Protein AF-A0AAE2Y780-F1 (afdb_monomer)

Solvent-accessible surface area (backbone atoms only — not comparable to full-atom values): 20413 Å² total; per-residue (Å²): 128,83,78,78,75,44,78,42,80,52,49,73,45,99,86,70,53,69,44,69,44,61,33,78,68,37,69,73,63,58,59,72,58,50,35,56,76,70,69,49,67,89,67,50,60,66,87,36,58,22,50,39,41,47,52,52,51,49,52,50,26,56,48,24,39,52,44,64,75,79,37,49,68,55,46,41,69,64,52,47,92,59,67,55,44,78,48,58,49,70,59,24,28,37,65,66,53,31,46,38,64,75,13,64,49,31,46,41,84,92,36,41,35,38,67,88,59,62,58,54,43,39,35,26,44,53,87,44,41,68,27,53,56,47,43,44,45,34,33,16,81,74,40,22,57,58,40,32,30,49,69,56,72,70,30,52,55,52,21,58,76,40,74,49,48,32,41,47,39,30,32,53,33,48,65,48,100,86,73,44,62,37,64,43,82,31,50,37,36,22,41,44,53,79,54,39,44,79,45,80,43,49,74,53,72,74,44,71,43,75,83,37,77,34,24,60,34,63,55,50,51,47,49,68,39,30,37,42,64,51,76,45,59,53,82,50,54,63,56,32,51,77,73,67,48,56,68,28,54,39,89,62,44,89,50,32,46,84,66,39,41,42,35,38,44,52,72,70,39,48,27,50,48,46,25,45,38,58,69,27,56,77,46,87,51,63,91,74,25,32,26,42,65,60,49,22,60,59,34,69,78,33,64,53,55,35,40,38,34,50,46,39,47,52,34,55,67,75,26,60,71,56,46,46,72,48,57,45,48,72,70,54,50,53,47,27,45,54,45,45,53,52,43,58,71,57,30,73,86,65,89,78,78,49,65,59,86,72,55,50,78,82,64,48,68,75,76,54,55,78,73,71,131

Nearest PDB structures (foldseek):
  4kxf-assembly2_B  TM=3.502E-01  e=7.349E+00  Mus musculus
  3uhk-assembly2_D  TM=3.471E-01  e=9.894E+00  Anadara inaequivalvis
  5aj2-assembly1_B  TM=2.060E-01  e=8.115E+00  Mus musculus

pLDDT: mean 92.22, std 11.13, range [29.09, 98.81]

Structure (mmCIF, N/CA/C/O backbone):
data_AF-A0AAE2Y780-F1
#
_entry.id   AF-A0AAE2Y780-F1
#
loop_
_atom_site.group_PDB
_atom_site.id
_atom_site.type_symbol
_atom_site.label_atom_id
_atom_site.label_alt_id
_atom_site.label_comp_id
_atom_site.label_asym_id
_atom_site.label_entity_id
_atom_site.label_seq_id
_atom_site.pdbx_PDB_ins_code
_atom_site.Cartn_x
_atom_site.Cartn_y
_atom_site.Cartn_z
_atom_site.occupancy
_atom_site.B_iso_or_equiv
_atom_site.auth_seq_id
_atom_site.auth_comp_id
_atom_site.auth_asym_id
_atom_site.auth_atom_id
_atom_site.pdbx_PDB_model_num
ATOM 1 N N . MET A 1 1 ? 9.756 -29.691 -25.008 1.00 42.41 1 MET A N 1
ATOM 2 C CA . MET A 1 1 ? 9.245 -28.810 -26.083 1.00 42.41 1 MET A CA 1
ATOM 3 C C . MET A 1 1 ? 9.139 -27.413 -25.505 1.00 42.41 1 MET A C 1
ATOM 5 O O . MET A 1 1 ? 8.469 -27.276 -24.490 1.00 42.41 1 MET A O 1
ATOM 9 N N . ASN A 1 2 ? 9.800 -26.408 -26.087 1.00 49.09 2 ASN A N 1
ATOM 10 C CA . ASN A 1 2 ? 9.532 -25.021 -25.694 1.00 49.09 2 ASN A CA 1
ATOM 11 C C . ASN A 1 2 ? 8.055 -24.717 -25.989 1.00 49.09 2 ASN A C 1
ATOM 13 O O . ASN A 1 2 ? 7.596 -25.060 -27.086 1.00 49.09 2 ASN A O 1
ATOM 17 N N . PRO A 1 3 ? 7.296 -24.136 -25.044 1.00 61.78 3 PRO A N 1
ATOM 18 C CA . PRO A 1 3 ? 5.929 -23.721 -25.323 1.00 61.78 3 PRO A CA 1
ATOM 19 C C . PRO A 1 3 ? 5.949 -22.764 -26.519 1.00 61.78 3 PRO A C 1
ATOM 21 O O . PRO A 1 3 ? 6.780 -21.857 -26.574 1.00 61.78 3 PRO A O 1
ATOM 24 N N . LYS A 1 4 ? 5.083 -23.001 -27.513 1.00 75.88 4 LYS A N 1
ATOM 25 C CA . LYS A 1 4 ? 4.973 -22.115 -28.678 1.00 75.88 4 LYS A CA 1
ATOM 26 C C . LYS A 1 4 ? 4.617 -20.716 -28.182 1.00 75.88 4 LYS A C 1
ATOM 28 O O . LYS A 1 4 ? 3.551 -20.536 -27.595 1.00 75.88 4 LYS A O 1
ATOM 33 N N . THR A 1 5 ? 5.495 -19.751 -28.429 1.00 83.12 5 THR A N 1
ATOM 34 C CA . THR A 1 5 ? 5.210 -18.343 -28.172 1.00 83.12 5 THR A CA 1
ATOM 35 C C . THR A 1 5 ? 4.117 -17.869 -29.122 1.00 83.12 5 THR A C 1
ATOM 37 O O . THR A 1 5 ? 4.147 -18.142 -30.324 1.00 83.12 5 THR A O 1
ATOM 40 N N . ARG A 1 6 ? 3.121 -17.170 -28.578 1.00 90.56 6 ARG A N 1
ATOM 41 C CA . ARG A 1 6 ? 2.105 -16.459 -29.365 1.00 90.56 6 ARG A CA 1
ATOM 42 C C . ARG A 1 6 ? 1.932 -15.052 -28.819 1.00 90.56 6 ARG A C 1
ATOM 44 O O . ARG A 1 6 ? 2.054 -14.843 -27.613 1.00 90.56 6 ARG A O 1
ATOM 51 N N . LYS A 1 7 ? 1.611 -14.106 -29.698 1.00 91.62 7 LYS A N 1
ATOM 52 C CA . LYS A 1 7 ? 1.207 -12.760 -29.294 1.00 91.62 7 LYS A CA 1
ATOM 53 C C . LYS A 1 7 ? -0.273 -12.752 -28.954 1.00 91.62 7 LYS A C 1
ATOM 55 O O . LYS A 1 7 ? -1.081 -13.332 -29.679 1.00 91.62 7 LYS A O 1
ATOM 60 N N . VAL A 1 8 ? -0.607 -12.124 -27.838 1.00 92.25 8 VAL A N 1
ATOM 61 C CA . VAL A 1 8 ? -1.984 -11.898 -27.405 1.00 92.25 8 VAL A CA 1
ATOM 62 C C . VAL A 1 8 ? -2.192 -10.419 -27.146 1.00 92.25 8 VAL A C 1
ATOM 64 O O . VAL A 1 8 ? -1.278 -9.704 -26.729 1.00 92.25 8 VAL A O 1
ATOM 67 N N . ARG A 1 9 ? -3.412 -9.963 -27.398 1.00 90.81 9 ARG A N 1
ATOM 68 C CA . ARG A 1 9 ? -3.821 -8.589 -27.147 1.00 90.81 9 ARG A CA 1
ATOM 69 C C . ARG A 1 9 ? -3.967 -8.363 -25.644 1.00 90.81 9 ARG A C 1
ATOM 71 O O . ARG A 1 9 ? -4.771 -9.035 -25.009 1.00 90.81 9 ARG A O 1
ATOM 78 N N . LEU A 1 10 ? -3.210 -7.415 -25.100 1.00 89.62 10 LEU A N 1
ATOM 79 C CA . LEU A 1 10 ? -3.259 -7.037 -23.688 1.00 89.62 10 LEU A CA 1
ATOM 80 C C . LEU A 1 10 ? -4.244 -5.890 -23.445 1.00 89.62 10 LEU A C 1
ATOM 82 O O . LEU A 1 10 ? -5.013 -5.928 -22.489 1.00 8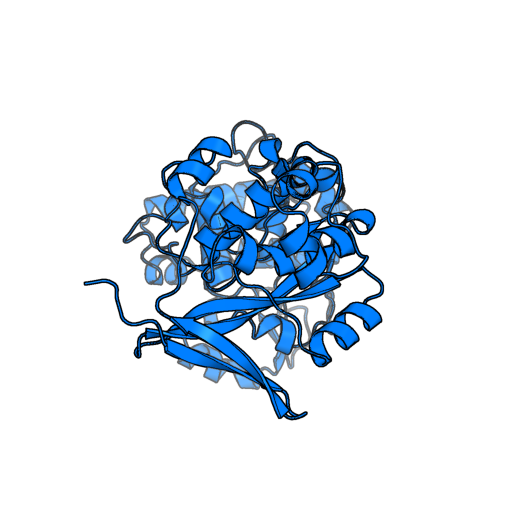9.62 10 LEU A O 1
ATOM 86 N N . CYS A 1 11 ? -4.241 -4.870 -24.308 1.00 86.88 11 CYS A N 1
ATOM 87 C CA . CYS A 1 11 ? -5.245 -3.807 -24.275 1.00 86.88 11 CYS A CA 1
ATOM 88 C C . CYS A 1 11 ? -5.369 -3.068 -25.617 1.00 86.88 11 CYS A C 1
ATOM 90 O O . CYS A 1 11 ? -4.497 -3.156 -26.484 1.00 86.88 11 CYS A O 1
ATOM 92 N N . GLU A 1 12 ? -6.467 -2.328 -25.764 1.00 84.81 12 GLU A N 1
ATOM 93 C CA . GLU A 1 12 ? -6.729 -1.401 -26.866 1.00 84.81 12 GLU A CA 1
ATOM 94 C C . GLU A 1 12 ? -7.148 -0.040 -26.302 1.00 84.81 12 GLU A C 1
ATOM 96 O O . GLU A 1 12 ? -8.020 0.040 -25.437 1.00 84.81 12 GLU A O 1
ATOM 101 N N . GLU A 1 13 ? -6.521 1.033 -26.780 1.00 83.31 13 GLU A N 1
ATOM 102 C CA . GLU A 1 13 ? -6.951 2.404 -26.502 1.00 83.31 13 GLU A CA 1
ATOM 103 C C . GLU A 1 13 ? -8.038 2.832 -27.499 1.00 83.31 13 GLU A C 1
ATOM 105 O O . GLU A 1 13 ? -8.017 2.415 -28.654 1.00 83.31 13 GLU A O 1
ATOM 110 N N . LEU A 1 14 ? -8.936 3.742 -27.099 1.00 74.25 14 LEU A N 1
ATOM 111 C CA . LEU A 1 14 ? -9.996 4.295 -27.965 1.00 74.25 14 LEU A CA 1
ATOM 112 C C . LEU A 1 14 ? -9.475 4.880 -29.297 1.00 74.25 14 LEU A C 1
ATOM 114 O O . LEU A 1 14 ? -10.229 4.978 -30.258 1.00 74.25 14 LEU A O 1
ATOM 118 N N . GLY A 1 15 ? -8.192 5.256 -29.363 1.00 72.94 15 GLY A N 1
ATOM 119 C CA . GLY A 1 15 ? -7.512 5.718 -30.579 1.00 72.94 15 GLY A CA 1
ATOM 120 C C . GLY A 1 15 ? -6.953 4.611 -31.486 1.00 72.94 15 GLY A C 1
ATOM 121 O O . GLY A 1 15 ? -6.216 4.927 -32.415 1.00 72.94 15 GLY A O 1
ATOM 122 N N . GLY A 1 16 ? -7.241 3.335 -31.210 1.00 79.56 16 GLY A N 1
ATOM 123 C CA . GLY A 1 16 ? -6.791 2.180 -31.996 1.00 79.56 16 GLY A CA 1
ATOM 124 C C . GLY A 1 16 ? -5.385 1.672 -31.657 1.00 79.56 16 GLY A C 1
ATOM 125 O O . GLY A 1 16 ? -4.906 0.734 -32.290 1.00 79.56 16 GLY A O 1
ATOM 126 N N . THR A 1 17 ? -4.704 2.255 -30.664 1.00 84.50 17 THR A N 1
ATOM 127 C CA . THR A 1 17 ? -3.414 1.738 -30.181 1.00 84.50 17 THR A CA 1
ATOM 128 C C . THR A 1 17 ? -3.626 0.372 -29.540 1.00 84.50 17 THR A C 1
ATOM 130 O O . THR A 1 17 ? -4.341 0.265 -28.544 1.00 84.50 17 THR A O 1
ATOM 133 N N . ILE A 1 18 ? -2.971 -0.659 -30.073 1.00 87.88 18 ILE A N 1
ATOM 134 C CA . ILE A 1 18 ? -3.025 -2.021 -29.539 1.00 87.88 18 ILE A CA 1
ATOM 135 C C . ILE A 1 18 ? -1.717 -2.330 -28.820 1.00 87.88 18 ILE A C 1
ATOM 137 O O . ILE A 1 18 ? -0.641 -2.182 -29.397 1.00 87.88 18 ILE A O 1
ATOM 141 N N . ILE A 1 19 ? -1.814 -2.789 -27.574 1.00 90.69 19 ILE A N 1
ATOM 142 C CA . ILE A 1 19 ? -0.683 -3.360 -26.846 1.00 90.69 19 ILE A CA 1
ATOM 143 C C . ILE A 1 19 ? -0.800 -4.875 -26.914 1.00 90.69 19 ILE A C 1
ATOM 145 O O . ILE A 1 19 ? -1.806 -5.451 -26.496 1.00 90.69 19 ILE A O 1
ATOM 149 N N . GLU A 1 20 ? 0.236 -5.513 -27.440 1.00 93.12 20 GLU A N 1
ATOM 150 C CA . GLU A 1 20 ? 0.359 -6.965 -27.509 1.00 93.12 20 GLU A CA 1
ATOM 151 C C . GLU A 1 20 ? 1.481 -7.443 -26.596 1.00 93.12 20 GLU A C 1
ATOM 153 O O . GLU A 1 20 ? 2.453 -6.726 -26.351 1.00 93.12 20 GLU A O 1
ATOM 158 N N . ILE A 1 21 ? 1.362 -8.677 -26.118 1.00 93.31 21 ILE A N 1
ATOM 159 C CA . ILE A 1 21 ? 2.390 -9.323 -25.313 1.00 93.31 21 ILE A CA 1
ATOM 160 C C . ILE A 1 21 ? 2.555 -10.788 -25.702 1.00 93.31 21 ILE A C 1
ATOM 162 O O . ILE A 1 21 ? 1.606 -11.451 -26.121 1.00 93.31 21 ILE A O 1
ATOM 166 N N . GLU A 1 22 ? 3.777 -11.296 -25.578 1.00 91.88 22 GLU A N 1
ATOM 167 C CA . GLU A 1 22 ? 4.079 -12.703 -25.819 1.00 91.88 22 GLU A CA 1
ATOM 168 C C . GLU A 1 22 ? 3.744 -13.558 -24.595 1.00 91.88 22 GLU A C 1
ATOM 170 O O . GLU A 1 22 ? 4.115 -13.227 -23.466 1.00 91.88 22 GLU A O 1
ATOM 175 N N . VAL A 1 23 ? 3.056 -14.677 -24.843 1.00 91.12 23 VAL A N 1
ATOM 176 C CA . VAL A 1 23 ? 2.746 -15.703 -23.839 1.00 91.12 23 VAL A CA 1
ATOM 177 C C . VAL A 1 23 ? 3.379 -17.055 -24.210 1.00 91.12 23 VAL A C 1
ATOM 179 O O . VAL A 1 23 ? 3.476 -17.357 -25.406 1.00 91.12 23 VAL A O 1
ATOM 182 N N . PRO A 1 24 ? 3.778 -17.888 -23.223 1.00 91.94 24 PRO A N 1
ATOM 183 C CA . PRO A 1 24 ? 3.653 -17.662 -21.774 1.00 91.94 24 PRO A CA 1
ATOM 184 C C . PRO A 1 24 ? 4.544 -16.515 -21.278 1.00 91.94 24 PRO A C 1
ATOM 186 O O . PRO A 1 24 ? 5.571 -16.222 -21.884 1.00 91.94 24 PRO A O 1
ATOM 189 N N . LEU A 1 25 ? 4.130 -15.849 -20.193 1.00 93.31 25 LEU A N 1
ATOM 190 C CA . LEU A 1 25 ? 4.943 -14.795 -19.586 1.00 93.31 25 LEU A CA 1
ATOM 191 C C . LEU A 1 25 ? 6.262 -15.387 -19.087 1.00 93.31 25 LEU A C 1
ATOM 193 O O . LEU A 1 25 ? 6.276 -16.446 -18.459 1.00 93.31 25 LEU A O 1
ATOM 197 N N . VAL A 1 26 ? 7.361 -14.686 -19.347 1.00 94.56 26 VAL A N 1
ATOM 198 C CA . VAL A 1 26 ? 8.708 -15.139 -18.998 1.00 94.56 26 VAL A CA 1
ATOM 199 C C . VAL A 1 26 ? 9.280 -14.235 -17.917 1.00 94.56 26 VAL A C 1
ATOM 201 O O . VAL A 1 26 ? 9.163 -13.012 -18.002 1.00 94.56 26 VAL A O 1
ATOM 204 N N . SER A 1 27 ? 9.935 -14.847 -16.933 1.00 96.44 27 SER A N 1
ATOM 205 C CA . SER A 1 27 ? 10.874 -14.173 -16.041 1.00 96.44 27 SER A CA 1
ATOM 206 C C . SER A 1 27 ? 12.295 -14.596 -16.403 1.00 96.44 27 SER A C 1
ATOM 208 O O . SER A 1 27 ? 12.549 -15.783 -16.600 1.00 96.44 27 SER A O 1
ATOM 210 N N . ARG A 1 28 ? 13.214 -13.635 -16.507 1.00 97.50 28 ARG A N 1
ATOM 211 C CA . ARG A 1 28 ? 14.658 -13.860 -16.714 1.00 97.50 28 ARG A CA 1
ATOM 212 C C . ARG A 1 28 ? 15.471 -13.693 -15.431 1.00 97.50 28 ARG A C 1
ATOM 214 O O . ARG A 1 28 ? 16.690 -13.791 -15.468 1.00 97.50 28 ARG A O 1
ATOM 221 N N . VAL A 1 29 ? 14.791 -13.424 -14.325 1.00 97.50 29 VAL A N 1
ATOM 222 C CA . VAL A 1 29 ? 15.350 -13.333 -12.976 1.00 97.50 29 VAL A CA 1
ATOM 223 C C . VAL A 1 29 ? 14.570 -14.264 -12.055 1.00 97.50 29 VAL A C 1
ATOM 225 O O . VAL A 1 29 ? 13.416 -14.593 -12.347 1.00 97.50 29 VAL A O 1
ATOM 228 N N . ASP A 1 30 ? 15.169 -14.689 -10.949 1.00 97.88 30 ASP A N 1
ATOM 229 C CA . ASP A 1 30 ? 14.465 -15.464 -9.929 1.00 97.88 30 ASP A CA 1
ATOM 230 C C . ASP A 1 30 ? 13.981 -14.538 -8.794 1.00 97.88 30 ASP A C 1
ATOM 232 O O . ASP A 1 30 ? 14.798 -14.007 -8.037 1.00 97.88 30 ASP A O 1
ATOM 236 N N . PRO A 1 31 ? 12.657 -14.338 -8.622 1.00 97.31 31 PRO A N 1
ATOM 237 C CA . PRO A 1 31 ? 12.116 -13.578 -7.498 1.00 97.31 31 PRO A CA 1
ATOM 238 C C . PRO A 1 31 ? 12.545 -14.104 -6.124 1.00 97.31 31 PRO A C 1
ATOM 240 O O . PRO A 1 31 ? 12.631 -13.317 -5.183 1.00 97.31 31 PRO A O 1
ATOM 243 N N . ALA A 1 32 ? 12.805 -15.408 -5.983 1.00 97.88 32 ALA A N 1
ATOM 244 C CA . ALA A 1 32 ? 13.245 -15.992 -4.721 1.00 97.88 32 ALA A CA 1
ATOM 245 C C . ALA A 1 32 ? 14.692 -15.608 -4.384 1.00 97.88 32 ALA A C 1
ATOM 247 O O . ALA A 1 32 ? 14.994 -15.363 -3.213 1.00 97.88 32 ALA A O 1
ATOM 248 N N . GLU A 1 33 ? 15.571 -15.517 -5.386 1.00 98.38 33 GLU A N 1
ATOM 249 C CA . GLU A 1 33 ? 16.935 -14.999 -5.227 1.00 98.38 33 GLU A CA 1
ATOM 250 C C . GLU A 1 33 ? 16.911 -13.499 -4.931 1.00 98.38 33 GLU A C 1
ATOM 252 O O . GLU A 1 33 ? 17.485 -13.069 -3.933 1.00 98.38 33 GLU A O 1
ATOM 257 N N . ILE A 1 34 ? 16.133 -12.723 -5.693 1.00 98.44 34 ILE A N 1
ATOM 258 C CA . ILE A 1 34 ? 15.969 -11.280 -5.466 1.00 98.44 34 ILE A CA 1
ATOM 259 C C . ILE A 1 34 ? 15.474 -10.984 -4.048 1.00 98.44 34 ILE A C 1
ATOM 261 O O . ILE A 1 34 ? 15.984 -10.085 -3.383 1.00 98.44 34 ILE A O 1
ATOM 265 N N . ARG A 1 35 ? 14.497 -11.748 -3.549 1.00 98.31 35 ARG A N 1
ATOM 266 C CA . ARG A 1 35 ? 14.010 -11.602 -2.173 1.00 98.31 35 ARG A CA 1
ATOM 267 C C . ARG A 1 35 ? 15.135 -11.773 -1.148 1.00 98.31 35 ARG A C 1
ATOM 269 O O . ARG A 1 35 ? 15.194 -11.007 -0.190 1.00 98.31 35 ARG A O 1
ATOM 276 N N . LYS A 1 36 ? 16.020 -12.758 -1.353 1.00 98.12 36 LYS A N 1
ATOM 277 C CA . LYS A 1 36 ? 17.185 -12.990 -0.484 1.00 98.12 36 LYS A CA 1
ATOM 278 C C . LYS A 1 36 ? 18.184 -11.838 -0.577 1.00 98.12 36 LYS A C 1
ATOM 280 O O . LYS A 1 36 ? 18.655 -11.387 0.457 1.00 98.12 36 LYS A O 1
ATOM 285 N N . GLU A 1 37 ? 18.465 -11.330 -1.777 1.00 97.94 37 GLU A N 1
ATOM 286 C CA . GLU A 1 37 ? 19.360 -10.178 -1.975 1.00 97.94 37 GLU A CA 1
ATOM 287 C C . GLU A 1 37 ? 18.838 -8.899 -1.309 1.00 97.94 37 GLU A C 1
ATOM 289 O O . GLU A 1 37 ? 19.612 -8.121 -0.753 1.00 97.94 37 GLU A O 1
ATOM 294 N N . LEU A 1 38 ? 17.518 -8.704 -1.315 1.00 97.62 38 LEU A N 1
ATOM 295 C CA . LEU A 1 38 ? 16.847 -7.620 -0.597 1.00 97.62 38 LEU A CA 1
ATOM 296 C C . LEU A 1 38 ? 16.755 -7.865 0.921 1.00 97.62 38 LEU A C 1
ATOM 298 O O . LEU A 1 38 ? 16.251 -7.008 1.637 1.00 97.62 38 LEU A O 1
ATOM 302 N N . ASN A 1 39 ? 17.231 -9.007 1.431 1.00 97.19 39 ASN A N 1
ATOM 303 C CA . ASN A 1 39 ? 17.102 -9.421 2.834 1.00 97.19 39 ASN A CA 1
ATOM 304 C C . ASN A 1 39 ? 15.648 -9.402 3.340 1.00 97.19 39 ASN A C 1
ATOM 306 O O . ASN A 1 39 ? 15.380 -9.043 4.486 1.00 97.19 39 ASN A O 1
ATOM 310 N N . LEU A 1 40 ? 14.701 -9.770 2.475 1.00 97.44 40 LEU A N 1
ATOM 311 C CA . LEU A 1 40 ? 13.283 -9.807 2.815 1.00 97.44 40 LEU A CA 1
ATOM 312 C C . LEU A 1 40 ? 12.873 -11.170 3.407 1.00 97.44 40 LEU A C 1
ATOM 314 O O . LEU A 1 40 ? 13.459 -12.194 3.036 1.00 97.44 40 LEU A O 1
ATOM 318 N N . PRO A 1 41 ? 11.853 -11.209 4.288 1.00 96.69 41 PRO A N 1
ATOM 319 C CA . PRO A 1 41 ? 11.448 -12.431 4.978 1.00 96.69 41 PRO A CA 1
ATOM 320 C C . PRO A 1 41 ? 11.068 -13.602 4.066 1.00 96.69 41 PRO A C 1
ATOM 322 O O . PRO A 1 41 ? 10.501 -13.440 2.981 1.00 96.69 41 PRO A O 1
ATOM 325 N N . ASP A 1 42 ? 11.336 -14.819 4.538 1.00 96.81 42 ASP A N 1
ATOM 326 C CA . ASP A 1 42 ? 11.153 -16.044 3.762 1.00 96.81 42 ASP A CA 1
ATOM 327 C C . ASP A 1 42 ? 9.698 -16.532 3.657 1.00 96.81 42 ASP A C 1
ATOM 329 O O . ASP A 1 42 ? 9.389 -17.356 2.791 1.00 96.81 42 ASP A O 1
ATOM 333 N N . TYR A 1 43 ? 8.799 -15.968 4.463 1.00 96.00 43 TYR A N 1
ATOM 334 C CA . TYR A 1 43 ? 7.365 -16.245 4.428 1.00 96.00 43 TYR A CA 1
ATOM 335 C C . TYR A 1 43 ? 6.615 -15.507 3.312 1.00 96.00 43 TYR A C 1
ATOM 337 O O . TYR A 1 43 ? 5.444 -15.809 3.080 1.00 96.00 43 TYR A O 1
ATOM 345 N N . ILE A 1 44 ? 7.234 -14.524 2.640 1.00 96.38 44 ILE A N 1
ATOM 346 C CA . ILE A 1 44 ? 6.562 -13.761 1.578 1.00 96.38 44 ILE A CA 1
ATOM 347 C C . ILE A 1 44 ? 6.137 -14.725 0.474 1.00 96.38 44 ILE A C 1
ATOM 349 O O . ILE A 1 44 ? 6.984 -15.369 -0.153 1.00 96.38 44 ILE A O 1
ATOM 353 N N . ASN A 1 45 ? 4.831 -14.790 0.218 1.00 93.06 45 ASN A N 1
ATOM 354 C CA . ASN A 1 45 ? 4.274 -15.655 -0.806 1.00 93.06 45 ASN A CA 1
ATOM 355 C C . ASN A 1 45 ? 4.562 -15.076 -2.202 1.00 93.06 45 ASN A C 1
ATOM 357 O O . ASN A 1 45 ? 4.063 -14.011 -2.579 1.00 93.06 45 ASN A O 1
ATOM 361 N N . LEU A 1 46 ? 5.364 -15.808 -2.975 1.00 94.25 46 LEU A N 1
ATOM 362 C CA . LEU A 1 46 ? 5.770 -15.429 -4.323 1.00 94.25 46 LEU A CA 1
ATOM 363 C C . LEU A 1 46 ? 4.811 -15.924 -5.405 1.00 94.25 46 LEU A C 1
ATOM 365 O O . LEU A 1 46 ? 5.071 -15.647 -6.565 1.00 94.25 46 LEU A O 1
ATOM 369 N N . ASP A 1 47 ? 3.704 -16.593 -5.093 1.00 91.56 47 ASP A N 1
ATOM 370 C CA . ASP A 1 47 ? 2.728 -17.027 -6.103 1.00 91.56 47 ASP A CA 1
ATOM 371 C C . ASP A 1 47 ? 1.973 -15.846 -6.726 1.00 91.56 47 ASP A C 1
ATOM 373 O O . ASP A 1 47 ? 1.515 -15.916 -7.869 1.00 91.56 47 ASP A O 1
ATOM 377 N N . TYR A 1 48 ? 1.900 -14.717 -6.015 1.00 91.69 48 TYR A N 1
ATOM 378 C CA . TYR A 1 48 ? 1.288 -13.497 -6.527 1.00 91.69 48 TYR A CA 1
ATOM 379 C C . TYR A 1 48 ? 2.185 -12.826 -7.570 1.00 91.69 48 TYR A C 1
ATOM 381 O O . TYR A 1 48 ? 3.286 -12.352 -7.273 1.00 91.69 48 TYR A O 1
ATOM 389 N N . LEU A 1 49 ? 1.668 -12.695 -8.793 1.00 93.81 49 LEU A N 1
ATOM 390 C CA . LEU A 1 49 ? 2.321 -11.943 -9.863 1.00 93.81 49 LEU A CA 1
ATOM 391 C C . LEU A 1 49 ? 2.652 -10.487 -9.453 1.00 93.81 49 LEU A C 1
ATOM 393 O O . LEU A 1 49 ? 3.794 -10.067 -9.679 1.00 93.81 49 LEU A O 1
ATOM 397 N N . PRO A 1 50 ? 1.749 -9.736 -8.784 1.00 95.06 50 PRO A N 1
ATOM 398 C CA . PRO A 1 50 ? 2.077 -8.414 -8.249 1.00 95.06 50 PRO A CA 1
ATOM 399 C C . PRO A 1 50 ? 3.244 -8.428 -7.256 1.00 95.06 50 PRO A C 1
ATOM 401 O O . PRO A 1 50 ? 4.098 -7.547 -7.319 1.00 95.06 50 PRO A O 1
ATOM 404 N N . MET A 1 51 ? 3.353 -9.448 -6.397 1.00 96.38 51 MET A N 1
ATOM 405 C CA . MET A 1 51 ? 4.460 -9.542 -5.441 1.00 96.38 51 MET A CA 1
ATOM 406 C C . MET A 1 51 ? 5.800 -9.757 -6.153 1.00 96.38 51 MET A C 1
ATOM 408 O O . MET A 1 51 ? 6.754 -9.023 -5.898 1.00 96.38 51 MET A O 1
ATOM 412 N N . LYS A 1 52 ? 5.872 -10.683 -7.123 1.00 96.94 52 LYS A N 1
ATOM 413 C CA . LYS A 1 52 ? 7.085 -10.868 -7.948 1.00 96.94 52 LYS A CA 1
ATOM 414 C C . LYS A 1 52 ? 7.513 -9.554 -8.604 1.00 96.94 52 LYS A C 1
ATOM 416 O O . LYS A 1 52 ? 8.694 -9.214 -8.604 1.00 96.94 52 LYS A O 1
ATOM 421 N N . ARG A 1 53 ? 6.553 -8.802 -9.150 1.00 96.88 53 ARG A N 1
ATOM 422 C CA . ARG A 1 53 ? 6.802 -7.505 -9.789 1.00 96.88 53 ARG A CA 1
ATOM 423 C C . ARG A 1 53 ? 7.282 -6.447 -8.798 1.00 96.88 53 ARG A C 1
ATOM 425 O O . ARG A 1 53 ? 8.194 -5.694 -9.138 1.00 96.88 53 ARG A O 1
ATOM 432 N N . ALA A 1 54 ? 6.705 -6.391 -7.601 1.00 97.38 54 ALA A N 1
ATOM 433 C CA . ALA A 1 54 ? 7.130 -5.478 -6.545 1.00 97.38 54 ALA A CA 1
ATOM 434 C C . ALA A 1 54 ? 8.604 -5.706 -6.176 1.00 97.38 54 ALA A C 1
ATOM 436 O O . ALA A 1 54 ? 9.388 -4.757 -6.183 1.00 97.38 54 ALA A O 1
ATOM 437 N N . LEU A 1 55 ? 9.000 -6.967 -5.971 1.00 98.25 55 LEU A N 1
ATOM 438 C CA . LEU A 1 55 ? 10.381 -7.338 -5.653 1.00 98.25 55 LEU A CA 1
ATOM 439 C C . LEU A 1 55 ? 11.366 -6.943 -6.756 1.00 98.25 55 LEU A C 1
ATOM 441 O O . LEU A 1 55 ? 12.367 -6.288 -6.476 1.00 98.25 55 LEU A O 1
ATOM 445 N N . VAL A 1 56 ? 11.060 -7.271 -8.017 1.00 98.31 56 VAL A N 1
ATOM 446 C CA . VAL A 1 56 ? 11.913 -6.885 -9.156 1.00 98.31 56 VAL A CA 1
ATOM 447 C C . VAL A 1 56 ? 11.996 -5.369 -9.303 1.00 98.31 56 VAL A C 1
ATOM 449 O O . VAL A 1 56 ? 13.066 -4.846 -9.601 1.00 98.31 56 VAL A O 1
ATOM 452 N N . SER A 1 57 ? 10.902 -4.646 -9.052 1.00 98.19 57 SER A N 1
ATOM 453 C CA . SER A 1 57 ? 10.895 -3.181 -9.114 1.00 98.19 57 SER A CA 1
ATOM 454 C C . SER A 1 57 ? 11.810 -2.566 -8.054 1.00 98.19 57 SER A C 1
ATOM 456 O O . SER A 1 57 ? 12.591 -1.672 -8.378 1.00 98.19 57 SER A O 1
ATOM 458 N N . ILE A 1 58 ? 11.755 -3.059 -6.810 1.00 98.38 58 ILE A N 1
ATOM 459 C CA . ILE A 1 58 ? 12.628 -2.610 -5.713 1.00 98.38 58 ILE A CA 1
ATOM 460 C C . ILE A 1 58 ? 14.083 -2.933 -6.031 1.00 98.38 58 ILE A C 1
ATOM 462 O O . ILE A 1 58 ? 14.942 -2.055 -5.981 1.00 98.38 58 ILE A O 1
ATOM 466 N N . TRP A 1 59 ? 14.364 -4.175 -6.409 1.00 98.44 59 TRP A N 1
ATOM 467 C CA . TRP A 1 59 ? 15.717 -4.624 -6.710 1.00 98.44 59 TRP A CA 1
ATOM 468 C C . TRP A 1 59 ? 16.344 -3.861 -7.877 1.00 98.44 59 TRP A C 1
ATOM 470 O O . TRP A 1 59 ? 17.457 -3.349 -7.758 1.00 98.44 59 TRP A O 1
ATOM 480 N N . ALA A 1 60 ? 15.609 -3.675 -8.972 1.00 98.06 60 ALA A N 1
ATOM 481 C CA . ALA A 1 60 ? 16.087 -2.885 -10.100 1.00 98.06 60 ALA A CA 1
ATOM 482 C C . ALA A 1 60 ? 16.271 -1.402 -9.726 1.00 98.06 60 ALA A C 1
ATOM 484 O O . ALA A 1 60 ? 17.198 -0.754 -10.210 1.00 98.06 60 ALA A O 1
ATOM 485 N N . ALA A 1 61 ? 15.440 -0.856 -8.829 1.00 97.81 61 ALA A N 1
ATOM 486 C CA . ALA A 1 61 ? 15.612 0.499 -8.310 1.00 97.81 61 ALA A CA 1
ATOM 487 C C . ALA A 1 61 ? 16.899 0.636 -7.481 1.00 97.81 61 ALA A C 1
ATOM 489 O O . ALA A 1 61 ? 17.631 1.615 -7.650 1.00 97.81 61 ALA A O 1
ATOM 490 N N . ARG A 1 62 ? 17.236 -0.358 -6.649 1.00 97.06 62 ARG A N 1
ATOM 491 C CA . ARG A 1 62 ? 18.501 -0.387 -5.894 1.00 97.06 62 ARG A CA 1
ATOM 492 C C . ARG A 1 62 ? 19.717 -0.482 -6.814 1.00 97.06 62 ARG A C 1
ATOM 494 O O . ARG A 1 62 ? 20.695 0.229 -6.584 1.00 97.06 62 ARG A O 1
ATOM 501 N N . ASN A 1 63 ? 19.609 -1.246 -7.896 1.00 96.19 63 ASN A N 1
ATOM 502 C CA . ASN A 1 63 ? 20.675 -1.447 -8.880 1.00 96.19 63 ASN A CA 1
ATOM 503 C C . ASN A 1 63 ? 20.661 -0.435 -10.044 1.00 96.19 63 ASN A C 1
ATOM 505 O O . ASN A 1 63 ? 21.453 -0.549 -10.979 1.00 96.19 63 ASN A O 1
ATOM 509 N N . ALA A 1 64 ? 19.812 0.601 -9.982 1.00 95.50 64 ALA A N 1
ATOM 510 C CA . ALA A 1 64 ? 19.577 1.534 -11.088 1.00 95.50 64 ALA A CA 1
ATOM 511 C C . ALA A 1 64 ? 20.858 2.155 -11.669 1.00 95.50 64 ALA A C 1
ATOM 513 O O . ALA A 1 64 ? 20.947 2.364 -12.880 1.00 95.50 64 ALA A O 1
ATOM 514 N N . GLY A 1 65 ? 21.862 2.400 -10.820 1.00 92.12 65 GLY A N 1
ATOM 515 C CA . GLY A 1 65 ? 23.132 2.993 -11.228 1.00 92.12 65 GLY A CA 1
ATOM 516 C C . GLY A 1 65 ? 23.951 2.158 -12.215 1.00 92.12 65 GLY A C 1
ATOM 517 O O . GLY A 1 65 ? 24.744 2.733 -12.953 1.00 92.12 65 GLY A O 1
ATOM 518 N N . GLN A 1 66 ? 23.740 0.841 -12.294 1.00 93.19 66 GLN A N 1
ATOM 519 C CA . GLN A 1 66 ? 24.504 -0.056 -13.176 1.00 93.19 66 GLN A CA 1
ATOM 520 C C . GLN A 1 66 ? 23.749 -0.410 -14.468 1.00 93.19 66 GLN A C 1
ATOM 522 O O . GLN A 1 66 ? 24.362 -0.776 -15.471 1.00 93.19 66 GLN A O 1
ATOM 527 N N . LEU A 1 67 ? 22.432 -0.176 -14.513 1.00 93.44 67 LEU A N 1
ATOM 528 C CA . LEU A 1 67 ? 21.573 -0.591 -15.632 1.00 93.44 67 LEU A CA 1
ATOM 529 C C . LEU A 1 67 ? 21.960 0.023 -16.982 1.00 93.44 67 LEU A C 1
ATOM 531 O O . LEU A 1 67 ? 21.721 -0.575 -18.026 1.00 93.44 67 LEU A O 1
ATOM 535 N N . HIS A 1 68 ? 22.553 1.219 -16.991 1.00 88.88 68 HIS A N 1
ATOM 536 C CA . HIS A 1 68 ? 23.002 1.864 -18.229 1.00 88.88 68 HIS A CA 1
ATOM 537 C C . HIS A 1 68 ? 24.225 1.186 -18.860 1.00 88.88 68 HIS A C 1
ATOM 539 O O . HIS A 1 68 ? 24.431 1.327 -20.066 1.00 88.88 68 HIS A O 1
ATOM 545 N N . LEU A 1 69 ? 25.015 0.464 -18.060 1.00 90.44 69 LEU A N 1
ATOM 546 C CA . LEU A 1 69 ? 26.145 -0.341 -18.520 1.00 90.44 69 LEU A CA 1
ATOM 547 C C . LEU A 1 69 ? 25.661 -1.707 -19.011 1.00 90.44 69 LEU A C 1
ATOM 549 O O . LEU A 1 69 ? 26.097 -2.171 -20.060 1.00 90.44 69 LEU A O 1
ATOM 553 N N . GLU A 1 70 ? 24.724 -2.313 -18.283 1.00 94.25 70 GLU A N 1
ATOM 554 C CA . GLU A 1 70 ? 24.192 -3.648 -18.581 1.00 94.25 70 GLU A CA 1
ATOM 555 C C . GLU A 1 70 ? 23.224 -3.653 -19.774 1.00 94.25 70 GLU A C 1
ATOM 557 O O . GLU A 1 70 ? 23.266 -4.547 -20.619 1.00 94.25 70 GLU A O 1
ATOM 562 N N . PHE A 1 71 ? 22.367 -2.632 -19.882 1.00 95.19 71 PHE A N 1
ATOM 563 C CA . PHE A 1 71 ? 21.242 -2.601 -20.821 1.00 95.19 71 PHE A CA 1
ATOM 564 C C . PHE A 1 71 ? 21.157 -1.308 -21.665 1.00 95.19 71 PHE A C 1
ATOM 566 O O . PHE A 1 71 ? 20.066 -0.743 -21.822 1.00 95.19 71 PHE A O 1
ATOM 573 N N . PRO A 1 72 ? 22.255 -0.818 -22.278 1.00 93.62 72 PRO A N 1
ATOM 574 C CA . PRO A 1 72 ? 22.261 0.471 -22.978 1.00 93.62 72 PRO A CA 1
ATOM 575 C C . PRO A 1 72 ? 21.262 0.528 -24.146 1.00 93.62 72 PRO A C 1
ATOM 577 O O . PRO A 1 72 ? 20.576 1.534 -24.343 1.00 93.62 72 PRO A O 1
ATOM 580 N N . ASN A 1 73 ? 21.143 -0.565 -24.906 1.00 95.56 73 ASN A N 1
ATOM 581 C CA . ASN A 1 73 ? 20.245 -0.641 -26.060 1.00 95.56 73 ASN A CA 1
ATOM 582 C C . ASN A 1 73 ? 18.772 -0.731 -25.647 1.00 95.56 73 ASN A C 1
ATOM 584 O O . ASN A 1 73 ? 17.933 -0.082 -26.270 1.00 95.56 73 ASN A O 1
ATOM 588 N N . VAL A 1 74 ? 18.467 -1.478 -24.580 1.00 95.00 74 VAL A N 1
ATOM 589 C CA . VAL A 1 74 ? 17.100 -1.600 -24.048 1.00 95.00 74 VAL A CA 1
ATOM 590 C C . VAL A 1 74 ? 16.617 -0.247 -23.541 1.00 95.00 74 VAL A C 1
ATOM 592 O O . VAL A 1 74 ? 15.557 0.216 -23.947 1.00 95.00 74 VAL A O 1
ATOM 595 N N . ILE A 1 75 ? 17.430 0.448 -22.740 1.00 94.50 75 ILE A N 1
ATOM 596 C CA . ILE A 1 75 ? 17.087 1.777 -22.217 1.00 94.50 75 ILE A CA 1
ATOM 597 C C . ILE A 1 75 ? 16.832 2.758 -23.367 1.00 94.50 75 ILE A C 1
ATOM 599 O O . ILE A 1 75 ? 15.809 3.445 -23.385 1.00 94.50 75 ILE A O 1
ATOM 603 N N . LYS A 1 76 ? 17.717 2.791 -24.372 1.00 94.25 76 LYS A N 1
ATOM 604 C CA . LYS A 1 76 ? 17.528 3.640 -25.556 1.00 94.25 76 LYS A CA 1
ATOM 605 C C . LYS A 1 76 ? 16.247 3.290 -26.324 1.00 94.25 76 LYS A C 1
ATOM 607 O O . LYS A 1 76 ? 15.589 4.198 -26.826 1.00 94.25 76 LYS A O 1
ATOM 612 N N . GLY A 1 77 ? 15.889 2.008 -26.414 1.00 94.31 77 GLY A N 1
ATOM 613 C CA . GLY A 1 77 ? 14.668 1.539 -27.073 1.00 94.31 77 GLY A CA 1
ATOM 614 C C . GLY A 1 77 ? 13.388 1.916 -26.322 1.00 94.31 77 GLY A C 1
ATOM 615 O O . GLY A 1 77 ? 12.460 2.446 -26.928 1.00 94.31 77 GLY A O 1
ATOM 616 N N . CYS A 1 78 ? 13.351 1.706 -25.006 1.00 93.00 78 CYS A N 1
ATOM 617 C CA . CYS A 1 78 ? 12.160 1.922 -24.181 1.00 93.00 78 CYS A CA 1
ATOM 618 C C . CYS A 1 78 ? 11.879 3.405 -23.899 1.00 93.00 78 CYS A C 1
ATOM 620 O O . CYS A 1 78 ? 10.725 3.834 -23.914 1.00 93.00 78 CYS A O 1
ATOM 622 N N . ILE A 1 79 ? 12.920 4.200 -23.618 1.00 93.31 79 ILE A N 1
ATOM 623 C CA . ILE A 1 79 ? 12.769 5.585 -23.129 1.00 93.31 79 ILE A CA 1
ATOM 624 C C . ILE A 1 79 ? 13.537 6.629 -23.960 1.00 93.31 79 ILE A C 1
ATOM 626 O O . ILE A 1 79 ? 13.606 7.808 -23.593 1.00 93.31 79 ILE A O 1
ATOM 630 N N . GLY A 1 80 ? 14.088 6.240 -25.113 1.00 92.19 80 GLY A N 1
ATOM 631 C CA . GLY A 1 80 ? 14.715 7.156 -26.065 1.00 92.19 80 GLY A CA 1
ATOM 632 C C . GLY A 1 80 ? 15.945 7.865 -25.492 1.00 92.19 80 GLY A C 1
ATOM 633 O O . GLY A 1 80 ? 16.924 7.237 -25.104 1.00 92.19 80 GLY A O 1
ATOM 634 N N . LYS A 1 81 ? 15.909 9.205 -25.468 1.00 88.50 81 LYS A N 1
ATOM 635 C CA . LYS A 1 81 ? 16.989 10.048 -24.913 1.00 88.50 81 LYS A CA 1
ATOM 636 C C . LYS A 1 81 ? 16.904 10.232 -23.391 1.00 88.50 81 LYS A C 1
ATOM 638 O O . LYS A 1 81 ? 17.792 10.854 -22.811 1.00 88.50 81 LYS A O 1
ATOM 643 N N . SER A 1 82 ? 15.829 9.763 -22.753 1.00 89.06 82 SER A N 1
ATOM 644 C CA . SER A 1 82 ? 15.704 9.817 -21.295 1.00 89.06 82 SER A CA 1
ATOM 645 C C . SER A 1 82 ? 16.650 8.830 -20.617 1.00 89.06 82 SER A C 1
ATOM 647 O O . SER A 1 82 ? 17.161 7.902 -21.238 1.00 89.06 82 SER A O 1
ATOM 649 N N . LYS A 1 83 ? 16.884 9.044 -19.323 1.00 86.06 83 LYS A N 1
ATOM 650 C CA . LYS A 1 83 ? 17.713 8.177 -18.485 1.00 86.06 83 LYS A CA 1
ATOM 651 C C . LYS A 1 83 ? 16.884 7.617 -17.331 1.00 86.06 83 LYS A C 1
ATOM 653 O O . LYS A 1 83 ? 15.855 8.195 -16.967 1.00 86.06 83 LYS A O 1
ATOM 658 N N . ILE A 1 84 ? 17.347 6.499 -16.776 1.00 89.50 84 ILE A N 1
ATOM 659 C CA . ILE A 1 84 ? 16.868 5.982 -15.494 1.00 89.50 84 ILE A CA 1
ATOM 660 C C . ILE A 1 84 ? 17.576 6.770 -14.391 1.00 89.50 84 ILE A C 1
ATOM 662 O O . ILE A 1 84 ? 17.065 7.789 -13.952 1.00 89.50 84 ILE A O 1
ATOM 666 N N . SER A 1 85 ? 18.776 6.373 -13.989 1.00 89.94 85 SER A N 1
ATOM 667 C CA . SER A 1 85 ? 19.572 7.058 -12.974 1.00 89.94 85 SER A CA 1
ATOM 668 C C . SER A 1 85 ? 20.990 6.494 -13.002 1.00 89.94 85 SER A C 1
ATOM 670 O O . SER A 1 85 ? 21.179 5.359 -13.425 1.00 89.94 85 SER A O 1
ATOM 672 N N . ASN A 1 86 ? 21.972 7.273 -12.553 1.00 89.06 86 ASN A N 1
ATOM 673 C CA . ASN A 1 86 ? 23.323 6.765 -12.277 1.00 89.06 86 ASN A CA 1
ATOM 674 C C . ASN A 1 86 ? 23.489 6.360 -10.800 1.00 89.06 86 ASN A C 1
ATOM 676 O O . ASN A 1 86 ? 24.534 5.858 -10.406 1.00 89.06 86 ASN A O 1
ATOM 680 N N . GLU A 1 87 ? 22.455 6.580 -9.993 1.00 92.31 87 GLU A N 1
ATOM 681 C CA . GLU A 1 87 ? 22.392 6.277 -8.565 1.00 92.31 87 GLU A CA 1
ATOM 682 C C . GLU A 1 87 ? 21.176 5.392 -8.281 1.00 92.31 87 GLU A C 1
ATOM 684 O O . GLU A 1 87 ? 20.213 5.384 -9.058 1.00 92.31 87 GLU A O 1
ATOM 689 N N . SER A 1 88 ? 21.185 4.690 -7.149 1.00 94.81 88 SER A N 1
ATOM 690 C CA . SER A 1 88 ? 20.018 3.950 -6.670 1.00 94.81 88 SER A CA 1
ATOM 691 C C . SER A 1 88 ? 18.795 4.865 -6.531 1.00 94.81 88 SER A C 1
ATOM 693 O O . SER A 1 88 ? 18.882 6.008 -6.074 1.00 94.81 88 SER A O 1
ATOM 695 N N . LEU A 1 89 ? 17.632 4.347 -6.906 1.00 96.31 89 LEU A N 1
ATOM 696 C CA . LEU A 1 89 ? 16.344 5.007 -6.733 1.00 96.31 89 LEU A CA 1
ATOM 697 C C . LEU A 1 89 ? 15.719 4.557 -5.413 1.00 96.31 89 LEU A C 1
ATOM 699 O O . LEU A 1 89 ? 15.782 3.375 -5.073 1.00 96.31 89 LEU A O 1
ATOM 703 N N . ASN A 1 90 ? 15.117 5.492 -4.674 1.00 95.38 90 ASN A N 1
ATOM 704 C CA . ASN A 1 90 ? 14.388 5.158 -3.458 1.00 95.38 90 ASN A CA 1
ATOM 705 C C . ASN A 1 90 ? 12.901 5.007 -3.785 1.00 95.38 90 ASN A C 1
ATOM 707 O O . ASN A 1 90 ? 12.224 5.993 -4.094 1.00 95.38 90 ASN A O 1
ATOM 711 N N . ILE A 1 91 ? 12.411 3.772 -3.755 1.00 97.31 91 ILE A N 1
ATOM 712 C CA . ILE A 1 91 ? 10.992 3.456 -3.903 1.00 97.31 91 ILE A CA 1
ATOM 713 C C . ILE A 1 91 ? 10.542 2.681 -2.674 1.00 97.31 91 ILE A C 1
ATOM 715 O O . ILE A 1 91 ? 11.264 1.804 -2.202 1.00 97.31 91 ILE A O 1
ATOM 719 N N . LEU A 1 92 ? 9.356 3.011 -2.178 1.00 98.44 92 LEU A N 1
ATOM 720 C CA . LEU A 1 92 ? 8.736 2.347 -1.043 1.00 98.44 92 LEU A CA 1
ATOM 721 C C . LEU A 1 92 ? 7.382 1.782 -1.463 1.00 98.44 92 LEU A C 1
ATOM 723 O O . LEU A 1 92 ? 6.633 2.424 -2.203 1.00 98.44 92 LEU A O 1
ATOM 727 N N . LEU A 1 93 ? 7.067 0.588 -0.979 1.00 97.94 93 LEU A N 1
ATOM 728 C CA . LEU A 1 93 ? 5.750 -0.015 -1.091 1.00 97.94 93 LEU A CA 1
ATOM 729 C C . LEU A 1 93 ? 4.803 0.554 -0.038 1.00 97.94 93 LEU A C 1
ATOM 731 O O . LEU A 1 93 ? 5.180 0.817 1.105 1.00 97.94 93 LEU A O 1
ATOM 735 N N . PHE A 1 94 ? 3.540 0.671 -0.416 1.00 96.19 94 PHE A N 1
ATOM 736 C CA . PHE A 1 94 ? 2.431 0.786 0.522 1.00 96.19 94 PHE A CA 1
ATOM 737 C C . PHE A 1 94 ? 1.320 -0.187 0.110 1.00 96.19 94 PHE A C 1
ATOM 739 O O . PHE A 1 94 ? 1.542 -1.065 -0.727 1.00 96.19 94 PHE A O 1
ATOM 746 N N . GLY A 1 95 ? 0.149 -0.101 0.740 1.00 94.12 95 GLY A N 1
ATOM 747 C CA . GLY A 1 95 ? -0.971 -0.977 0.398 1.00 94.12 95 GLY A CA 1
ATOM 748 C C . GLY A 1 95 ? -0.660 -2.458 0.643 1.00 94.12 95 GLY A C 1
ATOM 749 O O . GLY A 1 95 ? 0.169 -2.803 1.484 1.00 94.12 95 GLY A O 1
ATOM 750 N N . GLY A 1 96 ? -1.335 -3.353 -0.084 1.00 94.31 96 GLY A N 1
ATOM 751 C CA . GLY A 1 96 ? -1.299 -4.797 0.201 1.00 94.31 96 GLY A CA 1
ATOM 752 C C . GLY A 1 96 ? 0.091 -5.436 0.125 1.00 94.31 96 GLY A C 1
ATOM 753 O O . GLY A 1 96 ? 0.371 -6.368 0.875 1.00 94.31 96 GLY A O 1
ATOM 754 N N . GLY A 1 97 ? 0.973 -4.921 -0.737 1.00 95.75 97 GLY A N 1
ATOM 755 C CA . GLY A 1 97 ? 2.351 -5.406 -0.843 1.00 95.75 97 GLY A CA 1
ATOM 756 C C . GLY A 1 97 ? 3.164 -5.167 0.430 1.00 95.75 97 GLY A C 1
ATOM 757 O O . GLY A 1 97 ? 3.913 -6.047 0.841 1.00 95.75 97 GLY A O 1
ATOM 758 N N . ALA A 1 98 ? 2.967 -4.024 1.092 1.00 97.38 98 ALA A N 1
ATOM 759 C CA . ALA A 1 98 ? 3.655 -3.710 2.341 1.00 97.38 98 ALA A CA 1
ATOM 760 C C . ALA A 1 98 ? 3.202 -4.627 3.492 1.00 97.38 98 ALA A C 1
ATOM 762 O O . ALA A 1 98 ? 4.038 -5.184 4.197 1.00 97.38 98 ALA A O 1
ATOM 763 N N . PHE A 1 99 ? 1.893 -4.884 3.618 1.00 97.75 99 PHE A N 1
ATOM 764 C CA . PHE A 1 99 ? 1.366 -5.835 4.610 1.00 97.75 99 PHE A CA 1
ATOM 765 C C . PHE A 1 99 ? 1.878 -7.260 4.371 1.00 97.75 99 PHE A C 1
ATOM 767 O O . PHE A 1 99 ? 2.258 -7.946 5.313 1.00 97.75 99 PHE A O 1
ATOM 774 N N . LYS A 1 100 ? 1.982 -7.690 3.108 1.00 97.25 100 LYS A N 1
ATOM 775 C CA . LYS A 1 100 ? 2.579 -8.989 2.762 1.00 97.25 100 LYS A CA 1
ATOM 776 C C . LYS A 1 100 ? 4.069 -9.080 3.102 1.00 97.25 100 LYS A C 1
ATOM 778 O O . LYS A 1 100 ? 4.550 -10.189 3.310 1.00 97.25 100 LYS A O 1
ATOM 783 N N . ILE A 1 101 ? 4.794 -7.962 3.153 1.00 97.44 101 ILE A N 1
ATOM 784 C CA . ILE A 1 101 ? 6.210 -7.940 3.543 1.00 97.44 101 ILE A CA 1
ATOM 785 C C . ILE A 1 101 ? 6.389 -8.015 5.056 1.00 97.44 101 ILE A C 1
ATOM 787 O O . ILE A 1 101 ? 7.294 -8.718 5.484 1.00 97.44 101 ILE A O 1
ATOM 791 N N . HIS A 1 102 ? 5.570 -7.303 5.833 1.00 97.62 102 HIS A N 1
ATOM 792 C CA . HIS A 1 102 ? 5.744 -7.193 7.286 1.00 97.62 102 HIS A CA 1
ATOM 793 C C . HIS A 1 102 ? 4.992 -8.265 8.084 1.00 97.62 102 HIS A C 1
ATOM 795 O O . HIS A 1 102 ? 5.458 -8.677 9.142 1.00 97.62 102 HIS A O 1
ATOM 801 N N . CYS A 1 103 ? 3.847 -8.738 7.584 1.00 97.56 103 CYS A N 1
ATOM 802 C CA . CYS A 1 103 ? 2.903 -9.524 8.375 1.00 97.56 103 CYS A CA 1
ATOM 803 C C . CYS A 1 103 ? 2.833 -10.986 7.883 1.00 97.56 103 CYS A C 1
ATOM 805 O O . CYS A 1 103 ? 2.169 -11.264 6.868 1.00 97.56 103 CYS A O 1
ATOM 807 N N . PRO A 1 104 ? 3.458 -11.961 8.581 1.00 96.88 104 PRO A N 1
ATOM 808 C CA . PRO A 1 104 ? 3.343 -13.387 8.266 1.00 96.88 104 PRO A CA 1
ATOM 809 C C . PRO A 1 104 ? 1.892 -13.874 8.171 1.00 96.88 104 PRO A C 1
ATOM 811 O O . PRO A 1 104 ? 1.565 -14.691 7.303 1.00 96.88 104 PRO A O 1
ATOM 814 N N . SER A 1 105 ? 0.999 -13.342 9.013 1.00 97.06 105 SER A N 1
ATOM 815 C CA . SER A 1 105 ? -0.419 -13.710 9.033 1.00 97.06 105 SER A CA 1
ATOM 816 C C . SER A 1 105 ? -1.148 -13.343 7.738 1.00 97.06 105 SER A C 1
ATOM 818 O O . SER A 1 105 ? -2.161 -13.960 7.413 1.00 97.06 105 SER A O 1
ATOM 820 N N . THR A 1 106 ? -0.626 -12.416 6.931 1.00 96.50 106 THR A N 1
ATOM 821 C CA . THR A 1 106 ? -1.193 -12.135 5.605 1.00 96.50 106 THR A CA 1
ATOM 822 C C . THR A 1 106 ? -0.720 -13.110 4.535 1.00 96.50 106 THR A C 1
ATOM 824 O O . THR A 1 106 ? -1.322 -13.146 3.469 1.00 96.50 106 THR A O 1
ATOM 827 N N . ASN A 1 107 ? 0.322 -13.911 4.771 1.00 95.31 107 ASN A N 1
ATOM 828 C CA . ASN A 1 107 ? 0.869 -14.856 3.791 1.00 95.31 107 ASN A CA 1
ATOM 829 C C . ASN A 1 107 ? 0.438 -16.301 4.050 1.00 95.31 107 ASN A C 1
ATOM 831 O O . ASN A 1 107 ? 0.274 -17.062 3.096 1.00 95.31 107 ASN A O 1
ATOM 835 N N . ALA A 1 108 ? 0.250 -16.669 5.319 1.00 91.94 108 ALA A N 1
ATOM 836 C CA . ALA A 1 108 ? -0.046 -18.036 5.724 1.00 91.94 108 ALA A CA 1
ATOM 837 C C . ALA A 1 108 ? -1.364 -18.556 5.126 1.00 91.94 108 ALA A C 1
ATOM 839 O O . ALA A 1 108 ? -2.411 -17.903 5.191 1.00 91.94 108 ALA A O 1
ATOM 840 N N . GLU A 1 109 ? -1.323 -19.754 4.546 1.00 89.56 109 GLU A N 1
ATOM 841 C CA . GLU A 1 109 ? -2.522 -20.446 4.078 1.00 89.56 109 GLU A CA 1
ATOM 842 C C . GLU A 1 109 ? -3.468 -20.726 5.258 1.00 89.56 109 GLU A C 1
ATOM 844 O O . GLU A 1 109 ? -3.036 -21.087 6.353 1.00 89.56 109 GLU A O 1
ATOM 849 N N . GLY A 1 110 ? -4.769 -20.503 5.057 1.00 90.44 110 GLY A N 1
ATOM 850 C CA . GLY A 1 110 ? -5.784 -20.681 6.101 1.00 90.44 110 GLY A CA 1
ATOM 851 C C . GLY A 1 110 ? -5.803 -19.603 7.195 1.00 90.44 110 GLY A C 1
ATOM 852 O O . GLY A 1 110 ? -6.654 -19.670 8.080 1.00 90.44 110 GLY A O 1
ATOM 853 N N . SER A 1 111 ? -4.917 -18.602 7.146 1.00 95.44 111 SER A N 1
ATOM 854 C CA . SER A 1 111 ? -5.010 -17.434 8.027 1.00 95.44 111 SER A CA 1
ATOM 855 C C . SER A 1 111 ? -6.238 -16.584 7.697 1.00 95.44 111 SER A C 1
ATOM 857 O O . SER A 1 111 ? -6.536 -16.328 6.527 1.00 95.44 111 SER A O 1
ATOM 859 N N . ALA A 1 112 ? -6.895 -16.066 8.737 1.00 96.69 112 ALA A N 1
ATOM 860 C CA . ALA A 1 112 ? -8.062 -15.191 8.621 1.00 96.69 112 ALA A CA 1
ATOM 861 C C . ALA A 1 112 ? -7.780 -13.885 7.860 1.00 96.69 112 ALA A C 1
ATOM 863 O O . ALA A 1 112 ? -8.670 -13.285 7.247 1.00 96.69 112 ALA A O 1
ATOM 864 N N . PHE A 1 113 ? -6.522 -13.445 7.898 1.00 97.06 113 PHE A N 1
ATOM 865 C CA . PHE A 1 113 ? -6.085 -12.167 7.345 1.00 97.06 113 PHE A CA 1
ATOM 866 C C . PHE A 1 113 ? -5.318 -12.315 6.028 1.00 97.06 113 PHE A C 1
ATOM 868 O O . PHE A 1 113 ? -4.898 -11.322 5.436 1.00 97.06 113 PHE A O 1
ATOM 875 N N . ASN A 1 114 ? -5.182 -13.541 5.513 1.00 94.94 114 ASN A N 1
ATOM 876 C CA . ASN A 1 114 ? -4.640 -13.751 4.181 1.00 94.94 114 ASN A CA 1
ATOM 877 C C . ASN A 1 114 ? -5.668 -13.331 3.119 1.00 94.94 114 ASN A C 1
ATOM 879 O O . ASN A 1 114 ? -6.811 -13.793 3.095 1.00 94.94 114 ASN A O 1
ATOM 883 N N . ARG A 1 115 ? -5.253 -12.436 2.221 1.00 90.62 115 ARG A N 1
ATOM 884 C CA . ARG A 1 115 ? -6.023 -12.022 1.043 1.00 90.62 115 ARG A CA 1
ATOM 885 C C . ARG A 1 115 ? -5.150 -11.990 -0.201 1.00 90.62 115 ARG A C 1
ATOM 887 O O . ARG A 1 115 ? -3.930 -11.851 -0.114 1.00 90.62 115 ARG A O 1
ATOM 894 N N . VAL A 1 116 ? -5.781 -12.059 -1.369 1.00 88.69 116 VAL A N 1
ATOM 895 C CA . VAL A 1 116 ? -5.085 -11.922 -2.652 1.00 88.69 116 VAL A CA 1
ATOM 896 C C . VAL A 1 116 ? -4.528 -10.502 -2.794 1.00 88.69 116 VAL A C 1
ATOM 898 O O . VAL A 1 116 ? -5.217 -9.513 -2.525 1.00 88.69 116 VAL A O 1
ATOM 901 N N . MET A 1 117 ? -3.264 -10.411 -3.209 1.00 89.94 117 MET A N 1
ATOM 902 C CA . MET A 1 117 ? -2.650 -9.158 -3.640 1.00 89.94 117 MET A CA 1
ATOM 903 C C . MET A 1 117 ? -3.009 -8.927 -5.108 1.00 89.94 117 MET A C 1
ATOM 905 O O . MET A 1 117 ? -2.702 -9.772 -5.947 1.00 89.94 117 MET A O 1
ATOM 909 N N . LYS A 1 118 ? -3.682 -7.812 -5.397 1.00 87.19 118 LYS A N 1
ATOM 910 C CA . LYS A 1 118 ? -4.208 -7.501 -6.736 1.00 87.19 118 LYS A CA 1
ATOM 911 C C . LYS A 1 118 ? -3.282 -6.583 -7.524 1.00 87.19 118 LYS A C 1
ATOM 913 O O . LYS A 1 118 ? -3.141 -6.745 -8.727 1.00 87.19 118 LYS A O 1
ATOM 918 N N . ASP A 1 119 ? -2.626 -5.661 -6.837 1.00 88.62 119 ASP A N 1
ATOM 919 C CA . ASP A 1 119 ? -1.851 -4.576 -7.419 1.00 88.62 119 ASP A CA 1
ATOM 920 C C . ASP A 1 119 ? -0.577 -4.283 -6.613 1.00 88.62 119 ASP A C 1
ATOM 922 O O . ASP A 1 119 ? -0.308 -4.886 -5.572 1.00 88.62 119 ASP A O 1
ATOM 926 N N . VAL A 1 120 ? 0.252 -3.385 -7.154 1.00 92.88 120 VAL A N 1
ATOM 927 C CA . VAL A 1 120 ? 1.468 -2.877 -6.510 1.00 92.88 120 VAL A CA 1
ATOM 928 C C . VAL A 1 120 ? 1.322 -1.374 -6.347 1.00 92.88 120 VAL A C 1
ATOM 930 O O . VAL A 1 120 ? 1.153 -0.658 -7.331 1.00 92.88 120 VAL A O 1
ATOM 933 N N . ASP A 1 121 ? 1.465 -0.909 -5.116 1.00 94.06 121 ASP A N 1
ATOM 934 C CA . ASP A 1 121 ? 1.383 0.496 -4.741 1.00 94.06 121 ASP A CA 1
ATOM 935 C C . ASP A 1 121 ? 2.787 1.024 -4.424 1.00 94.06 121 ASP A C 1
ATOM 937 O O . ASP A 1 121 ? 3.438 0.540 -3.495 1.00 94.06 121 ASP A O 1
ATOM 941 N N . LEU A 1 122 ? 3.270 2.008 -5.194 1.00 96.94 122 LEU A N 1
ATOM 942 C CA . LEU A 1 122 ? 4.605 2.590 -5.013 1.00 96.94 122 LEU A CA 1
ATOM 943 C C . LEU A 1 122 ? 4.557 4.073 -4.673 1.00 96.94 122 LEU A C 1
ATOM 945 O O . LEU A 1 122 ? 3.789 4.846 -5.249 1.00 96.94 122 LEU A O 1
ATOM 949 N N . ILE A 1 123 ? 5.479 4.486 -3.810 1.00 98.19 123 ILE A N 1
ATOM 950 C CA . ILE A 1 123 ? 5.754 5.886 -3.522 1.00 98.19 123 ILE A CA 1
ATOM 951 C C . ILE A 1 123 ? 7.254 6.180 -3.602 1.00 98.19 123 ILE A C 1
ATOM 953 O O . ILE A 1 123 ? 8.096 5.350 -3.263 1.00 98.19 123 ILE A O 1
ATOM 957 N N . THR A 1 124 ? 7.607 7.362 -4.102 1.00 98.19 124 THR A N 1
ATOM 958 C CA . THR A 1 124 ? 9.001 7.817 -4.233 1.00 98.19 124 THR A CA 1
ATOM 959 C C . THR A 1 124 ? 9.116 9.323 -3.971 1.00 98.19 124 THR A C 1
ATOM 961 O O . THR A 1 124 ? 8.129 9.996 -3.681 1.00 98.19 124 THR A O 1
ATOM 964 N N . SER A 1 125 ? 10.316 9.894 -4.057 1.00 97.19 125 SER A N 1
ATOM 965 C CA . SER A 1 125 ? 10.483 11.350 -4.009 1.00 97.19 125 SER A CA 1
ATOM 966 C C . SER A 1 125 ? 9.995 12.005 -5.305 1.00 97.19 125 SER A C 1
ATOM 968 O O . SER A 1 125 ? 10.143 11.447 -6.396 1.00 97.19 125 SER A O 1
ATOM 970 N N . LYS A 1 126 ? 9.489 13.243 -5.235 1.00 96.31 126 LYS A N 1
ATOM 971 C CA . LYS A 1 126 ? 9.039 13.978 -6.433 1.00 96.31 126 LYS A CA 1
ATOM 972 C C . LYS A 1 126 ? 10.159 14.144 -7.466 1.00 96.31 126 LYS A C 1
ATOM 974 O O . LYS A 1 126 ? 9.918 14.061 -8.669 1.00 96.31 126 LYS A O 1
ATOM 979 N N . LYS A 1 127 ? 11.402 14.293 -6.992 1.00 95.06 127 LYS A N 1
ATOM 980 C CA . LYS A 1 127 ? 12.620 14.355 -7.818 1.00 95.06 127 LYS A CA 1
ATOM 981 C C . LYS A 1 127 ? 12.868 13.061 -8.609 1.00 95.06 127 LYS A C 1
ATOM 983 O O . LYS A 1 127 ? 13.355 13.135 -9.733 1.00 95.06 127 LYS A O 1
ATOM 988 N N . GLN A 1 128 ? 12.546 11.899 -8.038 1.00 95.81 128 GLN A N 1
ATOM 989 C CA . GLN A 1 128 ? 12.772 10.586 -8.654 1.00 95.81 128 GLN A CA 1
ATOM 990 C C . GLN A 1 128 ? 11.542 10.030 -9.390 1.00 95.81 128 GLN A C 1
ATOM 992 O O . GLN A 1 128 ? 11.669 9.068 -10.138 1.00 95.81 128 GLN A O 1
ATOM 997 N N . GLY A 1 129 ? 10.355 10.632 -9.266 1.00 96.00 129 GLY A N 1
ATOM 998 C CA . GLY A 1 129 ? 9.132 10.095 -9.885 1.00 96.00 129 GLY A CA 1
ATOM 999 C C . GLY A 1 129 ? 9.253 9.818 -11.392 1.00 96.00 129 GLY A C 1
ATOM 1000 O O . GLY A 1 129 ? 8.891 8.740 -11.867 1.00 96.00 129 GLY A O 1
ATOM 1001 N N . ALA A 1 130 ? 9.852 10.743 -12.150 1.00 95.25 130 ALA A N 1
ATOM 1002 C CA . ALA A 1 130 ? 10.058 10.562 -13.589 1.00 95.25 130 ALA A CA 1
ATOM 1003 C C . ALA A 1 130 ? 11.041 9.422 -13.914 1.00 95.25 130 ALA A C 1
ATOM 1005 O O . ALA A 1 130 ? 10.832 8.691 -14.887 1.00 95.25 130 ALA A O 1
ATOM 1006 N N . THR A 1 131 ? 12.103 9.270 -13.118 1.00 96.44 131 THR A N 1
ATOM 1007 C CA . THR A 1 131 ? 13.146 8.256 -13.319 1.00 96.44 131 THR A CA 1
ATOM 1008 C C . THR A 1 131 ? 12.683 6.869 -12.886 1.00 96.44 131 THR A C 1
ATOM 1010 O O . THR A 1 131 ? 12.960 5.902 -13.589 1.00 96.44 131 THR A O 1
ATOM 1013 N N . VAL A 1 132 ? 11.892 6.771 -11.815 1.00 97.62 132 VAL A N 1
ATOM 1014 C CA . VAL A 1 132 ? 11.209 5.536 -11.399 1.00 97.62 132 VAL A CA 1
ATOM 1015 C C . VAL A 1 132 ? 10.225 5.086 -12.473 1.00 97.62 132 VAL A C 1
ATOM 1017 O O . VAL A 1 132 ? 10.283 3.946 -12.919 1.00 97.62 132 VAL A O 1
ATOM 1020 N N . LYS A 1 133 ? 9.385 5.991 -12.990 1.00 97.12 133 LYS A N 1
ATOM 1021 C CA . LYS A 1 133 ? 8.503 5.679 -14.123 1.00 97.12 133 LYS A CA 1
ATOM 1022 C C . LYS A 1 133 ? 9.300 5.182 -15.339 1.00 97.12 133 LYS A C 1
ATOM 1024 O O . LYS A 1 133 ? 8.891 4.224 -15.982 1.00 97.12 133 LYS A O 1
ATOM 1029 N N . ASN A 1 134 ? 10.442 5.800 -15.655 1.00 97.00 134 ASN A N 1
ATOM 1030 C CA . ASN A 1 134 ? 11.312 5.340 -16.745 1.00 97.00 134 ASN A CA 1
ATOM 1031 C C . ASN A 1 134 ? 11.899 3.943 -16.485 1.00 97.00 134 ASN A C 1
ATOM 1033 O O . ASN A 1 134 ? 11.968 3.154 -17.419 1.00 97.00 134 ASN A O 1
ATOM 1037 N N . LEU A 1 135 ? 12.307 3.639 -15.247 1.00 98.00 135 LEU A N 1
ATOM 1038 C CA . LEU A 1 135 ? 12.785 2.310 -14.859 1.00 98.00 135 LEU A CA 1
ATOM 1039 C C . LEU A 1 135 ? 11.717 1.248 -15.124 1.00 98.00 135 LEU A C 1
ATOM 1041 O O . LEU A 1 135 ? 11.999 0.270 -15.810 1.00 98.00 135 LEU A O 1
ATOM 1045 N N . LEU A 1 136 ? 10.493 1.463 -14.627 1.00 97.94 136 LEU A N 1
ATOM 1046 C CA . LEU A 1 136 ? 9.400 0.494 -14.749 1.00 97.94 136 LEU A CA 1
ATOM 1047 C C . LEU A 1 136 ? 9.115 0.132 -16.214 1.00 97.94 136 LEU A C 1
ATOM 1049 O O . LEU A 1 136 ? 8.977 -1.046 -16.541 1.00 97.94 136 LEU A O 1
ATOM 1053 N N . LEU A 1 137 ? 9.110 1.128 -17.110 1.00 97.50 137 LEU A N 1
ATOM 1054 C CA . LEU A 1 137 ? 8.903 0.936 -18.554 1.00 97.50 137 LEU A CA 1
ATOM 1055 C C . LEU A 1 137 ? 9.972 0.062 -19.231 1.00 97.50 137 LEU A C 1
ATOM 1057 O O . LEU A 1 137 ? 9.735 -0.445 -20.324 1.00 97.50 137 LEU A O 1
ATOM 1061 N N . CYS A 1 138 ? 11.137 -0.117 -18.607 1.00 97.75 138 CYS A N 1
ATOM 1062 C CA . CYS A 1 138 ? 12.223 -0.940 -19.134 1.00 97.75 138 CYS A CA 1
ATOM 1063 C C . CYS A 1 138 ? 12.236 -2.369 -18.564 1.00 97.75 138 CYS A C 1
ATOM 1065 O O . CYS A 1 138 ? 12.875 -3.240 -19.153 1.00 97.75 138 CYS A O 1
ATOM 1067 N N . LEU A 1 139 ? 11.554 -2.635 -17.441 1.00 97.81 139 LEU A N 1
ATOM 1068 C CA . LEU A 1 139 ? 11.692 -3.907 -16.714 1.00 97.81 139 LEU A CA 1
ATOM 1069 C C . LEU A 1 139 ? 11.264 -5.125 -17.538 1.00 97.81 139 LEU A C 1
ATOM 1071 O O . LEU A 1 139 ? 11.905 -6.168 -17.439 1.00 97.81 139 LEU A O 1
ATOM 1075 N N . GLY A 1 140 ? 10.231 -4.991 -18.375 1.00 96.88 140 GLY A N 1
ATOM 1076 C CA . GLY A 1 140 ? 9.767 -6.080 -19.242 1.00 96.88 140 GLY A CA 1
ATOM 1077 C C . GLY A 1 140 ? 10.837 -6.548 -20.232 1.00 96.88 140 GLY A C 1
ATOM 1078 O O . GLY A 1 140 ? 11.081 -7.743 -20.397 1.00 96.88 140 GLY A O 1
ATOM 1079 N N . GLU A 1 141 ? 11.536 -5.594 -20.844 1.00 96.56 141 GLU A N 1
ATOM 1080 C CA . GLU A 1 141 ? 12.596 -5.873 -21.814 1.00 96.56 141 GLU A CA 1
ATOM 1081 C C . GLU A 1 141 ? 13.905 -6.311 -21.151 1.00 96.56 141 GLU A C 1
ATOM 1083 O O . GLU A 1 141 ? 14.637 -7.111 -21.730 1.00 96.56 141 GLU A O 1
ATOM 1088 N N . MET A 1 142 ? 14.198 -5.839 -19.936 1.00 97.06 142 MET A N 1
ATOM 1089 C CA . MET A 1 142 ? 15.385 -6.251 -19.176 1.00 97.06 142 MET A CA 1
ATOM 1090 C C . MET A 1 142 ? 15.204 -7.655 -18.589 1.00 97.06 142 MET A C 1
ATOM 1092 O O . MET A 1 142 ? 15.979 -8.570 -18.872 1.00 97.06 142 MET A O 1
ATOM 1096 N N . TYR A 1 143 ? 14.128 -7.855 -17.831 1.00 97.75 143 TYR A N 1
ATOM 1097 C CA . TYR A 1 143 ? 13.975 -8.990 -16.921 1.00 97.75 143 TYR A CA 1
ATOM 1098 C C . TYR A 1 143 ? 12.835 -9.942 -17.295 1.00 97.75 143 TYR A C 1
ATOM 1100 O O . TYR A 1 143 ? 12.614 -10.929 -16.599 1.00 97.75 143 TYR A O 1
ATOM 1108 N N . GLY A 1 144 ? 12.151 -9.710 -18.418 1.00 96.62 144 GLY A N 1
ATOM 1109 C CA . GLY A 1 144 ? 11.155 -10.619 -18.983 1.00 96.62 144 GLY A CA 1
ATOM 1110 C C . GLY A 1 144 ? 9.728 -10.070 -18.956 1.00 96.62 144 GLY A C 1
ATOM 1111 O O . GLY A 1 144 ? 9.380 -9.216 -18.141 1.00 96.62 144 GLY A O 1
ATOM 1112 N N . SER A 1 145 ? 8.884 -10.592 -19.855 1.00 95.12 145 SER A N 1
ATOM 1113 C CA . SER A 1 145 ? 7.531 -10.085 -20.130 1.00 95.12 145 SER A CA 1
ATOM 1114 C C . SER A 1 145 ? 6.591 -10.092 -18.921 1.00 95.12 145 SER A C 1
ATOM 1116 O O . SER A 1 145 ? 5.610 -9.352 -18.903 1.00 95.12 145 SER A O 1
ATOM 1118 N N . MET A 1 146 ? 6.906 -10.867 -17.881 1.00 95.19 146 MET A N 1
ATOM 1119 C CA . MET A 1 146 ? 6.210 -10.835 -16.592 1.00 95.19 146 MET A CA 1
ATOM 1120 C C . MET A 1 146 ? 6.249 -9.450 -15.915 1.00 95.19 146 MET A C 1
ATOM 1122 O O . MET A 1 146 ? 5.331 -9.098 -15.176 1.00 95.19 146 MET A O 1
ATOM 1126 N N . TYR A 1 147 ? 7.291 -8.657 -16.180 1.00 96.69 147 TYR A N 1
ATOM 1127 C CA . TYR A 1 147 ? 7.543 -7.352 -15.555 1.00 96.69 147 TYR A CA 1
ATOM 1128 C C . TYR A 1 147 ? 7.265 -6.173 -16.490 1.00 96.69 147 TYR A C 1
ATOM 1130 O O . TYR A 1 147 ? 7.736 -5.056 -16.257 1.00 96.69 147 TYR A O 1
ATOM 1138 N N . THR A 1 148 ? 6.517 -6.408 -17.566 1.00 96.19 148 THR A N 1
ATOM 1139 C CA . THR A 1 148 ? 6.165 -5.369 -18.530 1.00 96.19 148 THR A CA 1
ATOM 1140 C C . THR A 1 148 ? 5.329 -4.277 -17.878 1.00 96.19 148 THR A C 1
ATOM 1142 O O . THR A 1 148 ? 4.257 -4.538 -17.327 1.00 96.19 148 THR A O 1
ATOM 1145 N N . HIS A 1 149 ? 5.804 -3.039 -18.023 1.00 96.62 149 HIS A N 1
ATOM 1146 C CA . HIS A 1 149 ? 5.018 -1.841 -17.777 1.00 96.62 149 HIS A CA 1
ATOM 1147 C C . HIS A 1 149 ? 4.915 -1.020 -19.054 1.00 96.62 149 HIS A C 1
ATOM 1149 O O . HIS A 1 149 ? 5.842 -0.980 -19.861 1.00 96.62 149 HIS A O 1
ATOM 1155 N N . PHE A 1 150 ? 3.797 -0.327 -19.224 1.00 95.12 150 PHE A N 1
ATOM 1156 C CA . PHE A 1 150 ? 3.565 0.514 -20.392 1.00 95.12 150 PHE A CA 1
ATOM 1157 C C . PHE A 1 150 ? 2.663 1.702 -20.051 1.00 95.12 150 PHE A C 1
ATOM 1159 O O . PHE A 1 150 ? 2.076 1.780 -18.972 1.00 95.12 150 PHE A O 1
ATOM 1166 N N . MET A 1 151 ? 2.577 2.659 -20.973 1.00 94.06 151 MET A N 1
ATOM 1167 C CA . MET A 1 151 ? 1.708 3.829 -20.858 1.00 94.06 151 MET A CA 1
ATOM 1168 C C . MET A 1 151 ? 0.979 4.068 -22.172 1.00 94.06 151 MET A C 1
ATOM 1170 O O . MET A 1 151 ? 1.615 4.196 -23.222 1.00 94.06 151 MET A O 1
ATOM 1174 N N . LEU A 1 152 ? -0.337 4.217 -22.086 1.00 91.69 152 LEU A N 1
ATOM 1175 C CA . LEU A 1 152 ? -1.172 4.719 -23.171 1.00 91.69 152 LEU A CA 1
ATOM 1176 C C . LEU A 1 152 ? -1.154 6.255 -23.205 1.00 91.69 152 LEU A C 1
ATOM 1178 O O . LEU A 1 152 ? -0.588 6.906 -22.315 1.00 91.69 152 LEU A O 1
ATOM 1182 N N . LEU A 1 153 ? -1.753 6.865 -24.234 1.00 90.69 153 LEU A N 1
ATOM 1183 C CA . LEU A 1 153 ? -1.824 8.325 -24.329 1.00 90.69 153 LEU A CA 1
ATOM 1184 C C . LEU A 1 153 ? -2.580 8.912 -23.130 1.00 90.69 153 LEU A C 1
ATOM 1186 O O . LEU A 1 153 ? -2.111 9.888 -22.538 1.00 90.69 153 LEU A O 1
ATOM 1190 N N . SER A 1 154 ? -3.672 8.269 -22.710 1.00 90.06 154 SER A N 1
ATOM 1191 C CA . SER A 1 154 ? -4.426 8.651 -21.509 1.00 90.06 154 SER A CA 1
ATOM 1192 C C . SER A 1 154 ? -3.548 8.741 -20.256 1.00 90.06 154 SER A C 1
ATOM 1194 O O . SER A 1 154 ? -3.688 9.665 -19.456 1.00 90.06 154 SER A O 1
ATOM 1196 N N . ASP A 1 155 ? -2.607 7.808 -20.092 1.00 92.38 155 ASP A N 1
ATOM 1197 C CA . ASP A 1 155 ? -1.748 7.720 -18.906 1.00 92.38 155 ASP A CA 1
ATOM 1198 C C . ASP A 1 155 ? -0.675 8.815 -18.914 1.00 92.38 155 ASP A C 1
ATOM 1200 O O . ASP A 1 155 ? -0.333 9.384 -17.871 1.00 92.38 155 ASP A O 1
ATOM 1204 N N . LYS A 1 156 ? -0.174 9.156 -20.109 1.00 92.50 156 LYS A N 1
ATOM 1205 C CA . LYS A 1 156 ? 0.766 10.266 -20.319 1.00 92.50 156 LYS A CA 1
ATOM 1206 C C . LYS A 1 156 ? 0.106 11.607 -20.012 1.00 92.50 156 LYS A C 1
ATOM 1208 O O . LYS A 1 156 ? 0.688 12.404 -19.277 1.00 92.50 156 LYS A O 1
ATOM 1213 N N . VAL A 1 157 ? -1.108 11.831 -20.522 1.00 91.69 157 VAL A N 1
ATOM 1214 C CA . VAL A 1 157 ? -1.892 13.048 -20.250 1.00 91.69 157 VAL A CA 1
ATOM 1215 C C . VAL A 1 157 ? -2.204 13.156 -18.758 1.00 91.69 157 VAL A C 1
ATOM 1217 O O . VAL A 1 157 ? -1.922 14.190 -18.154 1.00 91.69 157 VAL A O 1
ATOM 1220 N N . PHE A 1 158 ? -2.684 12.072 -18.138 1.00 91.56 158 PHE A N 1
ATOM 1221 C CA . PHE A 1 158 ? -2.945 12.031 -16.700 1.00 91.56 158 PHE A CA 1
ATOM 1222 C C . PHE A 1 158 ? -1.699 12.410 -15.888 1.00 91.56 158 PHE A C 1
ATOM 1224 O O . PHE A 1 158 ? -1.755 13.312 -15.055 1.00 91.56 158 PHE A O 1
ATOM 1231 N N . SER A 1 159 ? -0.558 11.768 -16.160 1.00 92.25 159 SER A N 1
ATOM 1232 C CA . SER A 1 159 ? 0.693 12.017 -15.428 1.00 92.25 159 SER A CA 1
ATOM 1233 C C . SER A 1 159 ? 1.184 13.462 -15.598 1.00 92.25 159 SER A C 1
ATOM 1235 O O . SER A 1 159 ? 1.629 14.088 -14.637 1.00 92.25 159 SER A O 1
ATOM 1237 N N . ALA A 1 160 ? 1.053 14.029 -16.803 1.00 91.81 160 ALA A N 1
ATOM 1238 C CA . ALA A 1 160 ? 1.412 15.420 -17.076 1.00 91.81 160 ALA A CA 1
ATOM 1239 C C . ALA A 1 160 ? 0.546 16.410 -16.274 1.00 91.81 160 ALA A C 1
ATOM 1241 O O . ALA A 1 160 ? 1.075 17.355 -15.684 1.00 91.81 160 ALA A O 1
ATOM 1242 N N . MET A 1 161 ? -0.767 16.165 -16.182 1.00 92.25 161 MET A N 1
ATOM 1243 C CA . MET A 1 161 ? -1.696 17.004 -15.410 1.00 92.25 161 MET A CA 1
ATOM 1244 C C . MET A 1 161 ? -1.390 17.015 -13.907 1.00 92.25 161 MET A C 1
ATOM 1246 O O . MET A 1 161 ? -1.679 18.003 -13.236 1.00 92.25 161 MET A O 1
ATOM 1250 N N . ARG A 1 162 ? -0.771 15.952 -13.379 1.00 90.56 162 ARG A N 1
ATOM 1251 C CA . ARG A 1 162 ? -0.400 15.822 -11.960 1.00 90.56 162 ARG A CA 1
ATOM 1252 C C . ARG A 1 162 ? 0.950 16.452 -11.606 1.00 90.56 162 ARG A C 1
ATOM 1254 O O . ARG A 1 162 ? 1.353 16.392 -10.453 1.00 90.56 162 ARG A O 1
ATOM 1261 N N . ARG A 1 163 ? 1.666 17.058 -12.565 1.00 90.56 163 ARG A N 1
ATOM 1262 C CA . ARG A 1 163 ? 2.882 17.872 -12.322 1.00 90.56 163 ARG A CA 1
ATOM 1263 C C . ARG A 1 163 ? 3.921 17.192 -11.410 1.00 90.56 163 ARG A C 1
ATOM 1265 O O . ARG A 1 163 ? 4.537 17.825 -10.550 1.00 90.56 163 ARG A O 1
ATOM 1272 N N . GLY A 1 164 ? 4.107 15.887 -11.611 1.00 91.38 164 GLY A N 1
ATOM 1273 C CA . GLY A 1 164 ? 5.069 15.066 -10.878 1.00 91.38 164 GLY A CA 1
ATOM 1274 C C . GLY A 1 164 ? 4.611 14.574 -9.505 1.00 91.38 164 GLY A C 1
ATOM 1275 O O . GLY A 1 164 ? 5.380 13.855 -8.888 1.00 91.38 164 GLY A O 1
ATOM 1276 N N . GLU A 1 165 ? 3.402 14.914 -9.047 1.00 91.19 165 GLU A N 1
ATOM 1277 C CA . GLU A 1 165 ? 2.831 14.428 -7.773 1.00 91.19 165 GLU A CA 1
ATOM 1278 C C . GLU A 1 165 ? 2.357 12.973 -7.851 1.00 91.19 165 GLU A C 1
ATOM 1280 O O . GLU A 1 165 ? 2.283 12.262 -6.849 1.00 91.19 165 GLU A O 1
ATOM 1285 N N . ARG A 1 166 ? 2.014 12.532 -9.064 1.00 93.69 166 ARG A N 1
ATOM 1286 C CA . ARG A 1 166 ? 1.573 11.173 -9.354 1.00 93.69 166 ARG A CA 1
ATOM 1287 C C . ARG A 1 166 ? 1.887 10.819 -10.794 1.00 93.69 166 ARG A C 1
ATOM 1289 O O . ARG A 1 166 ? 1.612 11.598 -11.707 1.00 93.69 166 ARG A O 1
ATOM 1296 N N . TRP A 1 167 ? 2.406 9.619 -10.986 1.00 95.19 167 TRP A N 1
ATOM 1297 C CA . TRP A 1 167 ? 2.619 9.022 -12.298 1.00 95.19 167 TRP A CA 1
ATOM 1298 C C . TRP A 1 167 ? 1.728 7.801 -12.437 1.00 95.19 167 TRP A C 1
ATOM 1300 O O . TRP A 1 167 ? 1.508 7.084 -11.466 1.00 95.19 167 TRP A O 1
ATOM 1310 N N . ARG A 1 168 ? 1.223 7.561 -13.642 1.00 94.31 168 ARG A N 1
ATOM 1311 C CA . ARG A 1 168 ? 0.408 6.387 -13.943 1.00 94.31 168 ARG A CA 1
ATOM 1312 C C . ARG A 1 168 ? 1.089 5.539 -14.994 1.00 94.31 168 ARG A C 1
ATOM 1314 O O . ARG A 1 168 ? 1.405 6.030 -16.074 1.00 94.31 168 ARG A O 1
ATOM 1321 N N . VAL A 1 169 ? 1.270 4.268 -14.677 1.00 95.19 169 VAL A N 1
ATOM 1322 C CA . VAL A 1 169 ? 1.682 3.230 -15.620 1.00 95.19 169 VAL A CA 1
ATOM 1323 C C . VAL A 1 169 ? 0.656 2.102 -15.589 1.00 95.19 169 VAL A C 1
ATOM 1325 O O . VAL A 1 169 ? -0.244 2.072 -14.748 1.00 95.19 169 VAL A O 1
ATOM 1328 N N . ARG A 1 170 ? 0.763 1.180 -16.536 1.00 94.81 170 ARG A N 1
ATOM 1329 C CA . ARG A 1 170 ? 0.003 -0.067 -16.556 1.00 94.81 170 ARG A CA 1
ATOM 1330 C C . ARG A 1 170 ? 0.955 -1.232 -16.409 1.00 94.81 170 ARG A C 1
ATOM 1332 O O . ARG A 1 170 ? 2.082 -1.145 -16.890 1.00 94.81 170 ARG A O 1
ATOM 1339 N N . ALA A 1 171 ? 0.494 -2.292 -15.766 1.00 95.00 171 ALA A N 1
ATOM 1340 C CA . ALA A 1 171 ? 1.237 -3.528 -15.566 1.00 95.00 171 ALA A CA 1
ATOM 1341 C C . ALA A 1 171 ? 0.290 -4.724 -15.690 1.00 95.00 171 ALA A C 1
ATOM 1343 O O . ALA A 1 171 ? -0.928 -4.554 -15.706 1.00 95.00 171 ALA A O 1
ATOM 1344 N N . ILE A 1 172 ? 0.847 -5.929 -15.789 1.00 93.19 172 ILE A N 1
ATOM 1345 C CA . ILE A 1 172 ? 0.066 -7.169 -15.784 1.00 93.19 172 ILE A CA 1
ATOM 1346 C C . ILE A 1 172 ? -0.260 -7.527 -14.337 1.00 93.19 172 ILE A C 1
ATOM 1348 O O . ILE A 1 172 ? 0.630 -7.935 -13.595 1.00 93.19 172 ILE A O 1
ATOM 1352 N N . ASP A 1 173 ? -1.513 -7.387 -13.929 1.00 88.50 173 ASP A N 1
ATOM 1353 C CA . ASP A 1 173 ? -1.920 -7.616 -12.539 1.00 88.50 173 ASP A CA 1
ATOM 1354 C C . ASP A 1 173 ? -2.283 -9.074 -12.275 1.00 88.50 173 ASP A C 1
ATOM 1356 O O . ASP A 1 173 ? -1.969 -9.614 -11.214 1.00 88.50 173 ASP A O 1
ATOM 1360 N N . SER A 1 174 ? -2.870 -9.750 -13.261 1.00 90.75 174 SER A N 1
ATOM 1361 C CA . SER A 1 174 ? -3.296 -11.138 -13.117 1.00 90.75 174 SER A CA 1
ATOM 1362 C C . SER A 1 174 ? -3.252 -11.907 -14.436 1.00 90.75 174 SER A C 1
ATOM 1364 O O . SER A 1 174 ? -2.962 -11.364 -15.504 1.00 90.75 174 SER A O 1
ATOM 1366 N N . ILE A 1 175 ? -3.517 -13.208 -14.340 1.00 90.56 175 ILE A N 1
ATOM 1367 C CA . ILE A 1 175 ? -3.753 -14.101 -15.470 1.00 90.56 175 ILE A CA 1
ATOM 1368 C C . ILE A 1 175 ? -5.183 -14.621 -15.309 1.00 90.56 175 ILE A C 1
ATOM 1370 O O . ILE A 1 175 ? -5.537 -15.113 -14.238 1.00 90.56 175 ILE A O 1
ATOM 1374 N N . ASN A 1 176 ? -6.016 -14.476 -16.338 1.00 89.25 176 ASN A N 1
ATOM 1375 C CA . ASN A 1 176 ? -7.408 -14.920 -16.294 1.00 89.25 176 ASN A CA 1
ATOM 1376 C C . ASN A 1 176 ? -7.530 -16.454 -16.441 1.00 89.25 176 ASN A C 1
ATOM 1378 O O . ASN A 1 176 ? -6.547 -17.153 -16.690 1.00 89.25 176 ASN A O 1
ATOM 1382 N N . GLY A 1 177 ? -8.754 -16.983 -16.330 1.00 84.50 177 GLY A N 1
ATOM 1383 C CA . GLY A 1 177 ? -9.026 -18.425 -16.438 1.00 84.50 177 GLY A CA 1
ATOM 1384 C C . GLY A 1 177 ? -8.653 -19.067 -17.785 1.00 84.50 177 GLY A C 1
ATOM 1385 O O . GLY A 1 177 ? -8.533 -20.285 -17.863 1.00 84.50 177 GLY A O 1
ATOM 1386 N N . GLU A 1 178 ? -8.419 -18.268 -18.829 1.00 84.88 178 GLU A N 1
ATOM 1387 C CA . GLU A 1 178 ? -7.960 -18.720 -20.152 1.00 84.88 178 GLU A CA 1
ATOM 1388 C C . GLU A 1 178 ? -6.426 -18.684 -20.294 1.00 84.88 178 GLU A C 1
ATOM 1390 O O . GLU A 1 178 ? -5.882 -18.937 -21.373 1.00 84.88 178 GLU A O 1
ATOM 1395 N N . GLY A 1 179 ? -5.706 -18.343 -19.221 1.00 84.44 179 GLY A N 1
ATOM 1396 C CA . GLY A 1 179 ? -4.255 -18.191 -19.241 1.00 84.44 179 GLY A CA 1
ATOM 1397 C C . GLY A 1 179 ? -3.782 -16.898 -19.913 1.00 84.44 179 GLY A C 1
ATOM 1398 O O . GLY A 1 179 ? -2.618 -16.818 -20.314 1.00 84.44 179 GLY A O 1
ATOM 1399 N N . LEU A 1 180 ? -4.657 -15.899 -20.077 1.00 89.69 180 LEU A N 1
ATOM 1400 C CA . LEU A 1 180 ? -4.324 -14.618 -20.700 1.00 89.69 180 LEU A CA 1
ATOM 1401 C C . LEU A 1 180 ? -3.993 -13.546 -19.650 1.00 89.69 180 LEU A C 1
ATOM 1403 O O . LEU A 1 180 ? -4.694 -13.439 -18.642 1.00 89.69 180 LEU A O 1
ATOM 1407 N N . PRO A 1 181 ? -2.946 -12.731 -19.875 1.00 93.06 181 PRO A N 1
ATOM 1408 C CA . PRO A 1 181 ? -2.588 -11.642 -18.978 1.00 93.06 181 PRO A CA 1
ATOM 1409 C C . PRO A 1 181 ? -3.654 -10.543 -18.987 1.00 93.06 181 PRO A C 1
ATOM 1411 O O . PRO A 1 181 ? -4.140 -10.143 -20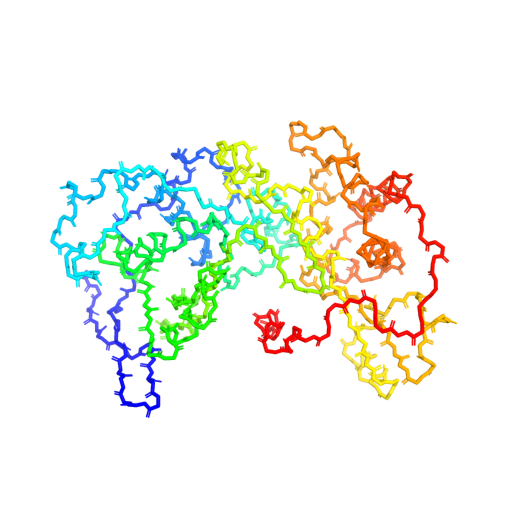.044 1.00 93.06 181 PRO A O 1
ATOM 1414 N N . VAL A 1 182 ? -3.963 -10.018 -17.804 1.00 91.88 182 VAL A N 1
ATOM 1415 C CA . VAL A 1 182 ? -4.874 -8.889 -17.607 1.00 91.88 182 VAL A CA 1
ATOM 1416 C C . VAL A 1 182 ? -4.063 -7.695 -17.127 1.00 91.88 182 VAL A C 1
ATOM 1418 O O . VAL A 1 182 ? -3.368 -7.770 -16.112 1.00 91.88 182 VAL A O 1
ATOM 1421 N N . ALA A 1 183 ? -4.131 -6.593 -17.873 1.00 91.69 183 ALA A N 1
ATOM 1422 C CA . ALA A 1 183 ? -3.484 -5.352 -17.477 1.00 91.69 183 ALA A CA 1
ATOM 1423 C C . ALA A 1 183 ? -4.376 -4.528 -16.549 1.00 91.69 183 ALA A C 1
ATOM 1425 O O . ALA A 1 183 ? -5.562 -4.347 -16.822 1.00 91.69 183 ALA A O 1
ATOM 1426 N N . GLY A 1 184 ? -3.773 -3.941 -15.523 1.00 90.56 184 GLY A N 1
ATOM 1427 C CA . GLY A 1 184 ? -4.406 -2.921 -14.701 1.00 90.56 184 GLY A CA 1
ATOM 1428 C C . GLY A 1 184 ? -3.519 -1.697 -14.532 1.00 90.56 184 GLY A C 1
ATOM 1429 O O . GLY A 1 184 ? -2.524 -1.501 -15.240 1.00 90.56 184 GLY A O 1
ATOM 1430 N N . TYR A 1 185 ? -3.956 -0.799 -13.655 1.00 90.38 185 TYR A N 1
ATOM 1431 C CA . TYR A 1 185 ? -3.320 0.493 -13.442 1.00 90.38 185 TYR A CA 1
ATOM 1432 C C . TYR A 1 185 ? -2.456 0.466 -12.197 1.00 90.38 185 TYR A C 1
ATOM 1434 O O . TYR A 1 185 ? -2.949 0.185 -11.112 1.00 90.38 185 TYR A O 1
ATOM 1442 N N . MET A 1 186 ? -1.237 0.960 -12.331 1.00 92.00 186 MET A N 1
ATOM 1443 C CA . MET A 1 186 ? -0.312 1.140 -11.230 1.00 92.00 186 MET A CA 1
ATOM 1444 C C . MET A 1 186 ? 0.035 2.623 -11.108 1.00 92.00 186 MET A C 1
ATOM 1446 O O . MET A 1 186 ? 0.532 3.249 -12.050 1.00 92.00 186 MET A O 1
ATOM 1450 N N . ASP A 1 187 ? -0.277 3.204 -9.954 1.00 90.75 187 ASP A N 1
ATOM 1451 C CA . ASP A 1 187 ? 0.062 4.589 -9.657 1.00 90.75 187 ASP A CA 1
ATOM 1452 C C . ASP A 1 187 ? 1.357 4.650 -8.838 1.00 90.75 187 ASP A C 1
ATOM 1454 O O . ASP A 1 187 ? 1.582 3.863 -7.924 1.00 90.75 187 ASP A O 1
ATOM 1458 N N . ILE A 1 188 ? 2.210 5.611 -9.182 1.00 95.69 188 ILE A N 1
ATOM 1459 C CA . ILE A 1 188 ? 3.428 5.944 -8.450 1.00 95.69 188 ILE A CA 1
ATOM 1460 C C . ILE A 1 188 ? 3.162 7.294 -7.800 1.00 95.69 188 ILE A C 1
ATOM 1462 O O . ILE A 1 188 ? 3.144 8.327 -8.481 1.00 95.69 188 ILE A O 1
ATOM 1466 N N . LEU A 1 189 ? 2.894 7.279 -6.500 1.00 96.69 189 LEU A N 1
ATOM 1467 C CA . LEU A 1 189 ? 2.719 8.493 -5.714 1.00 96.69 189 LEU A CA 1
ATOM 1468 C C . LEU A 1 189 ? 4.079 9.130 -5.423 1.00 96.69 189 LEU A C 1
ATOM 1470 O O . LEU A 1 189 ? 5.124 8.474 -5.506 1.00 96.69 189 LEU A O 1
ATOM 1474 N N . THR A 1 190 ? 4.085 10.414 -5.067 1.00 97.06 190 THR A N 1
ATOM 1475 C CA . THR A 1 190 ? 5.315 11.068 -4.618 1.00 97.06 190 THR A CA 1
ATOM 1476 C C . THR A 1 190 ? 5.133 11.818 -3.314 1.00 97.06 190 THR A C 1
ATOM 1478 O O . THR A 1 190 ? 4.227 12.641 -3.223 1.00 97.06 190 THR A O 1
ATOM 1481 N N . GLU A 1 191 ? 6.054 11.596 -2.373 1.00 95.69 191 GLU A N 1
ATOM 1482 C CA . GLU A 1 191 ? 6.205 12.284 -1.076 1.00 95.69 191 GLU A CA 1
ATOM 1483 C C . GLU A 1 191 ? 5.059 12.125 -0.073 1.00 95.69 191 GLU A C 1
ATOM 1485 O O . GLU A 1 191 ? 5.310 12.060 1.126 1.00 95.69 191 GLU A O 1
ATOM 1490 N N . GLU A 1 192 ? 3.816 12.086 -0.538 1.00 95.50 192 GLU A N 1
ATOM 1491 C CA . GLU A 1 192 ? 2.620 12.113 0.288 1.00 95.50 192 GLU A CA 1
ATOM 1492 C C . GLU A 1 192 ? 1.545 11.198 -0.306 1.00 95.50 192 GLU A C 1
ATOM 1494 O O . GLU A 1 192 ? 1.350 11.134 -1.523 1.00 95.50 192 GLU A O 1
ATOM 1499 N N . ILE A 1 193 ? 0.804 10.523 0.568 1.00 94.94 193 ILE A N 1
ATOM 1500 C CA . ILE A 1 193 ? -0.391 9.763 0.210 1.00 94.94 193 ILE A CA 1
ATOM 1501 C C . ILE A 1 193 ? -1.588 10.660 0.511 1.00 94.94 193 ILE A C 1
ATOM 1503 O O . ILE A 1 193 ? -1.934 10.885 1.670 1.00 94.94 193 ILE A O 1
ATOM 1507 N N . ASN A 1 194 ? -2.188 11.214 -0.542 1.00 91.19 194 ASN A N 1
ATOM 1508 C CA . ASN A 1 194 ? -3.325 12.124 -0.446 1.00 91.19 194 ASN A CA 1
ATOM 1509 C C . ASN A 1 194 ? -4.610 11.400 -0.867 1.00 91.19 194 ASN A C 1
ATOM 1511 O O . ASN A 1 194 ? -4.922 11.326 -2.056 1.00 91.19 194 ASN A O 1
ATOM 1515 N N . MET A 1 195 ? -5.314 10.834 0.115 1.00 90.75 195 MET A N 1
ATOM 1516 C CA . MET A 1 195 ? -6.620 10.199 -0.067 1.00 90.75 195 MET A CA 1
ATOM 1517 C C . MET A 1 195 ? -7.659 10.947 0.783 1.00 90.75 195 MET A C 1
ATOM 1519 O O . MET A 1 195 ? -7.801 12.164 0.651 1.00 90.75 195 MET A O 1
ATOM 1523 N N . ARG A 1 196 ? -8.413 10.251 1.645 1.00 94.12 196 ARG A N 1
ATOM 1524 C CA . ARG A 1 196 ? -9.388 10.880 2.552 1.00 94.12 196 ARG A CA 1
ATOM 1525 C C . ARG A 1 196 ? -8.701 11.821 3.542 1.00 94.12 196 ARG A C 1
ATOM 1527 O O . ARG A 1 196 ? -9.265 12.863 3.876 1.00 94.12 196 ARG A O 1
ATOM 1534 N N . HIS A 1 197 ? -7.482 11.468 3.941 1.00 96.12 197 HIS A N 1
ATOM 1535 C CA . HIS A 1 197 ? -6.557 12.300 4.698 1.00 96.12 197 HIS A CA 1
ATOM 1536 C C . HIS A 1 197 ? -5.194 12.315 4.002 1.00 96.12 197 HIS A C 1
ATOM 1538 O O . HIS A 1 197 ? -4.957 11.611 3.018 1.00 96.12 197 HIS A O 1
ATOM 1544 N N . LYS A 1 198 ? -4.301 13.168 4.496 1.00 95.38 198 LYS A N 1
ATOM 1545 C CA . LYS A 1 198 ? -2.963 13.340 3.940 1.00 95.38 198 LYS A CA 1
ATOM 1546 C C . LYS A 1 198 ? -1.933 12.707 4.869 1.00 95.38 198 LYS A C 1
ATOM 1548 O O . LYS A 1 198 ? -1.857 13.075 6.037 1.00 95.38 198 LYS A O 1
ATOM 1553 N N . ILE A 1 199 ? -1.121 11.804 4.332 1.00 96.62 199 ILE A N 1
ATOM 1554 C CA . ILE A 1 199 ? -0.028 11.145 5.056 1.00 96.62 199 ILE A CA 1
ATOM 1555 C C . ILE A 1 199 ? 1.289 11.545 4.397 1.00 96.62 199 ILE A C 1
ATOM 1557 O O . ILE A 1 199 ? 1.472 11.326 3.202 1.00 96.62 199 ILE A O 1
ATOM 1561 N N . ASP A 1 200 ? 2.186 12.163 5.164 1.00 96.88 200 ASP A N 1
ATOM 1562 C CA . ASP A 1 200 ? 3.521 12.554 4.702 1.00 96.88 200 ASP A CA 1
ATOM 1563 C C . ASP A 1 200 ? 4.503 11.400 4.913 1.00 96.88 200 ASP A C 1
ATOM 1565 O O . ASP A 1 200 ? 4.689 10.957 6.044 1.00 96.88 200 ASP A O 1
ATOM 1569 N N . VAL A 1 201 ? 5.128 10.934 3.830 1.00 97.19 201 VAL A N 1
ATOM 1570 C CA . VAL A 1 201 ? 6.108 9.834 3.852 1.00 97.19 201 VAL A CA 1
ATOM 1571 C C . VAL A 1 201 ? 7.524 10.307 3.510 1.00 97.19 201 VAL A C 1
ATOM 1573 O O . VAL A 1 201 ? 8.434 9.499 3.309 1.00 97.19 201 VAL A O 1
ATOM 1576 N N . ARG A 1 202 ? 7.755 11.627 3.419 1.00 97.44 202 ARG A N 1
ATOM 1577 C CA . ARG A 1 202 ? 9.111 12.176 3.247 1.00 97.44 202 ARG A CA 1
ATOM 1578 C C . ARG A 1 202 ? 10.100 11.692 4.315 1.00 97.44 202 ARG A C 1
ATOM 1580 O O . ARG A 1 202 ? 11.246 11.441 3.936 1.00 97.44 202 ARG A O 1
ATOM 1587 N N . PRO A 1 203 ? 9.727 11.544 5.605 1.00 96.00 203 PRO A N 1
ATOM 1588 C CA . PRO A 1 203 ? 10.643 11.017 6.612 1.00 96.00 203 PRO A CA 1
ATOM 1589 C C . PRO A 1 203 ? 11.188 9.630 6.255 1.00 96.00 203 PRO A C 1
ATOM 1591 O O . PRO A 1 203 ? 12.394 9.412 6.359 1.00 96.00 203 PRO A O 1
ATOM 1594 N N . GLU A 1 204 ? 10.341 8.721 5.779 1.00 96.06 204 GLU A N 1
ATOM 1595 C CA . GLU A 1 204 ? 10.736 7.375 5.360 1.00 96.06 204 GLU A CA 1
ATOM 1596 C C . GLU A 1 204 ? 11.541 7.404 4.056 1.00 96.06 204 GLU A C 1
ATOM 1598 O O . GLU A 1 204 ? 12.592 6.774 3.963 1.00 96.06 204 GLU A O 1
ATOM 1603 N N . LEU A 1 205 ? 11.142 8.233 3.086 1.00 96.88 205 LEU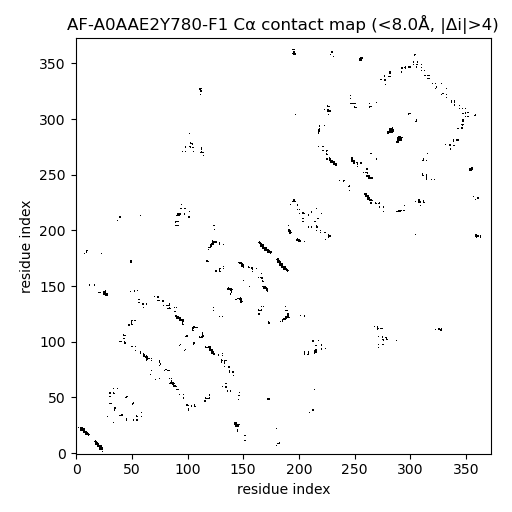 A N 1
ATOM 1604 C CA . LEU A 1 205 ? 11.897 8.427 1.839 1.00 96.88 205 LEU A CA 1
ATOM 1605 C C . LEU A 1 205 ? 13.289 9.052 2.049 1.00 96.88 205 LEU A C 1
ATOM 1607 O O . LEU A 1 205 ? 14.149 8.950 1.171 1.00 96.88 205 LEU A O 1
ATOM 1611 N N . SER A 1 206 ? 13.520 9.722 3.181 1.00 95.56 206 SER A N 1
ATOM 1612 C CA . SER A 1 206 ? 14.821 10.308 3.535 1.00 95.56 206 SER A CA 1
ATOM 1613 C C . SER A 1 206 ? 15.801 9.312 4.164 1.00 95.56 206 SER A C 1
ATOM 1615 O O . SER A 1 206 ? 16.969 9.646 4.371 1.00 95.56 206 SER A O 1
ATOM 1617 N N . GLN A 1 207 ? 15.345 8.096 4.472 1.00 93.75 207 GLN A N 1
ATOM 1618 C CA . GLN A 1 207 ? 16.146 7.054 5.104 1.00 93.75 207 GLN A CA 1
ATOM 1619 C C . GLN A 1 207 ? 16.511 5.949 4.103 1.00 93.75 207 GLN A C 1
ATOM 1621 O O . GLN A 1 207 ? 15.851 5.807 3.070 1.00 93.75 207 GLN A O 1
ATOM 1626 N N . PRO A 1 208 ? 17.559 5.149 4.387 1.00 94.00 208 PRO A N 1
ATOM 1627 C CA . PRO A 1 208 ? 17.804 3.921 3.640 1.00 94.00 208 PRO A CA 1
ATOM 1628 C C . PRO A 1 208 ? 16.553 3.029 3.676 1.00 94.00 208 PRO A C 1
ATOM 1630 O O . PRO A 1 208 ? 16.079 2.733 4.778 1.00 94.00 208 PRO A O 1
ATOM 1633 N N . PRO A 1 209 ? 16.008 2.613 2.519 1.00 95.25 209 PRO A N 1
ATOM 1634 C CA . PRO A 1 209 ? 14.736 1.895 2.467 1.00 95.25 209 PRO A CA 1
ATOM 1635 C C . PRO A 1 209 ? 14.783 0.525 3.154 1.00 95.25 209 PRO A C 1
ATOM 1637 O O . PRO A 1 209 ? 13.755 0.027 3.593 1.00 95.25 209 PRO A O 1
ATOM 1640 N N . GLU A 1 210 ? 15.971 -0.059 3.326 1.00 94.88 210 GLU A N 1
ATOM 1641 C CA . GLU A 1 210 ? 16.186 -1.293 4.091 1.00 94.88 210 GLU A CA 1
ATOM 1642 C C . GLU A 1 210 ? 15.640 -1.202 5.523 1.00 94.88 210 GLU A C 1
ATOM 1644 O O . GLU A 1 210 ? 15.179 -2.200 6.070 1.00 94.88 210 GLU A O 1
ATOM 1649 N N . LYS A 1 211 ? 15.668 -0.007 6.134 1.00 93.44 211 LYS A N 1
ATOM 1650 C CA . LYS A 1 211 ? 15.206 0.200 7.516 1.00 93.44 211 LYS A CA 1
ATOM 1651 C C . LYS A 1 211 ? 13.714 -0.052 7.705 1.00 93.44 211 LYS A C 1
ATOM 1653 O O . LYS A 1 211 ? 13.293 -0.299 8.827 1.00 93.44 211 LYS A O 1
ATOM 1658 N N . THR A 1 212 ? 12.936 0.057 6.635 1.00 94.75 212 THR A N 1
ATOM 1659 C CA . THR A 1 212 ? 11.486 -0.160 6.632 1.00 94.75 212 THR A CA 1
ATOM 1660 C C . THR A 1 212 ? 11.108 -1.295 5.687 1.00 94.75 212 THR A C 1
ATOM 1662 O O . THR A 1 212 ? 10.001 -1.306 5.164 1.00 94.75 212 THR A O 1
ATOM 1665 N N . LEU A 1 213 ? 12.038 -2.217 5.401 1.00 96.62 213 LEU A N 1
ATOM 1666 C CA . LEU A 1 213 ? 11.834 -3.320 4.453 1.00 96.62 213 LEU A CA 1
ATOM 1667 C C . LEU A 1 213 ? 11.274 -2.848 3.098 1.00 96.62 213 LEU A C 1
ATOM 1669 O O . LEU A 1 213 ? 10.448 -3.512 2.474 1.00 96.62 213 LEU A O 1
ATOM 1673 N N . TYR A 1 214 ? 11.742 -1.687 2.634 1.00 97.88 214 TYR A N 1
ATOM 1674 C CA . TYR A 1 214 ? 11.306 -1.028 1.404 1.00 97.88 214 TYR A CA 1
ATOM 1675 C C . TYR A 1 214 ? 9.816 -0.661 1.399 1.00 97.88 214 TYR A C 1
ATOM 1677 O O . TYR A 1 214 ? 9.195 -0.617 0.338 1.00 97.88 214 TYR A O 1
ATOM 1685 N N . THR A 1 215 ? 9.231 -0.375 2.564 1.00 97.88 215 THR A N 1
ATOM 1686 C CA . THR A 1 215 ? 7.846 0.088 2.718 1.00 97.88 215 THR A CA 1
ATOM 1687 C C . THR A 1 215 ? 7.778 1.477 3.358 1.00 97.88 215 THR A C 1
ATOM 1689 O O . THR A 1 215 ? 8.787 2.047 3.777 1.00 97.88 215 THR A O 1
ATOM 1692 N N . ILE A 1 216 ? 6.575 2.043 3.454 1.00 97.75 216 ILE A N 1
ATOM 1693 C CA . ILE A 1 216 ? 6.313 3.294 4.187 1.00 97.75 216 ILE A CA 1
ATOM 1694 C C . ILE A 1 216 ? 6.386 3.150 5.722 1.00 97.75 216 ILE A C 1
ATOM 1696 O O . ILE A 1 216 ? 6.108 4.122 6.425 1.00 97.75 216 ILE A O 1
ATOM 1700 N N . GLY A 1 217 ? 6.759 1.971 6.233 1.00 96.38 217 GLY A N 1
ATOM 1701 C CA . GLY A 1 217 ? 6.850 1.653 7.658 1.00 96.38 217 GLY A CA 1
ATOM 1702 C C . GLY A 1 217 ? 5.493 1.369 8.305 1.00 96.38 217 GLY A C 1
ATOM 1703 O O . GLY A 1 217 ? 4.461 1.863 7.843 1.00 96.38 217 GLY A O 1
ATOM 1704 N N . LEU A 1 218 ? 5.515 0.607 9.403 1.00 98.00 218 LEU A N 1
ATOM 1705 C CA . LEU A 1 218 ? 4.325 0.129 10.121 1.00 98.00 218 LEU A CA 1
ATOM 1706 C C . LEU A 1 218 ? 3.348 1.270 10.458 1.00 98.00 218 LEU A C 1
ATOM 1708 O O . LEU A 1 218 ? 2.179 1.247 10.089 1.00 98.00 218 LEU A O 1
ATOM 1712 N N . GLU A 1 219 ? 3.828 2.377 11.037 1.00 97.75 219 GLU A N 1
ATOM 1713 C CA . GLU A 1 219 ? 2.911 3.452 11.447 1.00 97.75 219 GLU A CA 1
ATOM 1714 C C . GLU A 1 219 ? 2.130 4.051 10.273 1.00 97.75 219 GLU A C 1
ATOM 1716 O O . GLU A 1 219 ? 0.926 4.287 10.385 1.00 97.75 219 GLU A O 1
ATOM 1721 N N . ASN A 1 220 ? 2.793 4.298 9.139 1.00 97.94 220 ASN A N 1
ATOM 1722 C CA . ASN A 1 220 ? 2.095 4.832 7.976 1.00 97.94 220 ASN A CA 1
ATOM 1723 C C . ASN A 1 220 ? 1.270 3.748 7.272 1.00 97.94 220 ASN A C 1
ATOM 1725 O O . ASN A 1 220 ? 0.224 4.084 6.723 1.00 97.94 220 ASN A O 1
ATOM 1729 N N . MET A 1 221 ? 1.669 2.471 7.309 1.00 97.81 221 MET A N 1
ATOM 1730 C CA . MET A 1 221 ? 0.835 1.361 6.835 1.00 97.81 221 MET A CA 1
ATOM 1731 C C . MET A 1 221 ? -0.510 1.349 7.567 1.00 97.81 221 MET A C 1
ATOM 1733 O O . MET A 1 221 ? -1.548 1.501 6.913 1.00 97.81 221 MET A O 1
ATOM 1737 N N . LEU A 1 222 ? -0.498 1.322 8.901 1.00 98.38 222 LEU A N 1
ATOM 1738 C CA . LEU A 1 222 ? -1.699 1.391 9.732 1.00 98.38 222 LEU A CA 1
ATOM 1739 C C . LEU A 1 222 ? -2.542 2.635 9.405 1.00 98.38 222 LEU A C 1
ATOM 1741 O O . LEU A 1 222 ? -3.743 2.551 9.126 1.00 98.38 222 LEU A O 1
ATOM 1745 N N . LEU A 1 223 ? -1.905 3.810 9.384 1.00 98.44 223 LEU A N 1
ATOM 1746 C CA . LEU A 1 223 ? -2.564 5.085 9.100 1.00 98.44 223 LEU A CA 1
ATOM 1747 C C . LEU A 1 223 ? -3.187 5.125 7.698 1.00 98.44 223 LEU A C 1
ATOM 1749 O O . LEU A 1 223 ? -4.268 5.695 7.534 1.00 98.44 223 LEU A O 1
ATOM 1753 N N . THR A 1 224 ? -2.567 4.499 6.689 1.00 97.56 224 THR A N 1
ATOM 1754 C CA . THR A 1 224 ? -3.125 4.473 5.328 1.00 97.56 224 THR A CA 1
ATOM 1755 C C . THR A 1 224 ? -4.436 3.713 5.229 1.00 97.56 224 THR A C 1
ATOM 1757 O O . THR A 1 224 ? -5.239 4.047 4.361 1.00 97.56 224 THR A O 1
ATOM 1760 N N . LYS A 1 225 ? -4.675 2.742 6.111 1.00 97.31 225 LYS A N 1
ATOM 1761 C CA . LYS A 1 225 ? -5.914 1.960 6.162 1.00 97.31 225 LYS A CA 1
ATOM 1762 C C . LYS A 1 225 ? -6.952 2.612 7.061 1.00 97.31 225 LYS A C 1
ATOM 1764 O O . LYS A 1 225 ? -8.081 2.848 6.635 1.00 97.31 225 LYS A O 1
ATOM 1769 N N . CYS A 1 226 ? -6.533 3.043 8.248 1.00 98.25 226 CYS A N 1
ATOM 1770 C CA . CYS A 1 226 ? -7.394 3.715 9.220 1.00 98.25 226 CYS A CA 1
ATOM 1771 C C . CYS A 1 226 ? -7.894 5.100 8.768 1.00 98.25 226 CYS A C 1
ATOM 1773 O O . CYS A 1 226 ? -8.746 5.686 9.437 1.00 98.25 226 CYS A O 1
ATOM 1775 N N . GLN A 1 227 ? -7.397 5.643 7.650 1.00 96.00 227 GLN A N 1
ATOM 1776 C CA . GLN A 1 227 ? -7.916 6.879 7.061 1.00 96.00 227 GLN A CA 1
ATOM 1777 C C . GLN A 1 227 ? -9.216 6.694 6.265 1.00 96.00 227 GLN A C 1
ATOM 1779 O O . GLN A 1 227 ? -9.815 7.699 5.881 1.00 96.00 227 GLN A O 1
ATOM 1784 N N . PHE A 1 228 ? -9.624 5.457 5.949 1.00 94.81 228 PHE A N 1
ATOM 1785 C CA . PHE A 1 228 ? -10.807 5.225 5.123 1.00 94.81 228 PHE A CA 1
ATOM 1786 C C . PHE A 1 228 ? -12.060 5.741 5.831 1.00 94.81 228 PHE A C 1
ATOM 1788 O O . PHE A 1 228 ? -12.351 5.370 6.968 1.00 94.81 228 PHE A O 1
ATOM 1795 N N . ILE A 1 229 ? -12.805 6.600 5.144 1.00 95.38 229 ILE A N 1
ATOM 1796 C CA . ILE A 1 229 ? -14.068 7.143 5.625 1.00 95.38 229 ILE A CA 1
ATOM 1797 C C . ILE A 1 229 ? -14.873 7.699 4.461 1.00 95.38 229 ILE A C 1
ATOM 1799 O O . ILE A 1 229 ? -14.323 8.334 3.559 1.00 95.38 229 ILE A O 1
ATOM 1803 N N . GLU A 1 230 ? -16.178 7.489 4.499 1.00 94.06 230 GLU A N 1
ATOM 1804 C CA . GLU A 1 230 ? -17.119 8.116 3.581 1.00 94.06 230 GLU A CA 1
ATOM 1805 C C . GLU A 1 230 ? -18.515 8.195 4.185 1.00 94.06 230 GLU A C 1
ATOM 1807 O O . GLU A 1 230 ? -18.797 7.580 5.216 1.00 94.06 230 GLU A O 1
ATOM 1812 N N . ASP A 1 231 ? -19.380 8.985 3.550 1.00 94.00 231 ASP A N 1
ATOM 1813 C CA . ASP A 1 231 ? -20.783 9.070 3.917 1.00 94.00 231 ASP A CA 1
ATOM 1814 C C . ASP A 1 231 ? -21.691 8.637 2.766 1.00 94.00 231 ASP A C 1
ATOM 1816 O O . ASP A 1 231 ? -21.364 8.796 1.592 1.00 94.00 231 ASP A O 1
ATOM 1820 N N . HIS A 1 232 ? -22.843 8.080 3.126 1.00 92.75 232 HIS A N 1
ATOM 1821 C CA . HIS A 1 232 ? -23.877 7.648 2.191 1.00 92.75 232 HIS A CA 1
ATOM 1822 C C . HIS A 1 232 ? -25.259 8.053 2.707 1.00 92.75 232 HIS A C 1
ATOM 1824 O O . HIS A 1 232 ? -25.438 8.187 3.922 1.00 92.75 232 HIS A O 1
ATOM 1830 N N . PRO A 1 233 ? -26.262 8.241 1.832 1.00 93.56 233 PRO A N 1
ATOM 1831 C CA . PRO A 1 233 ? -27.647 8.414 2.265 1.00 93.56 233 PRO A CA 1
ATOM 1832 C C . PRO A 1 233 ? -28.119 7.219 3.100 1.00 93.56 233 PRO A C 1
ATOM 1834 O O . PRO A 1 233 ? -27.790 6.077 2.791 1.00 93.56 233 PRO A O 1
ATOM 1837 N N . ARG A 1 234 ? -28.955 7.440 4.122 1.00 92.50 234 ARG A N 1
ATOM 1838 C CA . ARG A 1 234 ? -29.467 6.345 4.979 1.00 92.50 234 ARG A CA 1
ATOM 1839 C C . ARG A 1 234 ? -30.224 5.247 4.235 1.00 92.50 234 ARG A C 1
ATOM 1841 O O . ARG A 1 234 ? -30.339 4.148 4.766 1.00 92.50 234 ARG A O 1
ATOM 1848 N N . SER A 1 235 ? -30.715 5.519 3.028 1.00 91.50 235 SER A N 1
ATOM 1849 C CA . SER A 1 235 ? -31.385 4.527 2.184 1.00 91.50 235 SER A CA 1
ATOM 1850 C C . SER A 1 235 ? -30.513 3.307 1.868 1.00 91.50 235 SER A C 1
ATOM 1852 O O . SER A 1 235 ? -31.063 2.253 1.580 1.00 91.50 235 SER A O 1
ATOM 1854 N N . VAL A 1 236 ? -29.180 3.407 1.960 1.00 91.81 236 VAL A N 1
ATOM 1855 C CA . VAL A 1 236 ? -28.277 2.268 1.701 1.00 91.81 236 VAL A CA 1
ATOM 1856 C C . VAL A 1 236 ? -28.183 1.279 2.873 1.00 91.81 236 VAL A C 1
ATOM 1858 O O . VAL A 1 236 ? -27.559 0.233 2.738 1.00 91.81 236 VAL A O 1
ATOM 1861 N N . LEU A 1 237 ? -28.780 1.580 4.034 1.00 90.94 237 LEU A N 1
ATOM 1862 C CA . LEU A 1 237 ? -28.680 0.737 5.235 1.00 90.94 237 LEU A CA 1
ATOM 1863 C C . LEU A 1 237 ? -29.185 -0.693 5.018 1.00 90.94 237 LEU A C 1
ATOM 1865 O O . LEU A 1 237 ? -28.572 -1.633 5.520 1.00 90.94 237 LEU A O 1
ATOM 1869 N N . GLU A 1 238 ? -30.291 -0.845 4.291 1.00 91.06 238 GLU A N 1
ATOM 1870 C CA . GLU A 1 238 ? -30.870 -2.157 3.994 1.00 91.06 238 GLU A CA 1
ATOM 1871 C C . GLU A 1 238 ? -29.953 -2.963 3.067 1.00 91.06 238 GLU A C 1
ATOM 1873 O O . GLU A 1 238 ? -29.690 -4.134 3.325 1.00 91.06 238 GLU A O 1
ATOM 1878 N N . GLN A 1 239 ? -29.382 -2.314 2.049 1.00 92.06 239 GLN A N 1
ATOM 1879 C CA . GLN A 1 239 ? -28.409 -2.939 1.156 1.00 92.06 239 GLN A CA 1
ATOM 1880 C C . GLN A 1 239 ? -27.160 -3.399 1.924 1.00 92.06 239 GLN A C 1
ATOM 1882 O O . GLN A 1 239 ? -26.745 -4.547 1.791 1.00 92.06 239 GLN A O 1
ATOM 1887 N N . LEU A 1 240 ? -26.599 -2.548 2.793 1.00 90.94 240 LEU A N 1
ATOM 1888 C CA . LEU A 1 240 ? -25.447 -2.918 3.625 1.00 90.94 240 LEU A CA 1
ATOM 1889 C C . LEU A 1 240 ? -25.750 -4.103 4.548 1.00 90.94 240 LEU A C 1
ATOM 1891 O O . LEU A 1 240 ? -24.859 -4.889 4.858 1.00 90.94 240 LEU A O 1
ATOM 1895 N N . GLU A 1 241 ? -26.987 -4.236 5.022 1.00 91.19 241 GLU A N 1
ATOM 1896 C CA . GLU A 1 241 ? -27.409 -5.390 5.813 1.00 91.19 241 GLU A CA 1
ATOM 1897 C C . GLU A 1 241 ? -27.470 -6.669 4.981 1.00 91.19 241 GLU A C 1
ATOM 1899 O O . GLU A 1 241 ? -26.926 -7.688 5.407 1.00 91.19 241 GLU A O 1
ATOM 1904 N N . GLN A 1 242 ? -28.074 -6.601 3.794 1.00 91.44 242 GLN A N 1
ATOM 1905 C CA . GLN A 1 242 ? -28.174 -7.727 2.864 1.00 91.44 242 GLN A CA 1
ATOM 1906 C C . GLN A 1 242 ? -26.793 -8.219 2.409 1.00 91.44 242 GLN A C 1
ATOM 1908 O O . GLN A 1 242 ? -26.565 -9.423 2.320 1.00 91.44 242 GLN A O 1
ATOM 1913 N N . GLU A 1 243 ? -25.853 -7.299 2.194 1.00 90.69 243 GLU A N 1
ATOM 1914 C CA . GLU A 1 243 ? -24.463 -7.600 1.832 1.00 90.69 243 GLU A CA 1
ATOM 1915 C C . GLU A 1 243 ? -23.597 -7.987 3.047 1.00 90.69 243 GLU A C 1
ATOM 1917 O O . GLU A 1 243 ? -22.430 -8.346 2.901 1.00 90.69 243 GLU A O 1
ATOM 1922 N N . GLY A 1 244 ? -24.144 -7.931 4.267 1.00 90.06 244 GLY A N 1
ATOM 1923 C CA . GLY A 1 244 ? -23.418 -8.277 5.488 1.00 90.06 244 GLY A CA 1
ATOM 1924 C C . GLY A 1 244 ? -22.320 -7.280 5.875 1.00 90.06 244 GLY A C 1
ATOM 1925 O O . GLY A 1 244 ? -21.431 -7.644 6.639 1.00 90.06 244 GLY A O 1
ATOM 1926 N N . LEU A 1 245 ? -22.401 -6.038 5.389 1.00 92.62 245 LEU A N 1
ATOM 1927 C CA . LEU A 1 245 ? -21.429 -4.950 5.551 1.00 92.62 245 LEU A CA 1
ATOM 1928 C C . LEU A 1 245 ? -21.766 -3.973 6.689 1.00 92.62 245 LEU A C 1
ATOM 1930 O O . LEU A 1 245 ? -21.103 -2.947 6.856 1.00 92.62 245 LEU A O 1
ATOM 1934 N N . LYS A 1 246 ? -22.784 -4.274 7.505 1.00 92.88 246 LYS A N 1
ATOM 1935 C CA . LYS A 1 246 ? -23.188 -3.441 8.654 1.00 92.88 246 LYS A CA 1
ATOM 1936 C C . LYS A 1 246 ? -22.056 -3.169 9.651 1.00 92.88 246 LYS A C 1
ATOM 1938 O O . LYS A 1 246 ? -22.075 -2.122 10.295 1.00 92.88 246 LYS A O 1
ATOM 1943 N N . HIS A 1 247 ? -21.065 -4.058 9.758 1.00 93.81 247 HIS A N 1
ATOM 1944 C CA . HIS A 1 247 ? -19.898 -3.872 10.632 1.00 93.81 247 HIS A CA 1
ATOM 1945 C C . HIS A 1 247 ? -19.057 -2.646 10.266 1.00 93.81 247 HIS A C 1
ATOM 1947 O O . HIS A 1 247 ? -18.317 -2.146 11.105 1.00 93.81 247 HIS A O 1
ATOM 1953 N N . ARG A 1 248 ? -19.193 -2.127 9.041 1.00 94.62 248 ARG A N 1
ATOM 1954 C CA . ARG A 1 248 ? -18.463 -0.943 8.571 1.00 94.62 248 ARG A CA 1
ATOM 1955 C C . ARG A 1 248 ? -19.046 0.380 9.071 1.00 94.62 248 ARG A C 1
ATOM 1957 O O . ARG A 1 248 ? -18.436 1.425 8.864 1.00 94.62 248 ARG A O 1
ATOM 1964 N N . ILE A 1 249 ? -20.234 0.380 9.675 1.00 94.25 249 ILE A N 1
ATOM 1965 C CA . ILE A 1 249 ? -20.901 1.608 10.122 1.00 94.25 249 ILE A CA 1
ATOM 1966 C C . ILE A 1 249 ? -20.186 2.168 11.358 1.00 94.25 249 ILE A C 1
ATOM 1968 O O . ILE A 1 249 ? -20.025 1.477 12.361 1.00 94.25 249 ILE A O 1
ATOM 1972 N N . LEU A 1 250 ? -19.798 3.446 11.308 1.00 94.56 250 LEU A N 1
ATOM 1973 C CA . LEU A 1 250 ? -19.080 4.109 12.399 1.00 94.56 250 LEU A CA 1
ATOM 1974 C C . LEU A 1 250 ? -20.031 4.677 13.468 1.00 94.56 250 LEU A C 1
ATOM 1976 O O . LEU A 1 250 ? -21.148 5.120 13.185 1.00 94.56 250 LEU A O 1
ATOM 1980 N N . SER A 1 251 ? -19.557 4.728 14.715 1.00 87.19 251 SER A N 1
ATOM 1981 C CA . SER A 1 251 ? -20.320 5.163 15.900 1.00 87.19 251 SER A CA 1
ATOM 1982 C C . SER A 1 251 ? -20.649 6.668 15.933 1.00 87.19 251 SER A C 1
ATOM 1984 O O . SER A 1 251 ? -21.469 7.115 16.734 1.00 87.19 251 SER A O 1
ATOM 1986 N N . CYS A 1 252 ? -20.058 7.474 15.047 1.00 82.38 252 CYS A N 1
ATOM 1987 C CA . CYS A 1 252 ? -20.179 8.936 15.037 1.00 82.38 252 CYS A CA 1
ATOM 1988 C C . CYS A 1 252 ? -21.509 9.484 14.489 1.00 82.38 252 CYS A C 1
ATOM 1990 O O . CYS A 1 252 ? -21.737 10.695 14.545 1.00 82.38 252 CYS A O 1
ATOM 1992 N N . ASN A 1 253 ? -22.397 8.622 13.984 1.00 69.81 253 ASN A N 1
ATOM 1993 C CA . ASN A 1 253 ? -23.626 9.024 13.293 1.00 69.81 253 ASN A CA 1
ATOM 1994 C C . ASN A 1 253 ? -24.592 9.860 14.150 1.00 69.81 253 ASN A C 1
ATOM 1996 O O . ASN A 1 253 ? -25.377 10.626 13.602 1.00 69.81 253 ASN A O 1
ATOM 2000 N N . SER A 1 254 ? -24.525 9.774 15.483 1.00 73.81 254 SER A N 1
ATOM 2001 C CA . SER A 1 254 ? -25.338 10.607 16.389 1.00 73.81 254 SER A CA 1
ATOM 2002 C C . SER A 1 254 ? -24.954 12.093 16.375 1.00 73.81 254 SER A C 1
ATOM 2004 O O . SER A 1 254 ? -25.679 12.934 16.909 1.00 73.81 254 SER A O 1
ATOM 2006 N N . HIS A 1 255 ? -23.797 12.429 15.805 1.00 81.75 255 HIS A N 1
ATOM 2007 C CA . HIS A 1 255 ? -23.258 13.786 15.753 1.00 81.75 255 HIS A CA 1
ATOM 2008 C C . HIS A 1 255 ? -23.021 14.280 14.320 1.00 81.75 255 HIS A C 1
ATOM 2010 O O . HIS A 1 255 ? -22.557 15.407 14.152 1.00 81.75 255 HIS A O 1
ATOM 2016 N N . TYR A 1 256 ? -23.359 13.458 13.322 1.00 91.25 256 TYR A N 1
ATOM 2017 C CA . TYR A 1 256 ? -23.246 13.747 11.895 1.00 91.25 256 TYR A CA 1
ATOM 2018 C C . TYR A 1 256 ? -24.615 14.076 11.274 1.00 91.25 256 TYR A C 1
ATOM 2020 O O . TYR A 1 256 ? -25.637 14.053 11.958 1.00 91.25 256 TYR A O 1
ATOM 2028 N N . ASP A 1 257 ? -24.641 14.405 9.980 1.00 90.25 257 ASP A N 1
ATOM 2029 C CA . ASP A 1 257 ? -25.878 14.606 9.218 1.00 90.25 257 ASP A CA 1
ATOM 2030 C C . ASP A 1 257 ? -26.858 13.434 9.422 1.00 90.25 257 ASP A C 1
ATOM 2032 O O . ASP A 1 257 ? -26.570 12.287 9.075 1.00 90.25 257 ASP A O 1
ATOM 2036 N N . HIS A 1 258 ? -28.036 13.745 9.971 1.00 88.88 258 HIS A N 1
ATOM 2037 C CA . HIS A 1 258 ? -29.086 12.786 10.309 1.00 88.88 258 HIS A CA 1
ATOM 2038 C C . HIS A 1 258 ? -29.678 12.060 9.098 1.00 88.88 258 HIS A C 1
ATOM 2040 O O . HIS A 1 258 ? -30.332 11.039 9.290 1.00 88.88 258 HIS A O 1
ATOM 2046 N N . ASN A 1 259 ? -29.461 12.551 7.874 1.00 91.88 259 ASN A N 1
ATOM 2047 C CA . ASN A 1 259 ? -29.904 11.900 6.637 1.00 91.88 259 ASN A CA 1
ATOM 2048 C C . ASN A 1 259 ? -28.857 10.957 6.045 1.00 91.88 259 ASN A C 1
ATOM 2050 O O . ASN A 1 259 ? -29.117 10.287 5.040 1.00 91.88 259 ASN A O 1
ATOM 2054 N N . LYS A 1 260 ? -27.683 10.878 6.672 1.00 93.75 260 LYS A N 1
ATOM 2055 C CA . LYS A 1 260 ? -26.570 10.062 6.212 1.00 93.75 260 LYS A CA 1
ATOM 2056 C C . LYS A 1 260 ? -26.146 9.024 7.243 1.00 93.75 260 LYS A C 1
ATOM 2058 O O . LYS A 1 260 ? -26.555 9.041 8.407 1.00 93.75 260 LYS A O 1
ATOM 2063 N N . ILE A 1 261 ? -25.329 8.098 6.770 1.00 93.31 261 ILE A N 1
ATOM 2064 C CA . ILE A 1 261 ? -24.500 7.216 7.579 1.00 93.31 261 ILE A CA 1
ATOM 2065 C C . ILE A 1 261 ? -23.049 7.425 7.184 1.00 93.31 261 ILE A C 1
ATOM 2067 O O . ILE A 1 261 ? -22.754 7.663 6.015 1.00 93.31 261 ILE A O 1
ATOM 2071 N N . VAL A 1 262 ? -22.158 7.318 8.156 1.00 95.06 262 VAL A N 1
ATOM 2072 C CA . VAL A 1 262 ? -20.718 7.295 7.943 1.00 95.06 262 VAL A CA 1
ATOM 2073 C C . VAL A 1 262 ? -20.243 5.850 8.034 1.00 95.06 262 VAL A C 1
ATOM 2075 O O . VAL A 1 262 ? -20.585 5.139 8.987 1.00 95.06 262 VAL A O 1
ATOM 2078 N N . ILE A 1 263 ? -19.457 5.427 7.048 1.00 95.19 263 ILE A N 1
ATOM 2079 C CA . ILE A 1 263 ? -18.851 4.098 7.002 1.00 95.19 263 ILE A CA 1
ATOM 2080 C C . ILE A 1 263 ? -17.324 4.191 6.952 1.00 95.19 263 ILE A C 1
ATOM 2082 O O . ILE A 1 263 ? -16.758 5.149 6.420 1.00 95.19 263 ILE A O 1
ATOM 2086 N N . GLY A 1 264 ? -16.677 3.203 7.564 1.00 95.62 264 GLY A N 1
ATOM 2087 C CA . GLY A 1 264 ? -15.232 3.062 7.677 1.00 95.62 264 GLY A CA 1
ATOM 2088 C C . GLY A 1 264 ? -14.667 1.997 6.742 1.00 95.62 264 GLY A C 1
ATOM 2089 O O . GLY A 1 264 ? -15.223 1.716 5.673 1.00 95.62 264 GLY A O 1
ATOM 2090 N N . MET A 1 265 ? -13.531 1.436 7.157 1.00 96.12 265 MET A N 1
ATOM 2091 C CA . MET A 1 265 ? -12.704 0.503 6.383 1.00 96.12 265 MET A CA 1
ATOM 2092 C C . MET A 1 265 ? -13.495 -0.610 5.680 1.00 96.12 265 MET A C 1
ATOM 2094 O O . MET A 1 265 ? -14.488 -1.125 6.195 1.00 96.12 265 MET A O 1
ATOM 2098 N N . GLU A 1 266 ? -13.028 -0.992 4.493 1.00 93.88 266 GLU A N 1
ATOM 2099 C CA . GLU A 1 266 ? -13.474 -2.192 3.780 1.00 93.88 266 GLU A CA 1
ATOM 2100 C C . GLU A 1 266 ? -12.848 -3.450 4.396 1.00 93.88 266 GLU A C 1
ATOM 2102 O O . GLU A 1 266 ? -11.828 -3.377 5.081 1.00 93.88 266 GLU A O 1
ATOM 2107 N N . ASP A 1 267 ? -13.401 -4.628 4.104 1.00 94.88 267 ASP A N 1
ATOM 2108 C CA . ASP A 1 267 ? -12.937 -5.897 4.685 1.00 94.88 267 ASP A CA 1
ATOM 2109 C C . ASP A 1 267 ? -11.445 -6.157 4.466 1.00 94.88 267 ASP A C 1
ATOM 2111 O O . ASP A 1 267 ? -10.755 -6.616 5.374 1.00 94.88 267 ASP A O 1
ATOM 2115 N N . LYS A 1 268 ? -10.910 -5.824 3.286 1.00 93.75 268 LYS A N 1
ATOM 2116 C CA . LYS A 1 268 ? -9.469 -5.950 3.010 1.00 93.75 268 LYS A CA 1
ATOM 2117 C C . LYS A 1 268 ? -8.622 -5.032 3.897 1.00 93.75 268 LYS A C 1
ATOM 2119 O O . LYS A 1 268 ? -7.522 -5.418 4.268 1.00 93.75 268 LYS A O 1
ATOM 2124 N N . ASP A 1 269 ? -9.124 -3.841 4.226 1.00 96.44 269 ASP A N 1
ATOM 2125 C CA . ASP A 1 269 ? -8.410 -2.855 5.035 1.00 96.44 269 ASP A CA 1
ATOM 2126 C C . ASP A 1 269 ? -8.504 -3.237 6.518 1.00 96.44 269 ASP A C 1
ATOM 2128 O O . ASP A 1 269 ? -7.507 -3.151 7.228 1.00 96.44 269 ASP A O 1
ATOM 2132 N N . ILE A 1 270 ? -9.651 -3.774 6.960 1.00 97.69 270 ILE A N 1
ATOM 2133 C CA . ILE A 1 270 ? -9.802 -4.388 8.288 1.00 97.69 270 ILE A CA 1
ATOM 2134 C C . ILE A 1 270 ? -8.828 -5.562 8.440 1.00 97.69 270 ILE A C 1
ATOM 2136 O O . ILE A 1 270 ? -8.151 -5.652 9.460 1.00 97.69 270 ILE A O 1
ATOM 2140 N N . LYS A 1 271 ? -8.728 -6.447 7.437 1.00 97.75 271 LYS A N 1
ATOM 2141 C CA . LYS A 1 271 ? -7.789 -7.580 7.452 1.00 97.75 271 LYS A CA 1
ATOM 2142 C C . LYS A 1 271 ? -6.334 -7.126 7.523 1.00 97.75 271 LYS A C 1
ATOM 2144 O O . LYS A 1 271 ? -5.599 -7.660 8.343 1.00 97.75 271 LYS A O 1
ATOM 2149 N N . ASP A 1 272 ? -5.947 -6.146 6.707 1.00 98.00 272 ASP A N 1
ATOM 2150 C CA . ASP A 1 272 ? -4.596 -5.575 6.708 1.00 98.00 272 ASP A CA 1
ATOM 2151 C C . ASP A 1 272 ? -4.246 -5.009 8.105 1.00 98.00 272 ASP A C 1
ATOM 2153 O O . ASP A 1 272 ? -3.241 -5.397 8.696 1.00 98.00 272 ASP A O 1
ATOM 2157 N N . VAL A 1 273 ? -5.121 -4.177 8.688 1.00 98.62 273 VAL A N 1
ATOM 2158 C CA . VAL A 1 273 ? -4.919 -3.595 10.031 1.00 98.62 273 VAL A CA 1
ATOM 2159 C C . VAL A 1 273 ? -4.885 -4.665 11.124 1.00 98.62 273 VAL A C 1
ATOM 2161 O O . VAL A 1 273 ? -4.044 -4.610 12.017 1.00 98.62 273 VAL A O 1
ATOM 2164 N N . CYS A 1 274 ? -5.781 -5.652 11.071 1.00 98.69 274 CYS A N 1
ATOM 2165 C CA . CYS A 1 274 ? -5.813 -6.734 12.054 1.00 98.69 274 CYS A CA 1
ATOM 2166 C C . CYS A 1 274 ? -4.580 -7.635 11.965 1.00 98.69 274 CYS A C 1
ATOM 2168 O O . CYS A 1 274 ? -4.105 -8.084 13.001 1.00 98.69 274 CYS A O 1
ATOM 2170 N N . ALA A 1 275 ? -4.056 -7.890 10.764 1.00 98.56 275 ALA A N 1
ATOM 2171 C CA . ALA A 1 275 ? -2.815 -8.636 10.586 1.00 98.56 275 ALA A CA 1
ATOM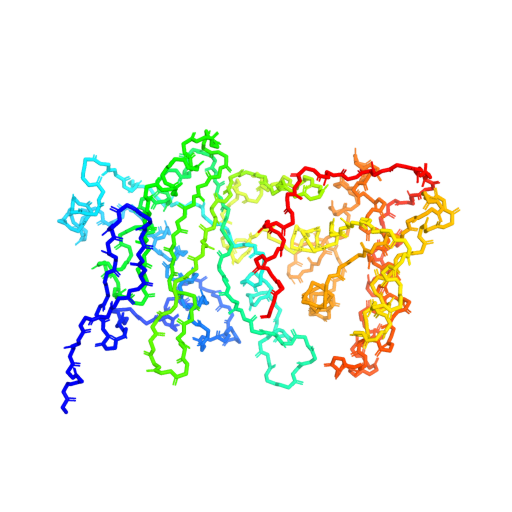 2172 C C . ALA A 1 275 ? -1.623 -7.896 11.189 1.00 98.56 275 ALA A C 1
ATOM 2174 O O . ALA A 1 275 ? -0.859 -8.479 11.953 1.00 98.56 275 ALA A O 1
ATOM 2175 N N . GLU A 1 276 ? -1.503 -6.600 10.903 1.00 98.50 276 GLU A N 1
ATOM 2176 C CA . GLU A 1 276 ? -0.441 -5.769 11.463 1.00 98.50 276 GLU A CA 1
ATOM 2177 C C . GLU A 1 276 ? -0.513 -5.741 12.996 1.00 98.50 276 GLU A C 1
ATOM 2179 O O . GLU A 1 276 ? 0.468 -6.025 13.681 1.00 98.50 276 GLU A O 1
ATOM 2184 N N . LEU A 1 277 ? -1.709 -5.529 13.547 1.00 98.69 277 LEU A N 1
ATOM 2185 C CA . LEU A 1 277 ? -1.947 -5.582 14.987 1.00 98.69 277 LEU A CA 1
ATOM 2186 C C . LEU A 1 277 ? -1.883 -6.994 15.568 1.00 98.69 277 LEU A C 1
ATOM 2188 O O . LEU A 1 277 ? -1.846 -7.111 16.784 1.00 98.69 277 LEU A O 1
ATOM 2192 N N . LEU A 1 278 ? -1.871 -8.071 14.785 1.00 98.50 278 LEU A N 1
ATOM 2193 C CA . LEU A 1 278 ? -1.649 -9.431 15.288 1.00 98.50 278 LEU A CA 1
ATOM 2194 C C . LEU A 1 278 ? -0.158 -9.776 15.311 1.00 98.50 278 LEU A C 1
ATOM 2196 O O . LEU A 1 278 ? 0.326 -10.369 16.280 1.00 98.50 278 LEU A O 1
ATOM 2200 N N . ASP A 1 279 ? 0.579 -9.346 14.297 1.00 98.19 279 ASP A N 1
ATOM 2201 C CA . ASP A 1 279 ? 1.974 -9.731 14.104 1.00 98.19 279 ASP A CA 1
ATOM 2202 C C . ASP A 1 279 ? 2.947 -8.790 14.832 1.00 98.19 279 ASP A C 1
ATOM 2204 O O . ASP A 1 279 ? 3.999 -9.241 15.285 1.00 98.19 279 ASP A O 1
ATOM 2208 N N . HIS A 1 280 ? 2.562 -7.529 15.065 1.00 98.12 280 HIS A N 1
ATOM 2209 C CA . HIS A 1 280 ? 3.442 -6.506 15.635 1.00 98.12 280 HIS A CA 1
ATOM 2210 C C . HIS A 1 280 ? 2.893 -5.931 16.953 1.00 98.12 280 HIS A C 1
ATOM 2212 O O . HIS A 1 280 ? 1.759 -5.439 16.994 1.00 98.12 280 HIS A O 1
ATOM 2218 N N . PRO A 1 281 ? 3.653 -5.987 18.065 1.00 97.62 281 PRO A N 1
ATOM 2219 C CA . PRO A 1 281 ? 3.252 -5.340 19.308 1.00 97.62 281 PRO A CA 1
ATOM 2220 C C . PRO A 1 281 ? 3.403 -3.815 19.220 1.00 97.62 281 PRO A C 1
ATOM 2222 O O . PRO A 1 281 ? 4.112 -3.288 18.361 1.00 97.62 281 PRO A O 1
ATOM 2225 N N . ILE A 1 282 ? 2.731 -3.104 20.126 1.00 97.88 282 ILE A N 1
ATOM 2226 C CA . ILE A 1 282 ? 2.896 -1.658 20.277 1.00 97.88 282 ILE A CA 1
ATOM 2227 C C . ILE A 1 282 ? 4.153 -1.401 21.112 1.00 97.88 282 ILE A C 1
ATOM 2229 O O . ILE A 1 282 ? 4.380 -2.065 22.121 1.00 97.88 282 ILE A O 1
ATOM 2233 N N . GLY A 1 283 ? 4.978 -0.449 20.685 1.00 94.50 283 GLY A N 1
ATOM 2234 C CA . GLY A 1 283 ? 6.259 -0.173 21.327 1.00 94.50 283 GLY A CA 1
ATOM 2235 C C . GLY A 1 283 ? 6.900 1.129 20.859 1.00 94.50 283 GLY A C 1
ATOM 2236 O O . GLY A 1 283 ? 6.215 2.136 20.646 1.00 94.50 283 GLY A O 1
ATOM 2237 N N . GLU A 1 284 ? 8.228 1.135 20.717 1.00 90.38 284 GLU A N 1
ATOM 2238 C CA . GLU A 1 284 ? 9.006 2.346 20.388 1.00 90.38 284 GLU A CA 1
ATOM 2239 C C . GLU A 1 284 ? 9.531 2.385 18.939 1.00 90.38 284 GLU A C 1
ATOM 2241 O O . GLU A 1 284 ? 10.257 3.311 18.567 1.00 90.38 284 GLU A O 1
ATOM 2246 N N . GLY A 1 285 ? 9.109 1.451 18.079 1.00 76.88 285 GLY A N 1
ATOM 2247 C CA . GLY A 1 285 ? 9.417 1.463 16.639 1.00 76.88 285 GLY A CA 1
ATOM 2248 C C . GLY A 1 285 ? 10.731 0.789 16.240 1.00 76.88 285 GLY A C 1
ATOM 2249 O O . GLY A 1 285 ? 11.213 1.010 15.131 1.00 76.88 285 GLY A O 1
ATOM 2250 N N . GLY A 1 286 ? 11.342 0.010 17.138 1.00 77.00 286 GLY A N 1
ATOM 2251 C CA . GLY A 1 286 ? 12.482 -0.864 16.840 1.00 77.00 286 GLY A CA 1
ATOM 2252 C C . GLY A 1 286 ? 12.068 -2.334 16.922 1.00 77.00 286 GLY A C 1
ATOM 2253 O O . GLY A 1 286 ? 11.174 -2.652 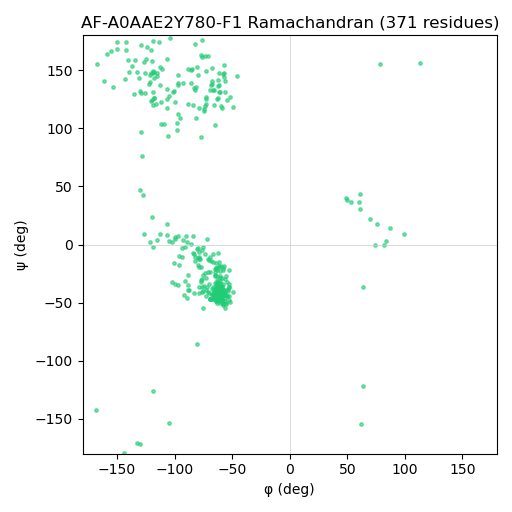17.689 1.00 77.00 286 GLY A O 1
ATOM 2254 N N . ASN A 1 287 ? 12.720 -3.223 16.162 1.00 77.56 287 ASN A N 1
ATOM 2255 C CA . ASN A 1 287 ? 12.408 -4.665 16.095 1.00 77.56 287 ASN A CA 1
ATOM 2256 C C . ASN A 1 287 ? 10.985 -5.002 15.603 1.00 77.56 287 ASN A C 1
ATOM 2258 O O . ASN A 1 287 ? 10.345 -5.884 16.167 1.00 77.56 287 ASN A O 1
ATOM 2262 N N . GLU A 1 288 ? 10.501 -4.335 14.546 1.00 91.75 288 GLU A N 1
ATOM 2263 C CA . GLU A 1 288 ? 9.162 -4.595 13.979 1.00 91.75 288 GLU A CA 1
ATOM 2264 C C . GLU A 1 288 ? 8.017 -4.359 14.992 1.00 91.75 288 GLU A C 1
ATOM 2266 O O . GLU A 1 288 ? 7.017 -5.072 15.004 1.00 91.75 288 GLU A O 1
ATOM 2271 N N . GLU A 1 289 ? 8.166 -3.347 15.852 1.00 96.44 289 GLU A N 1
ATOM 2272 C CA . GLU A 1 289 ? 7.119 -2.840 16.747 1.00 96.44 289 GLU A CA 1
ATOM 2273 C C . GLU A 1 289 ? 6.423 -1.616 16.143 1.00 96.44 289 GLU A C 1
ATOM 2275 O O . GLU A 1 289 ? 7.066 -0.765 15.528 1.00 96.44 289 GLU A O 1
ATOM 2280 N N . ILE A 1 290 ? 5.123 -1.462 16.394 1.00 98.00 290 ILE A N 1
ATOM 2281 C CA . ILE A 1 290 ? 4.363 -0.275 15.989 1.00 98.00 290 ILE A CA 1
ATOM 2282 C C . ILE A 1 290 ? 4.646 0.854 16.984 1.00 98.00 290 ILE A C 1
ATOM 2284 O O . ILE A 1 290 ? 4.293 0.758 18.163 1.00 98.00 290 ILE A O 1
ATOM 2288 N N . ASN A 1 291 ? 5.229 1.968 16.533 1.00 97.94 291 ASN A N 1
ATOM 2289 C CA . ASN A 1 291 ? 5.488 3.107 17.410 1.00 97.94 291 ASN A CA 1
ATOM 2290 C C . ASN A 1 291 ? 4.214 3.926 17.688 1.00 97.94 291 ASN A C 1
ATOM 2292 O O . ASN A 1 291 ? 3.894 4.894 16.985 1.00 97.94 291 ASN A O 1
ATOM 2296 N N . GLY A 1 292 ? 3.516 3.594 18.777 1.00 97.50 292 GLY A N 1
ATOM 2297 C CA . GLY A 1 292 ? 2.299 4.297 19.199 1.00 97.50 292 GLY A CA 1
ATOM 2298 C C . GLY A 1 292 ? 2.514 5.796 19.456 1.00 97.50 292 GLY A C 1
ATOM 2299 O O . GLY A 1 292 ? 1.665 6.618 19.102 1.00 97.50 292 GLY A O 1
ATOM 2300 N N . LYS A 1 293 ? 3.680 6.194 19.992 1.00 97.25 293 LYS A N 1
ATOM 2301 C CA . LYS A 1 293 ? 4.020 7.610 20.247 1.00 97.25 293 LYS A CA 1
ATOM 2302 C C . LYS A 1 293 ? 4.187 8.398 18.943 1.00 97.25 293 LYS A C 1
ATOM 2304 O O . LYS A 1 293 ? 3.764 9.553 18.862 1.00 97.25 293 LYS A O 1
ATOM 2309 N N . LYS A 1 294 ? 4.782 7.792 17.908 1.00 96.62 294 LYS A N 1
ATOM 2310 C CA . LYS A 1 294 ? 4.912 8.389 16.569 1.00 96.62 294 LYS A CA 1
ATOM 2311 C C . LYS A 1 294 ? 3.533 8.595 15.944 1.00 96.62 294 LYS A C 1
ATOM 2313 O O . LYS A 1 294 ? 3.263 9.700 15.475 1.00 96.62 294 LYS A O 1
ATOM 2318 N N . ILE A 1 295 ? 2.648 7.596 16.018 1.00 97.88 295 ILE A N 1
ATOM 2319 C CA . ILE A 1 295 ? 1.254 7.713 15.558 1.00 97.88 295 ILE A CA 1
ATOM 2320 C C . ILE A 1 295 ? 0.540 8.858 16.288 1.00 97.88 295 ILE A C 1
ATOM 2322 O O . ILE A 1 295 ? -0.010 9.752 15.642 1.00 97.88 295 ILE A O 1
ATOM 2326 N N . ALA A 1 296 ? 0.601 8.893 17.622 1.00 97.94 296 ALA A N 1
ATOM 2327 C CA . ALA A 1 296 ? -0.017 9.955 18.415 1.00 97.94 296 ALA A CA 1
ATOM 2328 C C . ALA A 1 296 ? 0.489 11.350 18.017 1.00 97.94 296 ALA A C 1
ATOM 2330 O O . ALA A 1 296 ? -0.319 12.254 17.819 1.00 97.94 296 ALA A O 1
ATOM 2331 N N . LYS A 1 297 ? 1.801 11.5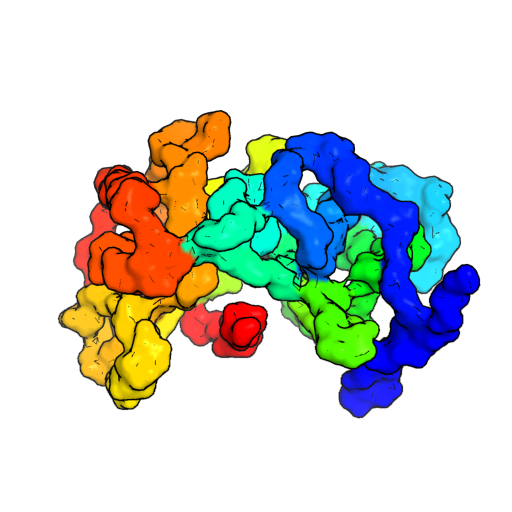15 17.805 1.00 97.12 297 LYS A N 1
ATOM 2332 C CA . LYS A 1 297 ? 2.411 12.781 17.366 1.00 97.12 297 LYS A CA 1
ATOM 2333 C C . LYS A 1 297 ? 1.958 13.220 15.969 1.00 97.12 297 LYS A C 1
ATOM 2335 O O . LYS A 1 297 ? 1.818 14.420 15.724 1.00 97.12 297 LYS A O 1
ATOM 2340 N N . ILE A 1 298 ? 1.754 12.278 15.044 1.00 96.06 298 ILE A N 1
ATOM 2341 C CA . ILE A 1 298 ? 1.195 12.569 13.713 1.00 96.06 298 ILE A CA 1
ATOM 2342 C C . ILE A 1 298 ? -0.247 13.080 13.868 1.00 96.06 298 ILE A C 1
ATOM 2344 O O . ILE A 1 298 ? -0.591 14.137 13.337 1.00 96.06 298 ILE A O 1
ATOM 2348 N N . LEU A 1 299 ? -1.066 12.376 14.653 1.00 97.81 299 LEU A N 1
ATOM 2349 C CA . LEU A 1 299 ? -2.496 12.656 14.827 1.00 97.81 299 LEU A CA 1
ATOM 2350 C C . LEU A 1 299 ? -2.802 13.842 15.758 1.00 97.81 299 LEU A C 1
ATOM 2352 O O . LEU A 1 299 ? -3.887 14.424 15.704 1.00 97.81 299 LEU A O 1
ATOM 2356 N N . GLU A 1 300 ? -1.869 14.250 16.614 1.00 96.31 300 GLU A N 1
ATOM 2357 C CA . GLU A 1 300 ? -2.020 15.432 17.468 1.00 96.31 300 GLU A CA 1
ATOM 2358 C C . GLU A 1 300 ? -2.247 16.700 16.628 1.00 96.31 300 GLU A C 1
ATOM 2360 O O . GLU A 1 300 ? -3.096 17.535 16.956 1.00 96.31 300 GLU A O 1
ATOM 2365 N N . LYS A 1 301 ? -1.543 16.794 15.495 1.00 93.12 301 LYS A N 1
ATOM 2366 C CA . LYS A 1 301 ? -1.557 17.950 14.590 1.00 93.12 301 LYS A CA 1
ATOM 2367 C C . LYS A 1 301 ? -2.779 18.006 13.675 1.00 93.12 301 LYS A C 1
ATOM 2369 O O . LYS A 1 301 ? -3.097 19.079 13.169 1.00 93.12 301 LYS A O 1
ATOM 2374 N N . ASP A 1 302 ? -3.467 16.883 13.478 1.00 96.19 302 ASP A N 1
ATOM 2375 C CA . ASP A 1 302 ? -4.629 16.783 12.598 1.00 96.19 302 ASP A CA 1
ATOM 2376 C C . ASP A 1 302 ? -5.814 16.134 13.321 1.00 96.19 302 ASP A C 1
ATOM 2378 O O . ASP A 1 302 ? -5.970 14.915 13.384 1.00 96.19 302 ASP A O 1
ATOM 2382 N N . LYS A 1 303 ? -6.701 16.987 13.843 1.00 96.94 303 LYS A N 1
ATOM 2383 C CA . LYS A 1 303 ? -7.908 16.567 14.568 1.00 96.94 303 LYS A CA 1
ATOM 2384 C C . LYS A 1 303 ? -8.867 15.754 13.690 1.00 96.94 303 LYS A C 1
ATOM 2386 O O . LYS A 1 303 ? -9.549 14.867 14.193 1.00 96.94 303 LYS A O 1
ATOM 2391 N N . LYS A 1 304 ? -8.928 16.055 12.389 1.00 97.12 304 LYS A N 1
ATOM 2392 C CA . LYS A 1 304 ? -9.827 15.395 11.434 1.00 97.12 304 LYS A CA 1
ATOM 2393 C C . LYS A 1 304 ? -9.334 13.985 11.134 1.00 97.12 304 LYS A C 1
ATOM 2395 O O . LYS A 1 304 ? -10.113 13.026 11.154 1.00 97.12 304 LYS A O 1
ATOM 2400 N N . PHE A 1 305 ? -8.031 13.853 10.909 1.00 97.69 305 PHE A N 1
ATOM 2401 C CA . PHE A 1 305 ? -7.420 12.553 10.701 1.00 97.69 305 PHE A CA 1
ATOM 2402 C C . PHE A 1 305 ? -7.479 11.712 11.980 1.00 97.69 305 PHE A C 1
ATOM 2404 O O . PHE A 1 305 ? -7.940 10.572 11.942 1.00 97.69 305 PHE A O 1
ATOM 2411 N N . ARG A 1 306 ? -7.162 12.311 13.137 1.00 98.06 306 ARG A N 1
ATOM 2412 C CA 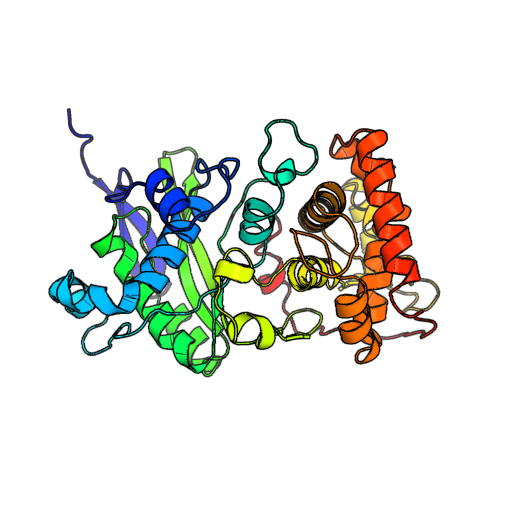. ARG A 1 306 ? -7.280 11.666 14.453 1.00 98.06 306 ARG A CA 1
ATOM 2413 C C . ARG A 1 306 ? -8.663 11.084 14.699 1.00 98.06 306 ARG A C 1
ATOM 2415 O O . ARG A 1 306 ? -8.758 9.922 15.085 1.00 98.06 306 ARG A O 1
ATOM 2422 N N . LYS A 1 307 ? -9.730 11.852 14.440 1.00 97.56 307 LYS A N 1
ATOM 2423 C CA . LYS A 1 307 ? -11.102 11.350 14.586 1.00 97.56 307 LYS A CA 1
ATOM 2424 C C . LYS A 1 307 ? -11.335 10.103 13.745 1.00 97.56 307 LYS A C 1
ATOM 2426 O O . LYS A 1 307 ? -11.899 9.132 14.232 1.00 97.56 307 LYS A O 1
ATOM 2431 N N . THR A 1 308 ? -10.901 10.147 12.491 1.00 97.81 308 THR A N 1
ATOM 2432 C CA . THR A 1 308 ? -11.103 9.058 11.530 1.00 97.81 308 THR A CA 1
ATOM 2433 C C . THR A 1 308 ? -10.381 7.789 11.963 1.00 97.81 308 THR A C 1
ATOM 2435 O O . THR A 1 308 ? -10.992 6.725 11.993 1.00 97.81 308 THR A O 1
ATOM 2438 N N . VAL A 1 309 ? -9.116 7.913 12.374 1.00 98.56 309 VAL A N 1
ATOM 2439 C CA . VAL A 1 309 ? -8.327 6.775 12.858 1.00 98.56 309 VAL A CA 1
ATOM 2440 C C . VAL A 1 309 ? -8.966 6.161 14.096 1.00 98.56 309 VAL A C 1
ATOM 2442 O O . VAL A 1 309 ? -9.173 4.953 14.129 1.00 98.56 309 VAL A O 1
ATOM 2445 N N . ARG A 1 310 ? -9.348 6.980 15.084 1.00 98.25 310 ARG A N 1
ATOM 2446 C CA . ARG A 1 310 ? -10.000 6.480 16.302 1.00 98.25 310 ARG A CA 1
ATOM 2447 C C . ARG A 1 310 ? -11.305 5.750 16.006 1.00 98.25 310 ARG A C 1
ATOM 2449 O O . ARG A 1 310 ? -11.484 4.646 16.497 1.00 98.25 310 ARG A O 1
ATOM 2456 N N . LEU A 1 311 ? -12.170 6.310 15.157 1.00 97.88 311 LEU A N 1
ATOM 2457 C CA . LEU A 1 311 ? -13.430 5.656 14.788 1.00 97.88 311 LEU A CA 1
ATOM 2458 C C . LEU A 1 311 ? -13.206 4.304 14.101 1.00 97.88 311 LEU A C 1
ATOM 2460 O O . LEU A 1 311 ? -13.933 3.359 14.384 1.00 97.88 311 LEU A O 1
ATOM 2464 N N . ASN A 1 312 ? -12.209 4.196 13.219 1.00 98.44 312 ASN A N 1
ATOM 2465 C CA . ASN A 1 312 ? -11.877 2.935 12.552 1.00 98.44 312 ASN A CA 1
ATOM 2466 C C . ASN A 1 312 ? -11.257 1.900 13.507 1.00 98.44 312 ASN A C 1
ATOM 2468 O O . ASN A 1 312 ? -11.525 0.709 13.368 1.00 98.44 312 ASN A O 1
ATOM 2472 N N . LEU A 1 313 ? -10.481 2.334 14.502 1.00 98.56 313 LEU A N 1
ATOM 2473 C CA . LEU A 1 313 ? -9.968 1.460 15.563 1.00 98.56 313 LEU A CA 1
ATOM 2474 C C . LEU A 1 313 ? -11.094 0.982 16.498 1.00 98.56 313 LEU A C 1
ATOM 2476 O O . LEU A 1 313 ? -11.235 -0.212 16.741 1.00 98.56 313 LEU A O 1
ATOM 2480 N N . GLU A 1 314 ? -11.960 1.888 16.955 1.00 97.81 314 GLU A N 1
ATOM 2481 C CA . GLU A 1 314 ? -13.159 1.557 17.740 1.00 97.81 314 GLU A CA 1
ATOM 2482 C C . GLU A 1 314 ? -14.099 0.620 16.966 1.00 97.81 314 GLU A C 1
ATOM 2484 O O . GLU A 1 314 ? -14.708 -0.281 17.542 1.00 97.81 314 GLU A O 1
ATOM 2489 N N . MET A 1 315 ? -14.205 0.795 15.646 1.00 97.00 315 MET A N 1
ATOM 2490 C CA . MET A 1 315 ? -14.954 -0.111 14.780 1.00 97.00 315 MET A CA 1
ATOM 2491 C C . MET A 1 315 ? -14.416 -1.544 14.880 1.00 97.00 315 MET A C 1
ATOM 2493 O O . MET A 1 315 ? -15.220 -2.466 14.933 1.00 97.00 315 MET A O 1
ATOM 2497 N N . ILE A 1 316 ? -13.103 -1.767 14.965 1.00 98.19 316 ILE A N 1
ATOM 2498 C CA . ILE A 1 316 ? -12.551 -3.123 15.133 1.00 98.19 316 ILE A CA 1
ATOM 2499 C C . ILE A 1 316 ? -13.018 -3.743 16.460 1.00 98.19 316 ILE A C 1
ATOM 2501 O O . ILE A 1 316 ? -13.522 -4.867 16.450 1.00 98.19 316 ILE A O 1
ATOM 2505 N N . LEU A 1 317 ? -12.935 -3.001 17.573 1.00 97.94 317 LEU A N 1
ATOM 2506 C CA . LEU A 1 317 ? -13.368 -3.477 18.900 1.00 97.94 317 LEU A CA 1
ATOM 2507 C C . LEU A 1 317 ? -14.852 -3.861 18.936 1.00 97.94 317 LEU A C 1
ATOM 2509 O O . LEU A 1 317 ? -15.239 -4.839 19.569 1.00 97.94 317 LEU A O 1
ATOM 2513 N N . ASN A 1 318 ? -15.690 -3.113 18.219 1.00 95.44 318 ASN A N 1
ATOM 2514 C CA . ASN A 1 318 ? -17.135 -3.333 18.196 1.00 95.44 318 ASN A CA 1
ATOM 2515 C C . ASN A 1 318 ? -17.578 -4.476 17.264 1.00 95.44 318 ASN A C 1
ATOM 2517 O O . ASN A 1 318 ? -18.769 -4.780 17.202 1.00 95.44 318 ASN A O 1
ATOM 2521 N N . ASN A 1 319 ? -16.657 -5.108 16.527 1.00 93.94 319 ASN A N 1
ATOM 2522 C CA . ASN A 1 319 ? -16.988 -6.032 15.440 1.00 93.94 319 ASN A CA 1
ATOM 2523 C C . ASN A 1 319 ? -16.299 -7.403 15.548 1.00 93.94 319 ASN A C 1
ATOM 2525 O O . ASN A 1 319 ? -15.892 -7.990 14.543 1.00 93.94 319 ASN A O 1
ATOM 2529 N N . GLU A 1 320 ? -16.257 -7.983 16.751 1.00 97.06 320 GLU A N 1
ATOM 2530 C CA . GLU A 1 320 ? -15.761 -9.352 16.986 1.00 97.06 320 GLU A CA 1
ATOM 2531 C C . GLU A 1 320 ? -16.384 -10.386 16.026 1.00 97.06 320 GLU A C 1
ATOM 2533 O O . GLU A 1 320 ? -15.698 -11.258 15.488 1.00 97.06 320 GLU A O 1
ATOM 2538 N N . GLY A 1 321 ? -17.691 -10.268 15.762 1.00 95.69 321 GLY A N 1
ATOM 2539 C CA . GLY A 1 321 ? -18.406 -11.157 14.846 1.00 95.69 321 GLY A CA 1
ATOM 2540 C C . GLY A 1 321 ? -17.868 -11.119 13.412 1.00 95.69 321 GLY A C 1
ATOM 2541 O O . GLY A 1 321 ? -17.837 -12.157 12.754 1.00 95.69 321 GLY A O 1
ATOM 2542 N N . ALA A 1 322 ? -17.403 -9.961 12.932 1.00 94.50 322 ALA A N 1
ATOM 2543 C CA . ALA A 1 322 ? -16.785 -9.844 11.612 1.00 94.50 322 ALA A CA 1
ATOM 2544 C C . ALA A 1 322 ? -15.416 -10.542 11.576 1.00 94.50 322 ALA A C 1
ATOM 2546 O O . ALA A 1 322 ? -15.145 -11.306 10.652 1.00 94.50 322 ALA A O 1
ATOM 2547 N N . LEU A 1 323 ? -14.597 -10.385 12.624 1.00 97.69 323 LEU A N 1
ATOM 2548 C CA . LEU A 1 323 ? -13.307 -11.081 12.720 1.00 97.69 323 LEU A CA 1
ATOM 2549 C C . LEU A 1 323 ? -13.485 -12.606 12.761 1.00 97.69 323 LEU A C 1
ATOM 2551 O O . LEU A 1 323 ? -12.768 -13.334 12.075 1.00 97.69 323 LEU A O 1
ATOM 2555 N N . LYS A 1 324 ? -14.502 -13.099 13.478 1.00 97.62 324 LYS A N 1
ATOM 2556 C CA . LYS A 1 324 ? -14.871 -14.524 13.467 1.00 97.62 324 LYS A CA 1
ATOM 2557 C C . LYS A 1 324 ? -15.311 -15.005 12.084 1.00 97.62 324 LYS A C 1
ATOM 2559 O O . LYS A 1 324 ? -14.920 -16.097 11.683 1.00 97.62 324 LYS A O 1
ATOM 2564 N N . LYS A 1 325 ? -16.070 -14.199 11.329 1.00 95.31 325 LYS A N 1
ATOM 2565 C CA . LYS A 1 325 ? -16.441 -14.513 9.933 1.00 95.31 325 LYS A CA 1
ATOM 2566 C C . LYS A 1 325 ? -15.227 -14.581 9.006 1.00 95.31 325 LYS A C 1
ATOM 2568 O O . LYS A 1 325 ? -15.231 -15.384 8.080 1.00 95.31 325 LYS A O 1
ATOM 2573 N N . PHE A 1 326 ? -14.187 -13.787 9.262 1.00 95.69 326 PHE A N 1
ATOM 2574 C CA . PHE A 1 326 ? -12.915 -13.909 8.544 1.00 95.69 326 PHE A CA 1
ATOM 2575 C C . PHE A 1 326 ? -12.137 -15.180 8.913 1.00 95.69 326 PHE A C 1
ATOM 2577 O O . PHE A 1 326 ? -11.212 -15.536 8.194 1.00 95.69 326 PHE A O 1
ATOM 2584 N N . GLY A 1 327 ? -12.520 -15.879 9.986 1.00 97.25 327 GLY A N 1
ATOM 2585 C CA . GLY A 1 327 ? -11.867 -17.097 10.467 1.00 97.25 327 GLY A CA 1
ATOM 2586 C C . GLY A 1 327 ? -10.900 -16.870 11.631 1.00 97.25 327 GLY A C 1
ATOM 2587 O O . GLY A 1 327 ? -10.170 -17.794 11.989 1.00 97.25 327 GLY A O 1
ATOM 2588 N N . ALA A 1 328 ? -10.870 -15.669 12.221 1.00 97.94 328 ALA A N 1
ATOM 2589 C CA . ALA A 1 328 ? -9.959 -15.360 13.319 1.00 97.94 328 ALA A CA 1
ATOM 2590 C C . ALA A 1 328 ? -10.342 -16.132 14.589 1.00 97.94 328 ALA A C 1
ATOM 2592 O O . ALA A 1 328 ? -11.514 -16.227 14.969 1.00 97.94 328 ALA A O 1
ATOM 2593 N N . LYS A 1 329 ? -9.337 -16.672 15.273 1.00 98.06 329 LYS A N 1
ATOM 2594 C CA . LYS A 1 329 ? -9.497 -17.411 16.529 1.00 98.06 329 LYS A CA 1
ATOM 2595 C C . LYS A 1 329 ? -9.627 -16.439 17.696 1.00 98.06 329 LYS A C 1
ATOM 2597 O O . LYS A 1 329 ? -9.025 -15.371 17.695 1.00 98.06 329 LYS A O 1
ATOM 2602 N N . ASN A 1 330 ? -10.301 -16.859 18.769 1.00 98.31 330 ASN A N 1
ATOM 2603 C CA . ASN A 1 330 ? -10.475 -16.026 19.971 1.00 98.31 330 ASN A CA 1
ATOM 2604 C C . ASN A 1 330 ? -9.146 -15.482 20.529 1.00 98.31 330 ASN A C 1
ATOM 2606 O O . ASN A 1 330 ? -9.091 -14.344 20.976 1.00 98.31 330 ASN A O 1
ATOM 2610 N N . LYS A 1 331 ? -8.058 -16.266 20.480 1.00 98.38 331 LYS A N 1
ATOM 2611 C CA . LYS A 1 331 ? -6.736 -15.799 20.927 1.00 98.38 331 LYS A CA 1
ATOM 2612 C C . LYS A 1 331 ? -6.207 -14.647 20.065 1.00 98.38 331 LYS A C 1
ATOM 2614 O O . LYS A 1 331 ? -5.690 -13.686 20.616 1.00 98.38 331 LYS A O 1
ATOM 2619 N N . GLU A 1 332 ? -6.347 -14.748 18.744 1.00 98.56 332 GLU A N 1
ATOM 2620 C CA . GLU A 1 332 ? -5.914 -13.713 17.795 1.00 98.56 332 GLU A CA 1
ATOM 2621 C C . GLU A 1 332 ? -6.742 -12.442 17.992 1.00 98.56 332 GLU A C 1
ATOM 2623 O O . GLU A 1 332 ? -6.182 -11.360 18.132 1.00 98.56 332 GLU A O 1
ATOM 2628 N N . ILE A 1 333 ? -8.066 -12.591 18.107 1.00 98.75 333 ILE A N 1
ATOM 2629 C CA . ILE A 1 333 ? -8.996 -11.493 18.396 1.00 98.75 333 ILE A CA 1
ATOM 2630 C C . ILE A 1 333 ? -8.605 -10.778 19.694 1.00 98.75 333 ILE A C 1
ATOM 2632 O O . ILE A 1 333 ? -8.483 -9.559 19.693 1.00 98.75 333 ILE A O 1
ATOM 2636 N N . ASN A 1 334 ? -8.347 -11.516 20.778 1.00 98.69 334 ASN A N 1
ATOM 2637 C CA . ASN A 1 334 ? -7.947 -10.923 22.057 1.00 98.69 334 ASN A CA 1
ATOM 2638 C C . ASN A 1 334 ? -6.628 -10.142 21.946 1.00 98.69 334 ASN A C 1
ATOM 2640 O O . ASN A 1 334 ? -6.503 -9.068 22.529 1.00 98.69 334 ASN A O 1
ATOM 2644 N N . THR A 1 335 ? -5.648 -10.659 21.195 1.00 98.81 335 THR A N 1
ATOM 2645 C CA . THR A 1 335 ? -4.386 -9.947 20.938 1.00 98.81 335 THR A CA 1
ATOM 2646 C C . THR A 1 335 ? -4.621 -8.657 20.157 1.00 98.81 335 THR A C 1
ATOM 2648 O O . THR A 1 335 ? -4.104 -7.613 20.552 1.00 98.81 335 THR A O 1
ATOM 2651 N N . ILE A 1 336 ? -5.424 -8.713 19.091 1.00 98.81 336 ILE A N 1
ATOM 2652 C CA . ILE A 1 336 ? -5.767 -7.539 18.281 1.00 98.81 336 ILE A CA 1
ATOM 2653 C C . ILE A 1 336 ? -6.482 -6.502 19.148 1.00 98.81 336 ILE A C 1
ATOM 2655 O O . ILE A 1 336 ? -6.066 -5.349 19.178 1.00 98.81 336 ILE A O 1
ATOM 2659 N N . PHE A 1 337 ? -7.511 -6.902 19.898 1.00 98.81 337 PHE A N 1
ATOM 2660 C CA . PHE A 1 337 ? -8.289 -5.994 20.744 1.00 98.81 337 PHE A CA 1
ATOM 2661 C C . PHE A 1 337 ? -7.417 -5.317 21.798 1.00 98.81 337 PHE A C 1
ATOM 2663 O O . PHE A 1 337 ? -7.444 -4.094 21.896 1.00 98.81 337 PHE A O 1
ATOM 2670 N N . SER A 1 338 ? -6.559 -6.073 22.488 1.00 98.75 338 SER A N 1
ATOM 2671 C CA . SER A 1 338 ? -5.624 -5.509 23.467 1.00 98.75 338 SER A CA 1
ATOM 2672 C C . SER A 1 338 ? -4.703 -4.445 22.857 1.00 98.75 338 SER A C 1
ATOM 2674 O O . SER A 1 338 ? -4.442 -3.429 23.496 1.00 98.75 338 SER A O 1
ATOM 2676 N N . ARG A 1 339 ? -4.218 -4.644 21.624 1.00 98.75 339 ARG A N 1
ATOM 2677 C CA . ARG A 1 339 ? -3.339 -3.679 20.939 1.00 98.75 339 ARG A CA 1
ATOM 2678 C C . ARG A 1 339 ? -4.105 -2.480 20.379 1.00 98.75 339 ARG A C 1
ATOM 2680 O O . ARG A 1 339 ? -3.577 -1.370 20.374 1.00 98.75 339 ARG A O 1
ATOM 2687 N N . VAL A 1 340 ? -5.355 -2.672 19.950 1.00 98.81 340 VAL A N 1
ATOM 2688 C CA . VAL A 1 340 ? -6.251 -1.562 19.591 1.00 98.81 340 VAL A CA 1
ATOM 2689 C C . VAL A 1 340 ? -6.529 -0.684 20.813 1.00 98.81 340 VAL A C 1
ATOM 2691 O O . VAL A 1 340 ? -6.424 0.536 20.715 1.00 98.81 340 VAL A O 1
ATOM 2694 N N . GLU A 1 341 ? -6.849 -1.283 21.960 1.00 98.75 341 GLU A N 1
ATOM 2695 C CA . GLU A 1 341 ? -7.074 -0.569 23.223 1.00 98.75 341 GLU A CA 1
ATOM 2696 C C . GLU A 1 341 ? -5.822 0.195 23.669 1.00 98.75 341 GLU A C 1
ATOM 2698 O O . GLU A 1 341 ? -5.909 1.374 24.019 1.00 98.75 341 GLU A O 1
ATOM 2703 N N . GLU A 1 342 ? -4.646 -0.433 23.582 1.00 98.62 342 GLU A N 1
ATOM 2704 C CA . GLU A 1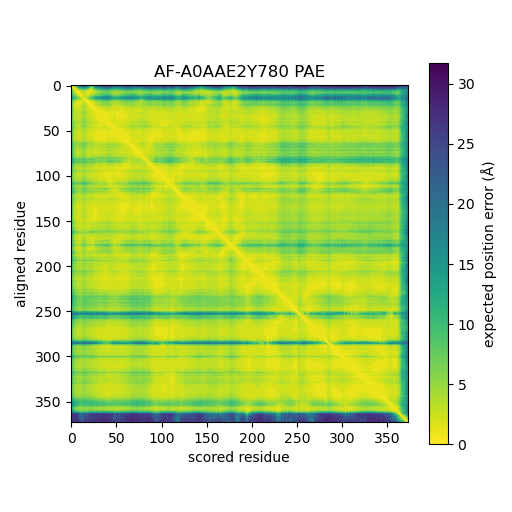 342 ? -3.368 0.216 23.872 1.00 98.62 342 GLU A CA 1
ATOM 2705 C C . GLU A 1 342 ? -3.137 1.436 22.967 1.00 98.62 342 GLU A C 1
ATOM 2707 O O . GLU A 1 342 ? -2.886 2.536 23.467 1.00 98.62 342 GLU A O 1
ATOM 2712 N N . LEU A 1 343 ? -3.312 1.300 21.647 1.00 98.38 343 LEU A N 1
ATOM 2713 C CA . LEU A 1 343 ? -3.201 2.429 20.718 1.00 98.38 343 LEU A CA 1
ATOM 2714 C C . LEU A 1 343 ? -4.215 3.534 21.015 1.00 98.38 343 LEU A C 1
ATOM 2716 O O . LEU A 1 343 ? -3.845 4.708 21.009 1.00 98.38 343 LEU A O 1
ATOM 2720 N N . LEU A 1 344 ? -5.475 3.193 21.294 1.00 98.50 344 LEU A N 1
ATOM 2721 C CA . LEU A 1 344 ? -6.506 4.175 21.641 1.00 98.50 344 LEU A CA 1
ATOM 2722 C C . LEU A 1 344 ? -6.184 4.923 22.941 1.00 98.50 344 LEU A C 1
ATOM 2724 O O . LEU A 1 344 ? -6.546 6.095 23.050 1.00 98.50 344 LEU A O 1
ATOM 2728 N N . SER A 1 345 ? -5.477 4.287 23.883 1.00 98.25 345 SER A N 1
ATOM 2729 C CA . SER A 1 345 ? -4.999 4.928 25.116 1.00 98.25 345 SER A CA 1
ATOM 2730 C C . SER A 1 345 ? -3.837 5.905 24.885 1.00 98.25 345 SER A C 1
ATOM 2732 O O . SER A 1 345 ? -3.694 6.879 25.624 1.00 98.25 345 SER A O 1
ATOM 2734 N N . ILE A 1 346 ? -3.022 5.674 23.847 1.00 98.00 346 ILE A N 1
ATOM 2735 C CA . ILE A 1 346 ? -1.870 6.517 23.486 1.00 98.00 346 ILE A CA 1
ATOM 2736 C C . ILE A 1 346 ? -2.291 7.672 22.563 1.00 98.00 346 ILE A C 1
ATOM 2738 O O . ILE A 1 346 ? -1.788 8.793 22.683 1.00 98.00 346 ILE A O 1
ATOM 2742 N N . ILE A 1 347 ? -3.195 7.415 21.615 1.00 97.75 347 ILE A N 1
ATOM 2743 C CA . ILE A 1 347 ? -3.693 8.415 20.665 1.00 97.75 347 ILE A CA 1
ATOM 2744 C C . ILE A 1 347 ? -4.564 9.432 21.417 1.00 97.75 347 ILE A C 1
ATOM 2746 O O . ILE A 1 347 ? -5.471 9.023 22.140 1.00 97.75 347 ILE A O 1
ATOM 2750 N N . PRO A 1 348 ? -4.391 10.753 21.207 1.00 96.12 348 PRO A N 1
ATOM 2751 C CA . PRO A 1 348 ? -5.193 11.745 21.912 1.00 96.12 348 PRO A CA 1
ATOM 2752 C C . PRO A 1 348 ? -6.694 11.552 21.678 1.00 96.12 348 PRO A C 1
ATOM 2754 O O . PRO A 1 348 ? -7.124 11.171 20.586 1.00 96.12 348 PRO A O 1
ATOM 2757 N N . GLU A 1 349 ? -7.503 11.872 22.683 1.00 95.62 349 GLU A N 1
ATOM 2758 C CA . GLU A 1 349 ? -8.957 11.857 22.539 1.00 95.62 349 GLU A CA 1
ATOM 2759 C C . GLU A 1 349 ? -9.434 12.776 21.403 1.00 95.62 349 GLU A C 1
ATOM 2761 O O . GLU A 1 349 ? -8.778 13.752 21.012 1.00 95.62 349 GLU A O 1
ATOM 2766 N N . SER A 1 350 ? -10.605 12.457 20.847 1.00 93.44 350 SER A N 1
ATOM 2767 C CA . SER A 1 350 ? -11.222 13.264 19.790 1.00 93.44 350 SER A CA 1
ATOM 2768 C C . SER A 1 350 ? -12.676 13.619 20.131 1.00 93.44 350 SER A C 1
ATOM 2770 O O . SER A 1 350 ? -13.615 13.016 19.588 1.00 93.44 350 SER A O 1
ATOM 2772 N N . PRO A 1 351 ? -12.874 14.593 21.049 1.00 91.25 351 PRO A N 1
ATOM 2773 C CA . PRO A 1 351 ? -14.197 15.032 21.498 1.00 91.25 351 PRO A CA 1
ATOM 2774 C C . PRO A 1 351 ? -14.934 15.876 20.451 1.00 91.25 351 PRO A C 1
ATOM 2776 O O . PRO A 1 351 ? -16.097 16.237 20.642 1.00 91.25 351 PRO A O 1
ATOM 2779 N N . GLU A 1 352 ? -14.257 16.240 19.363 1.00 91.56 352 GLU A N 1
ATOM 2780 C CA . GLU A 1 352 ? -14.817 17.075 18.318 1.00 91.56 352 GLU A CA 1
ATOM 2781 C C . GLU A 1 352 ? -16.030 16.408 17.645 1.00 91.56 352 GLU A C 1
ATOM 2783 O O . GLU A 1 352 ? -16.074 15.195 17.408 1.00 91.56 352 GLU A O 1
ATOM 2788 N N . LYS A 1 353 ? -17.026 17.238 17.322 1.00 90.12 353 LYS A N 1
ATOM 2789 C CA . LYS A 1 353 ? -18.264 16.846 16.645 1.00 90.12 353 LYS A CA 1
ATOM 2790 C C . LYS A 1 353 ? -18.357 17.596 15.324 1.00 90.12 353 LYS A C 1
ATOM 2792 O O . LYS A 1 353 ? -18.192 18.814 15.294 1.00 90.12 353 LYS A O 1
ATOM 2797 N N . TRP A 1 354 ? -18.644 16.874 14.248 1.00 90.94 354 TRP A N 1
ATOM 2798 C CA . TRP A 1 354 ? -18.776 17.431 12.906 1.00 90.94 354 TRP A CA 1
ATOM 2799 C C . TRP A 1 354 ? -20.118 17.035 12.313 1.00 90.94 354 TRP A C 1
ATOM 2801 O O . TRP A 1 354 ? -20.442 15.858 12.281 1.00 90.94 354 TRP A O 1
ATOM 2811 N N . ASN A 1 355 ? -20.851 18.010 11.782 1.00 90.12 355 ASN A N 1
ATOM 2812 C CA . ASN A 1 355 ? -22.104 17.803 11.049 1.00 90.12 355 ASN A CA 1
ATOM 2813 C C . ASN A 1 355 ? -21.920 17.835 9.518 1.00 90.12 355 ASN A C 1
ATOM 2815 O O . ASN A 1 355 ? -22.896 17.860 8.775 1.00 90.12 355 ASN A O 1
ATOM 2819 N N . LYS A 1 356 ? -20.669 17.901 9.053 1.00 92.00 356 LYS A N 1
ATOM 2820 C CA . LYS A 1 356 ? -20.248 17.940 7.646 1.00 92.00 356 LYS A CA 1
ATOM 2821 C C . LYS A 1 356 ? -18.996 17.079 7.471 1.00 92.00 356 LYS A C 1
ATOM 2823 O O . LYS A 1 356 ? -18.293 16.884 8.470 1.00 92.00 356 LYS A O 1
ATOM 2828 N N . PRO A 1 357 ? -18.676 16.620 6.245 1.00 94.69 357 PRO A N 1
ATOM 2829 C CA . PRO A 1 357 ? -17.480 15.822 6.010 1.00 94.69 357 PRO A CA 1
ATOM 2830 C C . PRO A 1 357 ? -16.236 16.513 6.571 1.00 94.69 357 PRO A C 1
ATOM 2832 O O . PRO A 1 357 ? -15.964 17.680 6.274 1.00 94.69 357 PRO A O 1
ATOM 2835 N N . TRP A 1 358 ? -15.475 15.797 7.397 1.00 95.44 358 TRP A N 1
ATOM 2836 C CA . TRP A 1 358 ? -14.191 16.280 7.910 1.00 95.44 358 TRP A CA 1
ATOM 2837 C C . TRP A 1 358 ? -12.999 15.708 7.140 1.00 95.44 358 TRP A C 1
ATOM 2839 O O . TRP A 1 358 ? -11.862 15.999 7.485 1.00 95.44 358 TRP A O 1
ATOM 2849 N N . TRP A 1 359 ? -13.246 14.952 6.078 1.00 95.62 359 TRP A N 1
ATOM 2850 C CA . TRP A 1 359 ? -12.253 14.357 5.187 1.00 95.62 359 TRP A CA 1
ATOM 2851 C C . TRP A 1 359 ? -12.335 14.971 3.783 1.00 95.62 359 TRP A C 1
ATOM 2853 O O . TRP A 1 359 ? -13.229 15.767 3.485 1.00 95.62 359 TRP A O 1
ATOM 2863 N N . ASN A 1 360 ? -11.405 14.588 2.910 1.00 93.62 360 ASN A N 1
ATOM 2864 C CA . ASN A 1 360 ? -11.437 14.959 1.501 1.00 93.62 360 ASN A CA 1
ATOM 2865 C C . ASN A 1 360 ? -12.513 14.165 0.729 1.00 93.62 360 ASN A C 1
ATOM 2867 O O . ASN A 1 360 ? -12.436 12.938 0.593 1.00 93.62 360 ASN A O 1
ATOM 2871 N N . THR A 1 361 ? -13.512 14.875 0.205 1.00 90.38 361 THR A N 1
ATOM 2872 C CA . THR A 1 361 ? -14.633 14.307 -0.566 1.00 90.38 361 THR A CA 1
ATOM 2873 C C . THR A 1 361 ? -14.398 14.310 -2.076 1.00 90.38 361 THR A C 1
ATOM 2875 O O . THR A 1 361 ? -15.136 13.648 -2.797 1.00 90.38 361 THR A O 1
ATOM 2878 N N . GLU A 1 362 ? -13.357 14.995 -2.560 1.00 80.94 362 GLU A N 1
ATOM 2879 C CA . GLU A 1 362 ? -13.027 15.092 -3.990 1.00 80.94 362 GLU A CA 1
ATOM 2880 C C . GLU A 1 362 ? -12.234 13.885 -4.506 1.00 80.94 362 GLU A C 1
ATOM 2882 O O . GLU A 1 362 ? -12.073 13.713 -5.715 1.00 80.94 362 GLU A O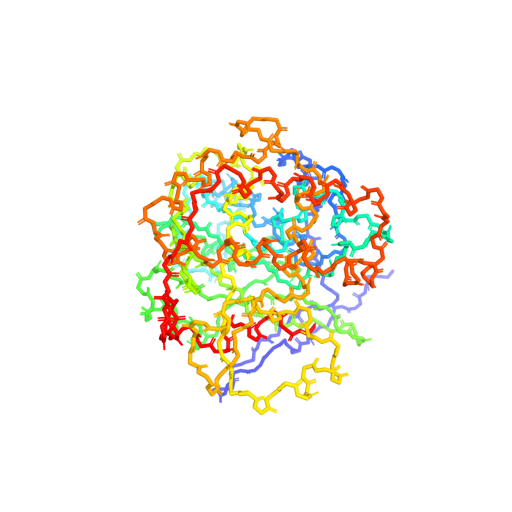 1
ATOM 2887 N N . VAL A 1 363 ? -11.754 13.024 -3.602 1.00 69.62 363 VAL A N 1
ATOM 2888 C CA . VAL A 1 363 ? -11.182 11.722 -3.964 1.00 69.62 363 VAL A CA 1
ATOM 2889 C C . VAL A 1 363 ? -12.303 10.881 -4.557 1.00 69.62 363 VAL A C 1
ATOM 2891 O O . VAL A 1 363 ? -13.199 10.423 -3.842 1.00 69.62 363 VAL A O 1
ATOM 2894 N N . SER A 1 364 ? -12.293 10.769 -5.886 1.00 49.22 364 SER A N 1
ATOM 2895 C CA . SER A 1 364 ? -13.375 10.153 -6.652 1.00 49.22 364 SER A CA 1
ATOM 2896 C C . SER A 1 364 ? -13.557 8.683 -6.272 1.00 49.22 364 SER A C 1
ATOM 2898 O O . SER A 1 364 ? -12.577 7.976 -6.038 1.00 49.22 364 SER A O 1
ATOM 2900 N N . ASN A 1 365 ? -14.795 8.185 -6.324 1.00 42.59 365 ASN A N 1
ATOM 2901 C CA . ASN A 1 365 ? -15.101 6.763 -6.111 1.00 42.59 365 ASN A CA 1
ATOM 2902 C C . ASN A 1 365 ? -14.344 5.836 -7.088 1.00 42.59 365 ASN A C 1
ATOM 2904 O O . ASN A 1 365 ? -14.179 4.662 -6.798 1.00 42.59 365 ASN A O 1
ATOM 2908 N N . VAL A 1 366 ? -13.818 6.354 -8.209 1.00 36.22 366 VAL A N 1
ATOM 2909 C CA . VAL A 1 366 ? -12.975 5.612 -9.171 1.00 36.22 366 VAL A CA 1
ATOM 2910 C C . VAL A 1 366 ? -11.559 5.350 -8.632 1.00 36.22 366 VAL A C 1
ATOM 2912 O O . VAL A 1 366 ? -10.908 4.392 -9.037 1.00 36.22 366 VAL A O 1
ATOM 2915 N N . GLU A 1 367 ? -11.069 6.169 -7.699 1.00 37.41 367 GLU A N 1
ATOM 2916 C CA . GLU A 1 367 ? -9.786 5.935 -7.021 1.00 37.41 367 GLU A CA 1
ATOM 2917 C C . GLU A 1 367 ? -9.906 4.891 -5.900 1.00 37.41 367 GLU A C 1
ATOM 2919 O O . GLU A 1 367 ? -8.901 4.298 -5.522 1.00 37.41 367 GLU A O 1
ATOM 2924 N N . ILE A 1 368 ? -11.132 4.617 -5.439 1.00 37.31 368 ILE A N 1
ATOM 2925 C CA . ILE A 1 368 ? -11.458 3.634 -4.395 1.00 37.31 368 ILE A CA 1
ATOM 2926 C C . ILE A 1 368 ? -11.969 2.317 -5.010 1.00 37.31 368 ILE A C 1
ATOM 2928 O O . ILE A 1 368 ? -11.595 1.242 -4.549 1.00 37.31 368 ILE A O 1
ATOM 2932 N N . ALA A 1 369 ? -12.687 2.376 -6.140 1.00 29.89 369 ALA A N 1
ATOM 2933 C CA . ALA A 1 369 ? -13.132 1.212 -6.917 1.00 29.89 369 ALA A CA 1
ATOM 2934 C C . ALA A 1 369 ? -11.981 0.362 -7.491 1.00 29.89 369 ALA A C 1
ATOM 2936 O O . ALA A 1 369 ? -12.217 -0.724 -8.004 1.00 29.89 369 ALA A O 1
ATOM 2937 N N . LYS A 1 370 ? -10.723 0.811 -7.376 1.00 36.56 370 LYS A N 1
ATOM 2938 C CA . LYS A 1 370 ? -9.545 -0.030 -7.636 1.00 36.56 370 LYS A CA 1
ATOM 2939 C C . LYS A 1 370 ? -9.364 -1.163 -6.624 1.00 36.56 370 LYS A C 1
ATOM 2941 O O . LYS A 1 370 ? -8.607 -2.088 -6.896 1.00 36.56 370 LYS A O 1
ATOM 2946 N N . PHE A 1 371 ? -10.050 -1.114 -5.483 1.00 37.44 371 PHE A N 1
ATOM 2947 C CA . PHE A 1 371 ? -9.847 -2.081 -4.413 1.00 37.44 371 PHE A CA 1
ATOM 2948 C C . PHE A 1 371 ? -11.087 -2.917 -4.046 1.00 37.44 371 PHE A C 1
ATOM 2950 O O . PHE A 1 371 ? -10.964 -3.824 -3.218 1.00 37.44 371 PHE A O 1
ATOM 2957 N N . GLY A 1 372 ? -12.233 -2.670 -4.686 1.00 29.20 372 GLY A N 1
ATOM 2958 C CA . GLY A 1 372 ? -13.444 -3.488 -4.583 1.00 29.20 372 GLY A CA 1
ATOM 2959 C C . GLY A 1 372 ? -13.546 -4.459 -5.759 1.00 29.20 372 GLY A C 1
ATOM 2960 O O . GLY A 1 372 ? -13.908 -4.034 -6.847 1.00 29.20 372 GLY A O 1
ATOM 2961 N N . ASP A 1 373 ? -13.126 -5.705 -5.514 1.00 29.09 373 ASP A N 1
ATOM 2962 C CA . ASP A 1 373 ? -13.537 -6.977 -6.158 1.00 29.09 373 ASP A CA 1
ATOM 2963 C C . ASP A 1 373 ? -12.640 -8.095 -5.638 1.00 29.09 373 ASP A C 1
ATOM 2965 O O . ASP A 1 373 ? -11.664 -8.468 -6.330 1.00 29.09 373 ASP A O 1
#

Radius of gyration: 21.3 Å; Cα contacts (8 Å, |Δi|>4): 633; chains: 1; bounding box: 58×47×57 Å

Mean predicted aligned error: 4.98 Å

Secondary structure (DSSP, 8-state):
-PPPPEEEEEEE-TTS-EEEEEES---SS-HHHHHHHTT--TT--TT-HHHHHHHHHHHHHHTTTTHHHH-HHHHHHHHTT----SS---EEEEHHHHHHHH-GGGTSTT-TT-------EEEE-TTTHHHHHHHHHHHHHHH-GGG-EE--HHHHHHHHHTTTSEEEEEEEEEE-TTS-EEEEEEEEEESEEESSSEEE-HHHHTS-GGGGTTBS-HHHHHHHHHT--EEEEGGGHHHHHHTT-GGGB-GGGGGS-TTEEEE---HHHHHHHHHHHHHS-EESSSSS-EEHHHHHHHHHS-HHHHHHHHHHHHHHHTTHHHHHHTT--HHHHHHHHHHHHHHHHHSPP-----SS--S-S-S-HHHHTTS--

Foldseek 3Di:
DPPDWDKDWQDADPVGDTDIDIPPWDFQDDLQVLCVVLVFDPLQDPPFLQLSLQSLLQSCLQVQLCCCVVPVPLLCVQPNPDGQDNHRFQKAWADPNLLSRQFSLCRDPPRLLPDHDQHTAIEGALVNLVNSVSSQCSCCVVTIVSSHKADDPVQVVVCVVCVSQKHKIKHFRDQDPVRHTHIDIYMYGYQWDAAQHIDGLVVCNVDDCSLQSRHSHLLVNLLVLLSFKDKDFPVCVVVCVVVVNNLQWFPQCVQAAVRITMGGGDPSSLSSNLSLLLREADDCRPPSHNPLLVNQVVCVVPLLSLVSNLRSLVSLVVCPVSSVVSVDDPVSSVSSNVRSVVSNVSHDDRPDGDHDRSTDPPNDVVVVVVPPD

Sequence (373 aa):
MNPKTRKVRLCEELGGTIIEIEVPLVSRVDPAEIRKELNLPDYINLDYLPMKRALVSIWAARNAGQLHLEFPNVIKGCIGKSKISNESLNILLFGGGAFKIHCPSTNAEGSAFNRVMKDVDLITSKKQGATVKNLLLCLGEMYGSMYTHFMLLSDKVFSAMRRGERWRVRAIDSINGEGLPVAGYMDILTEEINMRHKIDVRPELSQPPEKTLYTIGLENMLLTKCQFIEDHPRSVLEQLEQEGLKHRILSCNSHYDHNKIVIGMEDKDIKDVCAELLDHPIGEGGNEEINGKKIAKILEKDKKFRKTVRLNLEMILNNEGALKKFGAKNKEINTIFSRVEELLSIIPESPEKWNKPWWNTEVSNVEIAKFGD